Protein AF-0000000082275519 (afdb_homodimer)

Nearest PDB structures (foldseek):
  7qnl-assembly1_AAA  TM=6.127E-01  e=1.548E-10  synthetic construct
  5y4f-assembly2_B  TM=6.556E-01  e=1.224E-08  Homo sapiens
  4rlv-assembly1_A  TM=7.123E-01  e=7.760E-08  Mus musculus
  2dwz-assembly2_C  TM=6.847E-01  e=1.017E-07  Mus musculus
  7vxw-assembly1_A  TM=7.492E-01  e=7.722E-07  Homo sapiens

Organism: NCBI:txid303405

pLDDT: mean 74.49, std 29.31, range [24.83, 98.88]

Sequence (588 aa):
MPKSVYKAIVSDHMGSVQVVLQNLLAKAQKIAASQGRTTRVALSRRMEYLRAGSTFNVTGSRKDGEESEAEINDTIEGAQAEAALTNVEDLITMHIHKLKDDHTTRFLFAASREDLPTLRLMLNHGIDPDSADYDRRNALMVASMNGNTDTVALLLEHHASPNMTDVHGTTALFEAVKGNHEDCMKILLKFGGSLCLAEDAAATKLCQCVFDGDTVLLSRLCKAGINVDAGDYDRRRPLHIAASEGNMAAVRVLVEFGANLSVTDRWNKTVEDEARNAGATKILEYLQTLPQSKMPKSVYKAIVSDHMGSVQVVLQNLLAKAQKIAASQGRTTRVALSRRMEYLRAGSTFNVTGSRKDGEESEAEINDTIEGAQAEAALTNVEDLITMHIHKLKDDHTTRFLFAASREDLPTLRLMLNHGIDPDSADYDRRNALMVASMNGNTDTVALLLEHHASPNMTDVHGTTALFEAVKGNHEDCMKILLKFGGSLCLAEDAAATKLCQCVFDGDTVLLSRLCKAGINVDAGDYDRRRPLHIAASEGNMAAVRVLVEFGANLSVTDRWNKTVEDEARNAGATKILEYLQTLPQSK

InterPro domains:
  IPR002110 Ankyrin repeat [PF12796] (109-190)
  IPR002110 Ankyrin repeat [PF13857] (224-271)
  IPR002110 Ankyrin repeat [PS50088] (135-167)
  IPR002110 Ankyrin repeat [PS50088] (168-200)
  IPR002110 Ankyrin repeat [PS50088] (234-266)
  IPR002110 Ankyrin repeat [SM00248] (102-131)
  IPR002110 Ankyrin repeat [SM00248] (135-164)
  IPR002110 Ankyrin repeat [SM00248] (168-197)
  IPR002110 Ankyrin repeat [SM00248] (234-263)
  IPR045319 Potassium channel KAT/AKT [PTHR45743] (2-284)

Structure (mmCIF, N/CA/C/O backbone):
data_AF-0000000082275519-model_v1
#
loop_
_entity.id
_entity.type
_entity.pdbx_description
1 polymer 'Ankyrin repeat-containing domain protein'
#
loop_
_atom_site.group_PDB
_atom_site.id
_atom_site.type_symbol
_atom_site.label_atom_id
_atom_site.label_alt_id
_atom_site.label_comp_id
_atom_site.label_asym_id
_atom_site.label_entity_id
_atom_site.label_seq_id
_atom_site.pdbx_PDB_ins_code
_atom_site.Cartn_x
_atom_site.Cartn_y
_atom_site.Cartn_z
_atom_site.occupancy
_atom_site.B_iso_or_equiv
_atom_site.auth_seq_id
_atom_site.auth_comp_id
_atom_site.auth_asym_id
_atom_site.auth_atom_id
_atom_site.pdbx_PDB_model_num
ATOM 1 N N . MET A 1 1 ? 5.125 40.594 30.641 1 26.52 1 MET A N 1
ATOM 2 C CA . MET A 1 1 ? 5.621 40.375 29.281 1 26.52 1 MET A CA 1
ATOM 3 C C . MET A 1 1 ? 4.73 41.062 28.266 1 26.52 1 MET A C 1
ATOM 5 O O . MET A 1 1 ? 3.51 40.875 28.281 1 26.52 1 MET A O 1
ATOM 9 N N . PRO A 1 2 ? 5.223 42.062 27.594 1 30.2 2 PRO A N 1
ATOM 10 C CA . PRO A 1 2 ? 4.375 42.812 26.672 1 30.2 2 PRO A CA 1
ATOM 11 C C . PRO A 1 2 ? 3.727 41.938 25.609 1 30.2 2 PRO A C 1
ATOM 13 O O . PRO A 1 2 ? 4.281 40.906 25.25 1 30.2 2 PRO A O 1
ATOM 16 N N . LYS A 1 3 ? 2.516 42.281 25.328 1 33.31 3 LYS A N 1
ATOM 17 C CA . LYS A 1 3 ? 1.68 41.594 24.359 1 33.31 3 LYS A CA 1
ATOM 18 C C . LYS A 1 3 ? 2.42 41.375 23.047 1 33.31 3 LYS A C 1
ATOM 20 O O . LYS A 1 3 ? 2.25 40.344 22.391 1 33.31 3 LYS A O 1
ATOM 25 N N . SER A 1 4 ? 3.25 42.25 22.672 1 32.5 4 SER A N 1
ATOM 26 C CA . SER A 1 4 ? 4.027 42.156 21.453 1 32.5 4 SER A CA 1
ATOM 27 C C . SER A 1 4 ? 5.062 41.031 21.547 1 32.5 4 SER A C 1
ATOM 29 O O . SER A 1 4 ? 5.309 40.312 20.562 1 32.5 4 SER A O 1
ATOM 31 N N . VAL A 1 5 ? 5.758 40.875 22.703 1 30.38 5 VAL A N 1
ATOM 32 C CA . VAL A 1 5 ? 6.742 39.812 22.922 1 30.38 5 VAL A CA 1
ATOM 33 C C . VAL A 1 5 ? 6.035 38.469 23.047 1 30.38 5 VAL A C 1
ATOM 35 O O . VAL A 1 5 ? 6.496 37.469 22.5 1 30.38 5 VAL A O 1
ATOM 38 N N . TYR A 1 6 ? 4.781 38.406 23.625 1 29.22 6 TYR A N 1
ATOM 39 C CA . TYR A 1 6 ? 4.02 37.156 23.766 1 29.22 6 TYR A CA 1
ATOM 40 C C . TYR A 1 6 ? 3.564 36.656 22.406 1 29.22 6 TYR A C 1
ATOM 42 O O . TYR A 1 6 ? 3.711 35.469 22.094 1 29.22 6 TYR A O 1
ATOM 50 N N . LYS A 1 7 ? 3.041 37.469 21.516 1 31.78 7 LYS A N 1
ATOM 51 C CA . LYS A 1 7 ? 2.629 37.125 20.156 1 31.78 7 LYS A CA 1
ATOM 52 C C . LYS A 1 7 ? 3.816 36.656 19.328 1 31.78 7 LYS A C 1
ATOM 54 O O . LYS A 1 7 ? 3.689 35.719 18.531 1 31.78 7 LYS A O 1
ATOM 59 N N . ALA A 1 8 ? 4.906 37.219 19.484 1 30.8 8 ALA A N 1
ATOM 60 C CA . ALA A 1 8 ? 6.16 36.812 18.844 1 30.8 8 ALA A CA 1
ATOM 61 C C . ALA A 1 8 ? 6.637 35.469 19.328 1 30.8 8 ALA A C 1
ATOM 63 O O . ALA A 1 8 ? 7.133 34.656 18.547 1 30.8 8 ALA A O 1
ATOM 64 N N . ILE A 1 9 ? 6.477 35.125 20.641 1 30.59 9 ILE A N 1
ATOM 65 C CA . ILE A 1 9 ? 6.898 33.875 21.25 1 30.59 9 ILE A CA 1
ATOM 66 C C . ILE A 1 9 ? 5.957 32.75 20.828 1 30.59 9 ILE A C 1
ATOM 68 O O . ILE A 1 9 ? 6.402 31.641 20.531 1 30.59 9 ILE A O 1
ATOM 72 N N . VAL A 1 10 ? 4.629 32.875 20.844 1 33.03 10 VAL A N 1
ATOM 73 C CA . VAL A 1 10 ? 3.641 31.875 20.484 1 33.03 10 VAL A CA 1
ATOM 74 C C . VAL A 1 10 ? 3.816 31.484 19.016 1 33.03 10 VAL A C 1
ATOM 76 O O . VAL A 1 10 ? 3.709 30.297 18.656 1 33.03 10 VAL A O 1
ATOM 79 N N . SER A 1 11 ? 3.934 32.344 18.125 1 31.91 11 SER A N 1
ATOM 80 C CA . SER A 1 11 ? 4.141 32.125 16.688 1 31.91 11 SER A CA 1
ATOM 81 C C . SER A 1 11 ? 5.477 31.438 16.438 1 31.91 11 SER A C 1
ATOM 83 O O . SER A 1 11 ? 5.582 30.594 15.531 1 31.91 11 SER A O 1
ATOM 85 N N . ASP A 1 12 ? 6.602 31.906 16.938 1 32.12 12 ASP A N 1
ATOM 86 C CA . ASP A 1 12 ? 7.969 31.453 16.688 1 32.12 12 ASP A CA 1
ATOM 87 C C . ASP A 1 12 ? 8.219 30.094 17.328 1 32.12 12 ASP A C 1
ATOM 89 O O . ASP A 1 12 ? 9.055 29.312 16.844 1 32.12 12 ASP A O 1
ATOM 93 N N . HIS A 1 13 ? 7.926 29.812 18.812 1 33.25 13 HIS A N 1
ATOM 94 C CA . HIS A 1 13 ? 8.367 28.656 19.578 1 33.25 13 HIS A CA 1
ATOM 95 C C . HIS A 1 13 ? 7.234 27.656 19.75 1 33.25 13 HIS A C 1
ATOM 97 O O . HIS A 1 13 ? 6.508 27.688 20.75 1 33.25 13 HIS A O 1
ATOM 103 N N . MET A 1 14 ? 6.73 27.219 18.812 1 34.38 14 MET A N 1
ATOM 104 C CA . MET A 1 14 ? 5.715 26.172 18.859 1 34.38 14 MET A CA 1
ATOM 105 C C . MET A 1 14 ? 6.062 25.109 19.906 1 34.38 14 MET A C 1
ATOM 107 O O . MET A 1 14 ? 5.172 24.594 20.578 1 34.38 14 MET A O 1
ATOM 111 N N . GLY A 1 15 ? 7.363 24.781 19.969 1 35 15 GLY A N 1
ATOM 112 C CA . GLY A 1 15 ? 7.75 23.891 21.047 1 35 15 GLY A CA 1
ATOM 113 C C . GLY A 1 15 ? 7.559 24.484 22.422 1 35 15 GLY A C 1
ATOM 114 O O . GLY A 1 15 ? 7.164 23.797 23.359 1 35 15 GLY A O 1
ATOM 115 N N . SER A 1 16 ? 7.926 25.719 22.562 1 37.47 16 SER A N 1
ATOM 116 C CA . SER A 1 16 ? 7.844 26.422 23.844 1 37.47 16 SER A CA 1
ATOM 117 C C . SER A 1 16 ? 6.395 26.641 24.266 1 37.47 16 SER A C 1
ATOM 119 O O . SER A 1 16 ? 6.082 26.625 25.453 1 37.47 16 SER A O 1
ATOM 121 N N . VAL A 1 17 ? 5.602 26.781 23.297 1 34.5 17 VAL A N 1
ATOM 122 C CA . VAL A 1 17 ? 4.195 26.953 23.641 1 34.5 17 VAL A CA 1
ATOM 123 C C . VAL A 1 17 ? 3.67 25.703 24.328 1 34.5 17 VAL A C 1
ATOM 125 O O . VAL A 1 17 ? 2.912 25.781 25.297 1 34.5 17 VAL A O 1
ATOM 128 N N . GLN A 1 18 ? 4.207 24.641 23.859 1 35.84 18 GLN A N 1
ATOM 129 C CA . GLN A 1 18 ? 3.811 23.406 24.516 1 35.84 18 GLN A CA 1
ATOM 130 C C . GLN A 1 18 ? 4.227 23.391 25.984 1 35.84 18 GLN A C 1
ATOM 132 O O . GLN A 1 18 ? 3.434 23.031 26.859 1 35.84 18 GLN A O 1
ATOM 137 N N . VAL A 1 19 ? 5.477 23.781 26.078 1 37.28 19 VAL A N 1
ATOM 138 C CA . VAL A 1 19 ? 5.984 23.797 27.438 1 37.28 19 VAL A CA 1
ATOM 139 C C . VAL A 1 19 ? 5.227 24.844 28.266 1 37.28 19 VAL A C 1
ATOM 141 O O . VAL A 1 19 ? 4.844 24.594 29.406 1 37.28 19 VAL A O 1
ATOM 144 N N . VAL A 1 20 ? 5.004 25.922 27.641 1 36.72 20 VAL A N 1
ATOM 145 C CA . VAL A 1 20 ? 4.273 26.969 28.328 1 36.72 20 VAL A CA 1
ATOM 146 C C . VAL A 1 20 ? 2.854 26.5 28.641 1 36.72 20 VAL A C 1
ATOM 148 O O . VAL A 1 20 ? 2.363 26.672 29.75 1 36.72 20 VAL A O 1
ATOM 151 N N . LEU A 1 21 ? 2.344 25.922 27.641 1 40.84 21 LEU A N 1
ATOM 152 C CA . LEU A 1 21 ? 0.976 25.453 27.844 1 40.84 21 LEU A CA 1
ATOM 153 C C . LEU A 1 21 ? 0.934 24.297 28.844 1 40.84 21 LEU A C 1
ATOM 155 O O . LEU A 1 21 ? 0.039 24.25 29.688 1 40.84 21 LEU A O 1
ATOM 159 N N . GLN A 1 22 ? 1.925 23.516 28.719 1 42.41 22 GLN A N 1
ATOM 160 C CA . GLN A 1 22 ? 2.037 22.453 29.703 1 42.41 22 GLN A CA 1
ATOM 161 C C . GLN A 1 22 ? 2.256 23.031 31.109 1 42.41 22 GLN A C 1
ATOM 163 O O . GLN A 1 22 ? 1.675 22.547 32.062 1 42.41 22 GLN A O 1
ATOM 168 N N . ASN A 1 23 ? 3.143 24 31.125 1 40.47 23 ASN A N 1
ATOM 169 C CA . ASN A 1 23 ? 3.381 24.656 32.406 1 40.47 23 ASN A CA 1
ATOM 170 C C . ASN A 1 23 ? 2.131 25.375 32.906 1 40.47 23 ASN A C 1
ATOM 172 O O . ASN A 1 23 ? 1.825 25.344 34.094 1 40.47 23 ASN A O 1
ATOM 176 N N . LEU A 1 24 ? 1.505 25.953 32 1 39.78 24 LEU A N 1
ATOM 177 C CA . LEU A 1 24 ? 0.26 26.609 32.406 1 39.78 24 LEU A CA 1
ATOM 178 C C . LEU A 1 24 ? -0.774 25.578 32.844 1 39.78 24 LEU A C 1
ATOM 180 O O . LEU A 1 24 ? -1.488 25.812 33.844 1 39.78 24 LEU A O 1
ATOM 184 N N . LEU A 1 25 ? -0.712 24.531 32.125 1 43.78 25 LEU A N 1
ATOM 185 C CA . LEU A 1 25 ? -1.57 23.422 32.531 1 43.78 25 LEU A CA 1
ATOM 186 C C . LEU A 1 25 ? -1.18 22.906 33.906 1 43.78 25 LEU A C 1
ATOM 188 O O . LEU A 1 25 ? -2.045 22.672 34.75 1 43.78 25 LEU A O 1
ATOM 192 N N . ALA A 1 26 ? 0.093 22.719 33.969 1 44.16 26 ALA A N 1
ATOM 193 C CA . ALA A 1 26 ? 0.584 22.266 35.25 1 44.16 26 ALA A CA 1
ATOM 194 C C . ALA A 1 26 ? 0.254 23.266 36.344 1 44.16 26 ALA A C 1
ATOM 196 O O . ALA A 1 26 ? -0.156 22.875 37.469 1 44.16 26 ALA A O 1
ATOM 197 N N . LYS A 1 27 ? 0.441 24.5 36.062 1 39.84 27 LYS A N 1
ATOM 198 C CA . LYS A 1 27 ? 0.132 25.547 37.031 1 39.84 27 LYS A CA 1
ATOM 199 C C . LYS A 1 27 ? -1.369 25.625 37.281 1 39.84 27 LYS A C 1
ATOM 201 O O . LYS A 1 27 ? -1.797 25.797 38.438 1 39.84 27 LYS A O 1
ATOM 206 N N . ALA A 1 28 ? -2.006 25.562 36.188 1 40.34 28 ALA A N 1
ATOM 207 C CA . ALA A 1 28 ? -3.457 25.562 36.344 1 40.34 28 ALA A CA 1
ATOM 208 C C . ALA A 1 28 ? -3.908 24.359 37.188 1 40.34 28 ALA A C 1
ATOM 210 O O . ALA A 1 28 ? -4.785 24.5 38.031 1 40.34 28 ALA A O 1
ATOM 211 N N . GLN A 1 29 ? -3.256 23.328 36.844 1 45.75 29 GLN A N 1
ATOM 212 C CA . GLN A 1 29 ? -3.553 22.141 37.625 1 45.75 29 GLN A CA 1
ATOM 213 C C . GLN A 1 29 ? -3.143 22.328 39.094 1 45.75 29 GLN A C 1
ATOM 215 O O . GLN A 1 29 ? -3.859 21.922 40 1 45.75 29 GLN A O 1
ATOM 220 N N . LYS A 1 30 ? -1.998 22.891 39.219 1 44.62 30 LYS A N 1
ATOM 221 C CA . LYS A 1 30 ? -1.529 23.172 40.594 1 44.62 30 LYS A CA 1
ATOM 222 C C . LYS A 1 30 ? -2.424 24.188 41.281 1 44.62 30 LYS A C 1
ATOM 224 O O . LYS A 1 30 ? -2.744 24.047 42.469 1 44.62 30 LYS A O 1
ATOM 229 N N . ILE A 1 31 ? -2.619 25.234 40.625 1 36.56 31 ILE A N 1
ATOM 230 C CA . ILE A 1 31 ? -3.504 26.25 41.188 1 36.56 31 ILE A CA 1
ATOM 231 C C . ILE A 1 31 ? -4.863 25.641 41.5 1 36.56 31 ILE A C 1
ATOM 233 O O . ILE A 1 31 ? -5.441 25.891 42.531 1 36.56 31 ILE A O 1
ATOM 237 N N . ALA A 1 32 ? -5.277 24.859 40.5 1 37.94 32 ALA A N 1
ATOM 238 C CA . ALA A 1 32 ? -6.512 24.141 40.781 1 37.94 32 ALA A CA 1
ATOM 239 C C . ALA A 1 32 ? -6.363 23.266 42 1 37.94 32 ALA A C 1
ATOM 241 O O . ALA A 1 32 ? -7.273 23.188 42.844 1 37.94 32 ALA A O 1
ATOM 242 N N . ALA A 1 33 ? -5.242 22.719 42.062 1 44.03 33 ALA A N 1
ATOM 243 C CA . ALA A 1 33 ? -4.977 21.891 43.219 1 44.03 33 ALA A CA 1
ATOM 244 C C . ALA A 1 33 ? -4.855 22.75 44.469 1 44.03 33 ALA A C 1
ATOM 246 O O . ALA A 1 33 ? -5.348 22.375 45.562 1 44.03 33 ALA A O 1
ATOM 247 N N . SER A 1 34 ? -4.023 23.75 44.406 1 39 34 SER A N 1
ATOM 248 C CA . SER A 1 34 ? -3.768 24.547 45.594 1 39 34 SER A CA 1
ATOM 249 C C . SER A 1 34 ? -4.988 25.375 45.969 1 39 34 SER A C 1
ATOM 251 O O . SER A 1 34 ? -5.199 25.688 47.156 1 39 34 SER A O 1
ATOM 253 N N . GLN A 1 35 ? -5.477 26.203 45 1 35.44 35 GLN A N 1
ATOM 254 C CA . GLN A 1 35 ? -6.566 27.109 45.375 1 35.44 35 GLN A CA 1
ATOM 255 C C . GLN A 1 35 ? -7.867 26.344 45.594 1 35.44 35 GLN A C 1
ATOM 257 O O . GLN A 1 35 ? -8.914 26.938 45.844 1 35.44 35 GLN A O 1
ATOM 262 N N . GLY A 1 36 ? -7.875 25.25 45.906 1 38.09 36 GLY A N 1
ATOM 263 C CA . GLY A 1 36 ? -9.125 24.531 46.094 1 38.09 36 GLY A CA 1
ATOM 264 C C . GLY A 1 36 ? -10.211 24.953 45.125 1 38.09 36 GLY A C 1
ATOM 265 O O . GLY A 1 36 ? -11.352 24.484 45.219 1 38.09 36 GLY A O 1
ATOM 266 N N . ARG A 1 37 ? -10.312 26.391 44.719 1 31.64 37 ARG A N 1
ATOM 267 C CA . ARG A 1 37 ? -11.328 27.078 43.938 1 31.64 37 ARG A CA 1
ATOM 268 C C . ARG A 1 37 ? -10.992 27.031 42.469 1 31.64 37 ARG A C 1
ATOM 270 O O . ARG A 1 37 ? -9.828 27.141 42.062 1 31.64 37 ARG A O 1
ATOM 277 N N . THR A 1 38 ? -11.828 26.406 41.625 1 33.88 38 THR A N 1
ATOM 278 C CA . THR A 1 38 ? -11.828 26.172 40.188 1 33.88 38 THR A CA 1
ATOM 279 C C . THR A 1 38 ? -11.836 27.5 39.406 1 33.88 38 THR A C 1
ATOM 281 O O . THR A 1 38 ? -12.805 28.266 39.5 1 33.88 38 THR A O 1
ATOM 284 N N . THR A 1 39 ? -10.961 28.469 39.438 1 28.78 39 THR A N 1
ATOM 285 C CA . THR A 1 39 ? -10.961 29.703 38.688 1 28.78 39 THR A CA 1
ATOM 286 C C . THR A 1 39 ? -11.344 29.453 37.219 1 28.78 39 THR A C 1
ATOM 288 O O . THR A 1 39 ? -10.766 28.594 36.562 1 28.78 39 THR A O 1
ATOM 291 N N . ARG A 1 40 ? -12.711 29.672 36.781 1 29.67 40 ARG A N 1
ATOM 292 C CA . ARG A 1 40 ? -13.383 29.578 35.5 1 29.67 40 ARG A CA 1
ATOM 293 C C . ARG A 1 40 ? -12.797 30.562 34.5 1 29.67 40 ARG A C 1
ATOM 295 O O . ARG A 1 40 ? -12.836 31.781 34.719 1 29.67 40 ARG A O 1
ATOM 302 N N . VAL A 1 41 ? -11.711 30.484 33.969 1 28.89 41 VAL A N 1
ATOM 303 C CA . VAL A 1 41 ? -11.281 31.359 32.875 1 28.89 41 VAL A CA 1
ATOM 304 C C . VAL A 1 41 ? -12.172 31.141 31.656 1 28.89 41 VAL A C 1
ATOM 306 O O . VAL A 1 41 ? -12.344 30 31.188 1 28.89 41 VAL A O 1
ATOM 309 N N . ALA A 1 42 ? -13.32 31.891 31.406 1 29.05 42 ALA A N 1
ATOM 310 C CA . ALA A 1 42 ? -14.156 31.938 30.203 1 29.05 42 ALA A CA 1
ATOM 311 C C . ALA A 1 42 ? -13.297 32.062 28.953 1 29.05 42 ALA A C 1
ATOM 313 O O . ALA A 1 42 ? -12.414 32.906 28.859 1 29.05 42 ALA A O 1
ATOM 314 N N . LEU A 1 43 ? -13.211 30.984 28.25 1 32.03 43 LEU A N 1
ATOM 315 C CA . LEU A 1 43 ? -12.5 31.047 26.984 1 32.03 43 LEU A CA 1
ATOM 316 C C . LEU A 1 43 ? -13.164 32.031 26.031 1 32.03 43 LEU A C 1
ATOM 318 O O . LEU A 1 43 ? -14.391 32.125 25.969 1 32.03 43 LEU A O 1
ATOM 322 N N . SER A 1 44 ? -12.602 33.062 25.609 1 28.95 44 SER A N 1
ATOM 323 C CA . SER A 1 44 ? -13.094 33.969 24.594 1 28.95 44 SER A CA 1
ATOM 324 C C . SER A 1 44 ? -13.531 33.219 23.328 1 28.95 44 SER A C 1
ATOM 326 O O . SER A 1 44 ? -13.109 32.094 23.109 1 28.95 44 SER A O 1
ATOM 328 N N . ARG A 1 45 ? -14.539 33.656 22.641 1 30.47 45 ARG A N 1
ATOM 329 C CA . ARG A 1 45 ? -15.078 33.188 21.359 1 30.47 45 ARG A CA 1
ATOM 330 C C . ARG A 1 45 ? -13.977 32.625 20.469 1 30.47 45 ARG A C 1
ATOM 332 O O . ARG A 1 45 ? -14.219 31.703 19.688 1 30.47 45 ARG A O 1
ATOM 339 N N . ARG A 1 46 ? -12.898 33.219 20.609 1 29.73 46 ARG A N 1
ATOM 340 C CA . ARG A 1 46 ? -11.703 32.875 19.844 1 29.73 46 ARG A CA 1
ATOM 341 C C . ARG A 1 46 ? -11.203 31.469 20.234 1 29.73 46 ARG A C 1
ATOM 343 O O . ARG A 1 46 ? -10.703 30.734 19.391 1 29.73 46 ARG A O 1
ATOM 350 N N . MET A 1 47 ? -11.547 31.141 21.422 1 31.98 47 MET A N 1
ATOM 351 C CA . MET A 1 47 ? -11.172 29.812 21.859 1 31.98 47 MET A CA 1
ATOM 352 C C . MET A 1 47 ? -12.156 28.766 21.344 1 31.98 47 MET A C 1
ATOM 354 O O . MET A 1 47 ? -11.82 27.578 21.266 1 31.98 47 MET A O 1
ATOM 358 N N . GLU A 1 48 ? -13.359 29.203 21.016 1 33.19 48 GLU A N 1
ATOM 359 C CA . GLU A 1 48 ? -14.305 28.297 20.375 1 33.19 48 GLU A CA 1
ATOM 360 C C . GLU A 1 48 ? -13.766 27.781 19.031 1 33.19 48 GLU A C 1
ATOM 362 O O . GLU A 1 48 ? -13.953 26.625 18.688 1 33.19 48 GLU A O 1
ATOM 367 N N . TYR A 1 49 ? -13.25 28.656 18.297 1 32.31 49 TYR A N 1
ATOM 368 C CA . TYR A 1 49 ? -12.648 28.266 17.031 1 32.31 49 TYR A CA 1
ATOM 369 C C . TYR A 1 49 ? -11.523 27.25 17.25 1 32.31 49 TYR A C 1
ATOM 371 O O . TYR A 1 49 ? -11.344 26.328 16.453 1 32.31 49 TYR A O 1
ATOM 379 N N . LEU A 1 50 ? -10.875 27.5 18.391 1 33.75 50 LEU A N 1
ATOM 380 C CA . LEU A 1 50 ? -9.898 26.484 18.766 1 33.75 50 LEU A CA 1
ATOM 381 C C . LEU A 1 50 ? -10.578 25.141 19.016 1 33.75 50 LEU A C 1
ATOM 383 O O . LEU A 1 50 ? -10.008 24.094 18.719 1 33.75 50 LEU A O 1
ATOM 387 N N . ARG A 1 51 ? -11.867 25.266 19.531 1 33.03 51 ARG A N 1
ATOM 388 C CA . ARG A 1 51 ? -12.672 24.078 19.734 1 33.03 51 ARG A CA 1
ATOM 389 C C . ARG A 1 51 ? -13.008 23.391 18.422 1 33.03 51 ARG A C 1
ATOM 391 O O . ARG A 1 51 ? -13.039 22.156 18.328 1 33.03 51 ARG A O 1
ATOM 398 N N . ALA A 1 52 ? -13.445 24.203 17.5 1 32.62 52 ALA A N 1
ATOM 399 C CA . ALA A 1 52 ? -13.883 23.578 16.25 1 32.62 52 ALA A CA 1
ATOM 400 C C . ALA A 1 52 ? -12.82 22.625 15.719 1 32.62 52 ALA A C 1
ATOM 402 O O . ALA A 1 52 ? -13.156 21.578 15.156 1 32.62 52 ALA A O 1
ATOM 403 N N . GLY A 1 53 ? -11.711 23.062 15.695 1 31.39 53 GLY A N 1
ATOM 404 C CA . GLY A 1 53 ? -10.75 22.094 15.172 1 31.39 53 GLY A CA 1
ATOM 405 C C . GLY A 1 53 ? -10.453 20.969 16.125 1 31.39 53 GLY A C 1
ATOM 406 O O . GLY A 1 53 ? -9.617 20.109 15.844 1 31.39 53 GLY A O 1
ATOM 407 N N . SER A 1 54 ? -10.977 21.172 17.484 1 29.81 54 SER A N 1
ATOM 408 C CA . SER A 1 54 ? -10.664 20.156 18.484 1 29.81 54 SER A CA 1
ATOM 409 C C . SER A 1 54 ? -11.719 19.047 18.5 1 29.81 54 SER A C 1
ATOM 411 O O . SER A 1 54 ? -12.875 19.281 18.156 1 29.81 54 SER A O 1
ATOM 413 N N . THR A 1 55 ? -11.516 17.812 18.422 1 29.17 55 THR A N 1
ATOM 414 C CA . THR A 1 55 ? -12.328 16.609 18.375 1 29.17 55 THR A CA 1
ATOM 415 C C . THR A 1 55 ? -13.305 16.562 19.547 1 29.17 55 THR A C 1
ATOM 417 O O . THR A 1 55 ? -14.039 15.594 19.719 1 29.17 55 THR A O 1
ATOM 420 N N . PHE A 1 56 ? -13.289 17.375 20.641 1 27.73 56 PHE A N 1
ATOM 421 C CA . PHE A 1 56 ? -14.055 16.922 21.781 1 27.73 56 PHE A CA 1
ATOM 422 C C . PHE A 1 56 ? -15.523 17.312 21.641 1 27.73 56 PHE A C 1
ATOM 424 O O . PHE A 1 56 ? -15.836 18.359 21.078 1 27.73 56 PHE A O 1
ATOM 431 N N . ASN A 1 57 ? -16.547 16.406 21.844 1 27.23 57 ASN A N 1
ATOM 432 C CA . ASN A 1 57 ? -18 16.375 21.891 1 27.23 57 ASN A CA 1
ATOM 433 C C . ASN A 1 57 ? -18.547 17.453 22.812 1 27.23 57 ASN A C 1
ATOM 435 O O . ASN A 1 57 ? -18.312 17.422 24.031 1 27.23 57 ASN A O 1
ATOM 439 N N . VAL A 1 58 ? -18.75 18.672 22.391 1 26.41 58 VAL A N 1
ATOM 440 C CA . VAL A 1 58 ? -19.547 19.609 23.203 1 26.41 58 VAL A CA 1
ATOM 441 C C . VAL A 1 58 ? -20.969 19.094 23.328 1 26.41 58 VAL A C 1
ATOM 443 O O . VAL A 1 58 ? -21.688 18.969 22.328 1 26.41 58 VAL A O 1
ATOM 446 N N . THR A 1 59 ? -21.422 18.281 24.328 1 26.34 59 THR A N 1
ATOM 447 C CA . THR A 1 59 ? -22.781 17.906 24.703 1 26.34 59 THR A CA 1
ATOM 448 C C . THR A 1 59 ? -23.625 19.141 24.969 1 26.34 59 THR A C 1
ATOM 450 O O . THR A 1 59 ? -23.359 19.906 25.891 1 26.34 59 THR A O 1
ATOM 453 N N . GLY A 1 60 ? -24.172 19.797 23.953 1 26.34 60 GLY A N 1
ATOM 454 C CA . GLY A 1 60 ? -25.203 20.828 24.062 1 26.34 60 GLY A CA 1
ATOM 455 C C . GLY A 1 60 ? -26.422 20.359 24.828 1 26.34 60 GLY A C 1
ATOM 456 O O . GLY A 1 60 ? -27.125 19.453 24.406 1 26.34 60 GLY A O 1
ATOM 457 N N . SER A 1 61 ? -26.547 20.484 26.203 1 25.42 61 SER A N 1
ATOM 458 C CA . SER A 1 61 ? -27.766 20.281 26.984 1 25.42 61 SER A CA 1
ATOM 459 C C . SER A 1 61 ? -28.844 21.281 26.594 1 25.42 61 SER A C 1
ATOM 461 O O . S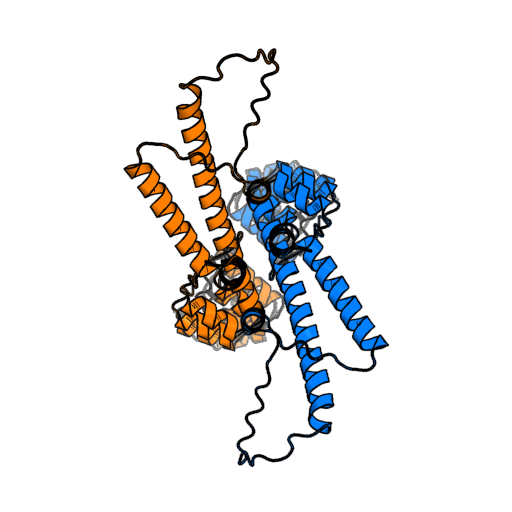ER A 1 61 ? -28.672 22.5 26.781 1 25.42 61 SER A O 1
ATOM 463 N N . ARG A 1 62 ? -29.688 21.062 25.672 1 27.67 62 ARG A N 1
ATOM 464 C CA . ARG A 1 62 ? -30.891 21.781 25.266 1 27.67 62 ARG A CA 1
ATOM 465 C C . ARG A 1 62 ? -31.969 21.719 26.344 1 27.67 62 ARG A C 1
ATOM 467 O O . ARG A 1 62 ? -32.844 20.859 26.312 1 27.67 62 ARG A O 1
ATOM 474 N N . LYS A 1 63 ? -31.828 22.031 27.625 1 29.67 63 LYS A N 1
ATOM 475 C CA . LYS A 1 63 ? -33.062 22 28.422 1 29.67 63 LYS A CA 1
ATOM 476 C C . LYS A 1 63 ? -33.969 23.172 28.047 1 29.67 63 LYS A C 1
ATOM 478 O O . LYS A 1 63 ? -33.5 24.312 27.969 1 29.67 63 LYS A O 1
ATOM 483 N N . ASP A 1 64 ? -35.188 23 27.609 1 27.59 64 ASP A N 1
ATOM 484 C CA . ASP A 1 64 ? -36.375 23.734 27.203 1 27.59 64 ASP A CA 1
ATOM 485 C C . ASP A 1 64 ? -36.875 24.656 28.328 1 27.59 64 ASP A C 1
ATOM 487 O O . ASP A 1 64 ? -37.906 25.297 28.188 1 27.59 64 ASP A O 1
ATOM 491 N N . GLY A 1 65 ? -36.719 24.312 29.641 1 26.98 65 GLY A N 1
ATOM 492 C CA . GLY A 1 65 ? -37.688 24.922 30.516 1 26.98 65 GLY A CA 1
ATOM 493 C C . GLY A 1 65 ? -37.656 26.438 30.531 1 26.98 65 GLY A C 1
ATOM 494 O O . GLY A 1 65 ? -36.688 27.031 30.047 1 26.98 65 GLY A O 1
ATOM 495 N N . GLU A 1 66 ? -38.812 27.109 31.094 1 27.58 66 GLU A N 1
ATOM 496 C CA . GLU A 1 66 ? -39.281 28.453 31.406 1 27.58 66 GLU A CA 1
ATOM 497 C C . GLU A 1 66 ? -38.25 29.188 32.25 1 27.58 66 GLU A C 1
ATOM 499 O O . GLU A 1 66 ? -37.812 28.688 33.312 1 27.58 66 GLU A O 1
ATOM 504 N N . GLU A 1 67 ? -37.562 30.125 31.734 1 27.3 67 GLU A N 1
ATOM 505 C CA . GLU A 1 67 ? -36.406 30.844 32.219 1 27.3 67 GLU A CA 1
ATOM 506 C C . GLU A 1 67 ? -36.781 31.781 33.375 1 27.3 67 GLU A C 1
ATOM 508 O O . GLU A 1 67 ? -37.156 32.938 33.125 1 27.3 67 GLU A O 1
ATOM 513 N N . SER A 1 68 ? -37.625 31.25 34.344 1 26.14 68 SER A N 1
ATOM 514 C CA . SER A 1 68 ? -37.812 32.25 35.406 1 26.14 68 SER A CA 1
ATOM 515 C C . SER A 1 68 ? -36.469 32.812 35.875 1 26.14 68 SER A C 1
ATOM 517 O O . SER A 1 68 ? -35.438 32.125 35.781 1 26.14 68 SER A O 1
ATOM 519 N N . GLU A 1 69 ? -36.375 34.156 36.219 1 27.78 69 GLU A N 1
ATOM 520 C CA . GLU A 1 69 ? -35.312 35.062 36.656 1 27.78 69 GLU A CA 1
ATOM 521 C C . GLU A 1 69 ? -34.5 34.438 37.781 1 27.78 69 GLU A C 1
ATOM 523 O O . GLU A 1 69 ? -33.719 35.156 38.438 1 27.78 69 GLU A O 1
ATOM 528 N N . ALA A 1 70 ? -35.031 33.25 38.312 1 26.73 70 ALA A N 1
ATOM 529 C CA . ALA A 1 70 ? -34.594 32.938 39.656 1 26.73 70 ALA A CA 1
ATOM 530 C C . ALA A 1 70 ? -33.062 32.906 39.781 1 26.73 70 ALA A C 1
ATOM 532 O O . ALA A 1 70 ? -32.375 32.75 38.781 1 26.73 70 ALA A O 1
ATOM 533 N N . GLU A 1 71 ? -32.625 32.906 41.188 1 26.8 71 GLU A N 1
ATOM 534 C CA . GLU A 1 71 ? -31.359 32.938 41.875 1 26.8 71 GLU A CA 1
ATOM 535 C C . GLU A 1 71 ? -30.391 31.891 41.344 1 26.8 71 GLU A C 1
ATOM 537 O O . GLU A 1 71 ? -30.594 30.703 41.531 1 26.8 71 GLU A O 1
ATOM 542 N N . ILE A 1 72 ? -30.062 31.906 40.156 1 27.66 72 ILE A N 1
ATOM 543 C CA . ILE A 1 72 ? -29.125 31 39.5 1 27.66 72 ILE A CA 1
ATOM 544 C C . ILE A 1 72 ? -27.891 30.812 40.375 1 27.66 72 ILE A C 1
ATOM 546 O O . ILE A 1 72 ? -26.984 31.656 40.375 1 27.66 72 ILE A O 1
ATOM 550 N N . ASN A 1 73 ? -28.094 30.453 41.781 1 24.83 73 ASN A N 1
ATOM 551 C CA . ASN A 1 73 ? -27.188 30.344 42.938 1 24.83 73 ASN A CA 1
ATOM 552 C C . ASN A 1 73 ? -25.984 29.469 42.594 1 24.83 73 ASN A C 1
ATOM 554 O O . ASN A 1 73 ? -25.984 28.75 41.625 1 24.83 73 ASN A O 1
ATOM 558 N N . ASP A 1 74 ? -25.234 29.047 43.906 1 27.88 74 ASP A N 1
ATOM 559 C CA . ASP A 1 74 ? -23.953 28.516 44.344 1 27.88 74 ASP A CA 1
ATOM 560 C C . ASP A 1 74 ? -23.688 27.156 43.719 1 27.88 74 ASP A C 1
ATOM 562 O O . ASP A 1 74 ? -22.531 26.719 43.625 1 27.88 74 ASP A O 1
ATOM 566 N N . THR A 1 75 ? -24.703 26.281 43.688 1 28.38 75 THR A N 1
ATOM 567 C CA . THR A 1 75 ? -24.578 24.859 43.344 1 28.38 75 THR A CA 1
ATOM 568 C C . THR A 1 75 ? -24.203 24.672 41.875 1 28.38 75 THR A C 1
ATOM 570 O O . THR A 1 75 ? -23.688 23.625 41.5 1 28.38 75 THR A O 1
ATOM 573 N N . ILE A 1 76 ? -24.734 25.5 41.062 1 30.14 76 ILE A N 1
ATOM 574 C CA . ILE A 1 76 ? -24.5 25.375 39.625 1 30.14 76 ILE A CA 1
ATOM 575 C C . ILE A 1 76 ? -23.031 25.656 39.312 1 30.14 76 ILE A C 1
ATOM 577 O O . ILE A 1 76 ? -22.562 25.344 38.219 1 30.14 76 ILE A O 1
ATOM 581 N N . GLU A 1 77 ? -22.281 26.328 40.281 1 30.44 77 GLU A N 1
ATOM 582 C CA . GLU A 1 77 ? -20.891 26.719 40.062 1 30.44 77 GLU A CA 1
ATOM 583 C C . GLU A 1 77 ? -19.969 25.5 40.062 1 30.44 77 GLU A C 1
ATOM 585 O O . GLU A 1 77 ? -19.016 25.453 39.281 1 30.44 77 GLU A O 1
ATOM 590 N N . GLY A 1 78 ? -20.109 24.562 40.969 1 30.16 78 GLY A N 1
ATOM 591 C CA . GLY A 1 78 ? -19.25 23.391 41.031 1 30.16 78 GLY A CA 1
ATOM 592 C C . GLY A 1 78 ? -19.375 22.5 39.812 1 30.16 78 GLY A C 1
ATOM 593 O O . GLY A 1 78 ? -18.375 22 39.281 1 30.16 78 GLY A O 1
ATOM 594 N N . ALA A 1 79 ? -20.578 22.016 39.469 1 31.97 79 ALA A N 1
ATOM 595 C CA . ALA A 1 79 ? -20.766 21.125 38.312 1 31.97 79 ALA A CA 1
ATOM 596 C C . ALA A 1 79 ? -20.359 21.797 37.031 1 31.97 79 ALA A C 1
ATOM 598 O O . ALA A 1 79 ? -19.797 21.156 36.125 1 31.97 79 ALA A O 1
ATOM 599 N N . GLN A 1 80 ? -20.547 23.094 36.969 1 32.59 80 GLN A N 1
ATOM 600 C CA . GLN A 1 80 ? -20.203 23.828 35.75 1 32.59 80 GLN A CA 1
ATOM 601 C C . GLN A 1 80 ? -18.703 24.062 35.656 1 32.59 80 GLN A C 1
ATOM 603 O O . GLN A 1 80 ? -18.141 24.062 34.562 1 32.59 80 GLN A O 1
ATOM 608 N N . ALA A 1 81 ? -18 24.281 36.844 1 32.28 81 ALA A N 1
ATOM 609 C CA . ALA A 1 81 ? -16.547 24.422 36.875 1 32.28 81 ALA A CA 1
ATOM 610 C C . ALA A 1 81 ? -15.867 23.125 36.406 1 32.28 81 ALA A C 1
ATOM 612 O O . ALA A 1 81 ? -14.914 23.172 35.625 1 32.28 81 ALA A O 1
ATOM 613 N N . GLU A 1 82 ? -16.219 22.016 37.031 1 35.62 82 GLU A N 1
ATOM 614 C CA . GLU A 1 82 ? -15.672 20.75 36.562 1 35.62 82 GLU A CA 1
ATOM 615 C C . GLU A 1 82 ? -15.961 20.531 35.062 1 35.62 82 GLU A C 1
ATOM 617 O O . GLU A 1 82 ? -15.102 20.062 34.312 1 35.62 82 GLU A O 1
ATOM 622 N N . ALA A 1 83 ? -17.141 20.875 34.719 1 35.38 83 ALA A N 1
ATOM 623 C CA . ALA A 1 83 ? -17.453 20.781 33.281 1 35.38 83 ALA A CA 1
ATOM 624 C C . ALA A 1 83 ? -16.625 21.781 32.469 1 35.38 83 ALA A C 1
ATOM 626 O O . ALA A 1 83 ? -16.125 21.453 31.391 1 35.38 83 ALA A O 1
ATOM 627 N N . ALA A 1 84 ? -16.312 22.984 33.156 1 34.25 84 ALA A N 1
ATOM 628 C CA . ALA A 1 84 ? -15.523 24 32.5 1 34.25 84 ALA A CA 1
ATOM 629 C C . ALA A 1 84 ? -14.047 23.625 32.438 1 34.25 84 ALA A C 1
ATOM 631 O O . ALA A 1 84 ? -13.375 23.797 31.438 1 34.25 84 ALA A O 1
ATOM 632 N N . LEU A 1 85 ? -13.5 23.141 33.594 1 37.06 85 LEU A N 1
ATOM 633 C CA . LEU A 1 85 ? -12.133 22.641 33.625 1 37.06 85 LEU A CA 1
ATOM 634 C C . LEU A 1 85 ? -11.945 21.531 32.594 1 37.06 85 LEU A C 1
ATOM 636 O O . LEU A 1 85 ? -10.945 21.5 31.875 1 37.06 85 LEU A O 1
ATOM 640 N N . THR A 1 86 ? -12.922 20.688 32.781 1 39.34 86 THR A N 1
ATOM 641 C CA . THR A 1 86 ? -12.867 19.641 31.75 1 39.34 86 THR A CA 1
ATOM 642 C C . THR A 1 86 ? -12.836 20.25 30.359 1 39.34 86 THR A C 1
ATOM 644 O O . THR A 1 86 ? -12.094 19.781 29.484 1 39.34 86 THR A O 1
ATOM 647 N N . ASN A 1 87 ? -13.5 21.547 30.391 1 40.91 87 ASN A N 1
ATOM 648 C CA . ASN A 1 87 ? -13.516 22.234 29.094 1 40.91 87 ASN A CA 1
ATOM 649 C C . ASN A 1 87 ? -12.18 22.906 28.797 1 40.91 87 ASN A C 1
ATOM 651 O O . ASN A 1 87 ? -11.688 22.828 27.672 1 40.91 87 ASN A O 1
ATOM 655 N N . VAL A 1 88 ? -11.562 23.547 29.938 1 38.47 88 VAL A N 1
ATOM 656 C CA . VAL A 1 88 ? -10.281 24.203 29.688 1 38.47 88 VAL A CA 1
ATOM 657 C C . VAL A 1 88 ? -9.195 23.141 29.484 1 38.47 88 VAL A C 1
ATOM 659 O O . VAL A 1 88 ? -8.359 23.266 28.578 1 38.47 88 VAL A O 1
ATOM 662 N N . GLU A 1 89 ? -9.156 22.188 30.438 1 41.31 89 GLU A N 1
ATOM 663 C CA . GLU A 1 89 ? -8.211 21.109 30.25 1 41.31 89 GLU A CA 1
ATOM 664 C C . GLU A 1 89 ? -8.375 20.453 28.875 1 41.31 89 GLU A C 1
ATOM 666 O O . GLU A 1 89 ? -7.395 20.109 28.219 1 41.31 89 GLU A O 1
ATOM 671 N N . ASP A 1 90 ? -9.625 20.312 28.578 1 43.84 90 ASP A N 1
ATOM 672 C CA . ASP A 1 90 ? -9.898 19.734 27.266 1 43.84 90 ASP A CA 1
ATOM 673 C C . ASP A 1 90 ? -9.438 20.672 26.156 1 43.84 90 ASP A C 1
ATOM 675 O O . ASP A 1 90 ? -8.883 20.219 25.141 1 43.84 90 ASP A O 1
ATOM 679 N N . LEU A 1 91 ? -9.57 21.922 26.516 1 42.59 91 LEU A N 1
ATOM 680 C CA . LEU A 1 91 ? -9.141 22.906 25.531 1 42.59 91 LEU A CA 1
ATOM 681 C C . LEU A 1 91 ? -7.621 22.938 25.406 1 42.59 91 LEU A C 1
ATOM 683 O O . LEU A 1 91 ? -7.078 23.016 24.297 1 42.59 91 LEU A O 1
ATOM 687 N N . ILE A 1 92 ? -6.996 22.906 26.547 1 43.94 92 ILE A N 1
ATOM 688 C CA . ILE A 1 92 ? -5.535 22.891 26.562 1 43.94 92 ILE A CA 1
ATOM 689 C C . ILE A 1 92 ? -5.027 21.609 25.891 1 43.94 92 ILE A C 1
ATOM 691 O O . ILE A 1 92 ? -4.102 21.656 25.078 1 43.94 92 ILE A O 1
ATOM 695 N N . THR A 1 93 ? -5.586 20.578 26.312 1 46.38 93 THR A N 1
ATOM 696 C CA . THR A 1 93 ? -5.191 19.312 25.719 1 46.38 93 THR A CA 1
ATOM 697 C C . THR A 1 93 ? -5.41 19.328 24.203 1 46.38 93 THR A C 1
ATOM 699 O O . THR A 1 93 ? -4.559 18.859 23.438 1 46.38 93 THR A O 1
ATOM 702 N N . MET A 1 94 ? -6.441 19.922 23.844 1 51.06 94 MET A N 1
ATOM 703 C CA . MET A 1 94 ? -6.746 20.047 22.422 1 51.06 94 MET A CA 1
ATOM 704 C C . MET A 1 94 ? -5.699 20.906 21.719 1 51.06 94 MET A C 1
ATOM 706 O O . MET A 1 94 ? -5.262 20.594 20.609 1 51.06 94 MET A O 1
ATOM 710 N N . HIS A 1 95 ? -5.352 21.938 22.406 1 49.25 95 HIS A N 1
ATOM 711 C CA . HIS A 1 95 ? -4.359 22.844 21.828 1 49.25 95 HIS A CA 1
ATOM 712 C C . HIS A 1 95 ? -2.998 22.156 21.719 1 49.25 95 HIS A C 1
ATOM 714 O O . HIS A 1 95 ? -2.307 22.297 20.703 1 49.25 95 HIS A O 1
ATOM 720 N N . ILE A 1 96 ? -2.709 21.422 22.719 1 51.12 96 ILE A N 1
ATOM 721 C CA . ILE A 1 96 ? -1.437 20.703 22.719 1 51.12 96 ILE A CA 1
ATOM 722 C C . ILE A 1 96 ? -1.418 19.688 21.578 1 51.12 96 ILE A C 1
ATOM 724 O O . ILE A 1 96 ? -0.42 19.562 20.859 1 51.12 96 ILE A O 1
ATOM 728 N N . HIS A 1 97 ? -2.537 19.031 21.438 1 58.06 97 HIS A N 1
ATOM 729 C CA . HIS A 1 97 ? -2.604 18.031 20.375 1 58.06 97 HIS A CA 1
ATOM 730 C C . HIS A 1 97 ? -2.541 18.688 19 1 58.06 97 HIS A C 1
ATOM 732 O O . HIS A 1 97 ? -1.868 18.188 18.094 1 58.06 97 HIS A O 1
ATOM 738 N N . LYS A 1 98 ? -3.211 19.688 18.969 1 62.44 98 LYS A N 1
ATOM 739 C CA . LYS A 1 98 ? -3.189 20.422 17.703 1 62.44 98 LYS A CA 1
ATOM 740 C C . LYS A 1 98 ? -1.78 20.891 17.359 1 62.44 98 LYS A C 1
ATOM 742 O O . LYS A 1 98 ? -1.352 20.812 16.219 1 62.44 98 LYS A O 1
ATOM 747 N N . LEU A 1 99 ? -1.182 21.328 18.422 1 61.97 99 LEU A N 1
ATOM 748 C CA . LEU A 1 99 ? 0.185 21.797 18.219 1 61.97 99 LEU A CA 1
ATOM 749 C C . LEU A 1 99 ? 1.104 20.641 17.828 1 61.97 99 LEU A C 1
ATOM 751 O O . LEU A 1 99 ? 1.961 20.781 16.953 1 61.97 99 LEU A O 1
ATOM 755 N N . LYS A 1 100 ? 0.874 19.547 18.5 1 72.5 100 LYS A N 1
ATOM 756 C CA . LYS A 1 100 ? 1.671 18.359 18.172 1 72.5 100 LYS A CA 1
ATOM 757 C C . LYS A 1 100 ? 1.43 17.922 16.734 1 72.5 100 LYS A C 1
ATOM 759 O O . LYS A 1 100 ? 2.373 17.578 16.016 1 72.5 100 LYS A O 1
ATOM 764 N N . ASP A 1 101 ? 0.169 17.969 16.344 1 81.88 101 ASP A N 1
ATOM 765 C CA . ASP A 1 101 ? -0.181 17.594 14.977 1 81.88 101 ASP A CA 1
ATOM 766 C C . ASP A 1 101 ? 0.476 18.531 13.969 1 81.88 101 ASP A C 1
ATOM 768 O O . ASP A 1 101 ? 1.038 18.078 12.969 1 81.88 101 ASP A O 1
ATOM 772 N N . ASP A 1 102 ? 0.422 19.75 14.32 1 76.69 102 ASP A N 1
ATOM 773 C CA . ASP A 1 102 ? 1.005 20.766 13.438 1 76.69 102 ASP A CA 1
ATOM 774 C C . ASP A 1 102 ? 2.518 20.594 13.32 1 76.69 102 ASP A C 1
ATOM 776 O O . ASP A 1 102 ? 3.076 20.672 12.227 1 76.69 102 ASP A O 1
ATOM 780 N N . HIS A 1 103 ? 3.131 20.344 14.438 1 80.62 103 HIS A N 1
ATOM 781 C CA . HIS A 1 103 ? 4.574 20.141 14.438 1 80.62 103 HIS A CA 1
ATOM 782 C C . HIS A 1 103 ? 4.957 18.906 13.625 1 80.62 103 HIS A C 1
ATOM 784 O O . HIS A 1 103 ? 5.914 18.938 12.852 1 80.62 103 HIS A O 1
ATOM 790 N N . THR A 1 104 ? 4.176 17.969 13.828 1 90.69 104 THR A N 1
ATOM 791 C CA . THR A 1 104 ? 4.449 16.719 13.133 1 90.69 104 THR A CA 1
ATOM 792 C C . THR A 1 104 ? 4.34 16.906 11.617 1 90.69 104 THR A C 1
ATOM 794 O O . THR A 1 104 ? 5.23 16.5 10.875 1 90.69 104 THR A O 1
ATOM 797 N N . THR A 1 105 ? 3.287 17.547 11.219 1 91.62 105 THR A N 1
ATOM 798 C CA . THR A 1 105 ? 3.078 17.672 9.781 1 91.62 105 THR A CA 1
ATOM 799 C C . THR A 1 105 ? 4.082 18.656 9.172 1 91.62 105 THR A C 1
ATOM 801 O O . THR A 1 105 ? 4.516 18.469 8.031 1 91.62 105 THR A O 1
ATOM 804 N N . ARG A 1 106 ? 4.465 19.641 9.914 1 83.94 106 ARG A N 1
ATOM 805 C CA . ARG A 1 106 ? 5.527 20.531 9.445 1 83.94 106 ARG A CA 1
ATOM 806 C C . ARG A 1 106 ? 6.848 19.781 9.305 1 83.94 106 ARG A C 1
ATOM 808 O O . ARG A 1 106 ? 7.586 20 8.344 1 83.94 106 ARG A O 1
ATOM 815 N N . PHE A 1 107 ? 7.113 18.969 10.32 1 92.31 107 PHE A N 1
ATOM 816 C CA . PHE A 1 107 ? 8.305 18.125 10.305 1 92.31 107 PHE A CA 1
ATOM 817 C C . PHE A 1 107 ? 8.305 17.219 9.086 1 92.31 107 PHE A C 1
ATOM 819 O O . PHE A 1 107 ? 9.32 17.078 8.406 1 92.31 107 PHE A O 1
ATOM 826 N N . LEU A 1 108 ? 7.148 16.656 8.711 1 96.69 108 LEU A N 1
ATOM 827 C CA . LEU A 1 108 ? 7.023 15.75 7.574 1 96.69 108 LEU A CA 1
ATOM 828 C C . LEU A 1 108 ? 7.121 16.516 6.254 1 96.69 108 LEU A C 1
ATOM 830 O O . LEU A 1 108 ? 7.762 16.047 5.309 1 96.69 108 LEU A O 1
ATOM 834 N N . PHE A 1 109 ? 6.555 17.688 6.199 1 91.88 109 PHE A N 1
ATOM 835 C CA . PHE A 1 109 ? 6.688 18.484 4.988 1 91.88 109 PHE A CA 1
ATOM 836 C C . PHE A 1 109 ? 8.133 18.906 4.777 1 91.88 109 PHE A C 1
ATOM 838 O O . PHE A 1 109 ? 8.625 18.922 3.645 1 91.88 109 PHE A O 1
ATOM 845 N N . ALA A 1 110 ? 8.766 19.297 5.82 1 89.25 110 ALA A N 1
ATOM 846 C CA . ALA A 1 110 ? 10.172 19.656 5.719 1 89.25 110 ALA A CA 1
ATOM 847 C C . ALA A 1 110 ? 11 18.5 5.188 1 89.25 110 ALA A C 1
ATOM 849 O O . ALA A 1 110 ? 11.898 18.688 4.359 1 89.25 110 ALA A O 1
ATOM 850 N N . ALA A 1 111 ? 10.734 17.312 5.664 1 96.69 111 ALA A N 1
ATOM 851 C CA . ALA A 1 111 ? 11.422 16.109 5.195 1 96.69 111 ALA A CA 1
ATOM 852 C C . ALA A 1 111 ? 11.141 15.859 3.715 1 96.69 111 ALA A C 1
ATOM 854 O O . ALA A 1 111 ? 12.039 15.477 2.961 1 96.69 111 ALA A O 1
ATOM 855 N N . SER A 1 112 ? 9.898 16.078 3.34 1 96 112 SER A N 1
ATOM 856 C CA . SER A 1 112 ? 9.492 15.867 1.953 1 96 112 SER A CA 1
ATOM 857 C C . SER A 1 112 ? 10.242 16.812 1.012 1 96 112 SER A C 1
ATOM 859 O O . SER A 1 112 ? 10.602 16.422 -0.101 1 96 112 SER A O 1
ATOM 861 N N . ARG A 1 113 ? 10.547 17.969 1.533 1 91.81 113 ARG A N 1
ATOM 862 C CA . ARG A 1 113 ? 11.133 19 0.682 1 91.81 113 ARG A CA 1
ATOM 863 C C . ARG A 1 113 ? 12.633 19.109 0.907 1 91.81 113 ARG A C 1
ATOM 865 O O . ARG A 1 113 ? 13.273 20.047 0.419 1 91.81 113 ARG A O 1
ATOM 872 N N . GLU A 1 114 ? 13.164 18.203 1.629 1 95.06 114 GLU A N 1
ATOM 873 C CA . GLU A 1 114 ? 14.586 18.203 1.957 1 95.06 114 GLU A CA 1
ATOM 874 C C . GLU A 1 114 ? 15.023 19.531 2.545 1 95.06 114 GLU A C 1
ATOM 876 O O . GLU A 1 114 ? 16.078 20.078 2.172 1 95.06 114 GLU A O 1
ATOM 881 N N . ASP A 1 115 ? 14.18 20.109 3.34 1 88.12 115 ASP A N 1
ATOM 882 C CA . ASP A 1 115 ? 14.484 21.344 4.07 1 88.12 115 ASP A CA 1
ATOM 883 C C . ASP A 1 115 ? 15.32 21.047 5.312 1 88.12 115 ASP A C 1
ATOM 885 O O . ASP A 1 115 ? 14.805 21.078 6.434 1 88.12 115 ASP A O 1
ATOM 889 N N . LEU A 1 116 ? 16.625 20.938 5.156 1 91.44 116 LEU A N 1
ATOM 890 C CA . LEU A 1 116 ? 17.531 20.469 6.199 1 91.44 116 LEU A CA 1
ATOM 891 C C . LEU A 1 116 ? 17.641 21.484 7.328 1 91.44 116 LEU A C 1
ATOM 893 O O . LEU A 1 116 ? 17.594 21.125 8.508 1 91.44 116 LEU A O 1
ATOM 897 N N . PRO A 1 117 ? 17.703 22.766 7.039 1 80.94 117 PRO A N 1
ATOM 898 C CA . PRO A 1 117 ? 17.766 23.734 8.133 1 80.94 117 PRO A CA 1
ATOM 899 C C . PRO A 1 117 ? 16.562 23.656 9.07 1 80.94 117 PRO A C 1
ATOM 901 O O . PRO A 1 117 ? 16.734 23.656 10.289 1 80.94 117 PRO A O 1
ATOM 904 N N . THR A 1 118 ? 15.375 23.531 8.484 1 81.75 118 THR A N 1
ATOM 905 C CA . THR A 1 118 ? 14.164 23.422 9.289 1 81.75 118 THR A CA 1
ATOM 906 C C . THR A 1 118 ? 14.172 22.141 10.117 1 81.75 118 THR A C 1
ATOM 908 O O . THR A 1 118 ? 13.836 22.156 11.305 1 81.75 118 THR A O 1
ATOM 911 N N . LEU A 1 119 ? 14.586 21.078 9.531 1 91.88 119 LEU A N 1
ATOM 912 C CA . LEU A 1 119 ? 14.641 19.797 10.219 1 91.88 119 LEU A CA 1
ATOM 913 C C . LEU A 1 119 ? 15.609 19.844 11.398 1 91.88 119 LEU A C 1
ATOM 915 O O . LEU A 1 119 ? 15.266 19.422 12.5 1 91.88 119 LEU A O 1
ATOM 919 N N . ARG A 1 120 ? 16.766 20.453 11.156 1 88.56 120 ARG A N 1
ATOM 920 C CA . ARG A 1 120 ? 17.766 20.547 12.219 1 88.56 120 ARG A CA 1
ATOM 921 C C . ARG A 1 120 ? 17.266 21.391 13.375 1 88.56 120 ARG A C 1
ATOM 923 O O . ARG A 1 120 ? 17.453 21.047 14.547 1 88.56 120 ARG A O 1
ATOM 930 N N . LEU A 1 121 ? 16.641 22.406 12.977 1 80.12 121 LEU A N 1
ATOM 931 C CA . LEU A 1 121 ? 16.078 23.281 14 1 80.12 121 LEU A CA 1
ATOM 932 C C . LEU A 1 121 ? 15.055 22.547 14.852 1 80.12 121 LEU A C 1
ATOM 934 O O . LEU A 1 121 ? 15.102 22.609 16.078 1 80.12 121 LEU A O 1
ATOM 938 N N . MET A 1 122 ? 14.156 21.828 14.25 1 84.88 122 MET A N 1
ATOM 939 C CA . MET A 1 122 ? 13.086 21.125 14.961 1 84.88 122 MET A CA 1
ATOM 940 C C . MET A 1 122 ? 13.656 20 15.812 1 84.88 122 MET A C 1
ATOM 942 O O . MET A 1 122 ? 13.227 19.797 16.953 1 84.88 122 MET A O 1
ATOM 946 N N . LEU A 1 123 ? 14.656 19.375 15.297 1 87.38 123 LEU A N 1
ATOM 947 C CA . LEU A 1 123 ? 15.305 18.297 16.031 1 87.38 123 LEU A CA 1
ATOM 948 C C . LEU A 1 123 ? 16.047 18.844 17.25 1 87.38 123 LEU A C 1
ATOM 950 O O . LEU A 1 123 ? 15.953 18.281 18.344 1 87.38 123 LEU A O 1
ATOM 954 N N . ASN A 1 124 ? 16.688 19.938 17.031 1 78.88 124 ASN A N 1
ATOM 955 C CA . ASN A 1 124 ? 17.422 20.547 18.125 1 78.88 124 ASN A CA 1
ATOM 956 C C . ASN A 1 124 ? 16.484 21.062 19.219 1 78.88 124 ASN A C 1
ATOM 958 O O . ASN A 1 124 ? 16.859 21.141 20.391 1 78.88 124 ASN A O 1
ATOM 962 N N . HIS A 1 125 ? 15.305 21.312 18.812 1 76.06 125 HIS A N 1
ATOM 963 C CA . HIS A 1 125 ? 14.312 21.781 19.766 1 76.06 125 HIS A CA 1
ATOM 964 C C . HIS A 1 125 ? 13.531 20.625 20.375 1 76.06 125 HIS A C 1
ATOM 966 O O . HIS A 1 125 ? 12.555 20.844 21.094 1 76.06 125 HIS A O 1
ATOM 972 N N . GLY A 1 126 ? 13.852 19.453 20 1 81.44 126 GLY A N 1
ATOM 973 C CA . GLY A 1 126 ? 13.398 18.312 20.766 1 81.44 126 GLY A CA 1
ATOM 974 C C . GLY A 1 126 ? 12.242 17.562 20.109 1 81.44 126 GLY A C 1
ATOM 975 O O . GLY A 1 126 ? 11.586 16.75 20.75 1 81.44 126 GLY A O 1
ATOM 976 N N . ILE A 1 127 ? 11.906 17.844 18.875 1 85.38 127 ILE A N 1
ATOM 977 C CA . ILE A 1 127 ? 10.859 17.047 18.234 1 85.38 127 ILE A CA 1
ATOM 978 C C . ILE A 1 127 ? 11.266 15.578 18.203 1 85.38 127 ILE A C 1
ATOM 980 O O . ILE A 1 127 ? 12.438 15.25 18 1 85.38 127 ILE A O 1
ATOM 984 N N . ASP A 1 128 ? 10.336 14.719 18.5 1 91.56 128 ASP A N 1
ATOM 985 C CA . ASP A 1 128 ? 10.547 13.281 18.328 1 91.56 128 ASP A CA 1
ATOM 986 C C . ASP A 1 128 ? 10.711 12.914 16.859 1 91.56 128 ASP A C 1
ATOM 988 O O . ASP A 1 128 ? 9.797 13.117 16.062 1 91.56 128 ASP A O 1
ATOM 992 N N . PRO A 1 129 ? 11.883 12.445 16.484 1 96.31 129 PRO A N 1
ATOM 993 C CA . PRO A 1 129 ? 12.086 12.109 15.078 1 96.31 129 PRO A CA 1
ATOM 994 C C . PRO A 1 129 ? 11.094 11.062 14.57 1 96.31 129 PRO A C 1
ATOM 996 O O . PRO A 1 129 ? 10.898 10.93 13.359 1 96.31 129 PRO A O 1
ATOM 999 N N . ASP A 1 130 ? 10.453 10.359 15.492 1 97.56 130 ASP A N 1
ATOM 1000 C CA . ASP A 1 130 ? 9.531 9.297 15.117 1 97.56 130 ASP A CA 1
ATOM 1001 C C . ASP A 1 130 ? 8.078 9.773 15.172 1 97.56 130 ASP A C 1
ATOM 1003 O O . ASP A 1 130 ? 7.152 8.977 15.047 1 97.56 130 ASP A O 1
ATOM 1007 N N . SER A 1 131 ? 7.887 11.078 15.391 1 94.56 131 SER A N 1
ATOM 1008 C CA . SER A 1 131 ? 6.527 11.609 15.344 1 94.56 131 SER A CA 1
ATOM 1009 C C . SER A 1 131 ? 5.832 11.219 14.039 1 94.56 131 SER A C 1
ATOM 1011 O O . SER A 1 131 ? 6.445 11.234 12.977 1 94.56 131 SER A O 1
ATOM 1013 N N . ALA A 1 132 ? 4.523 10.797 14.148 1 96.19 132 ALA A N 1
ATOM 1014 C CA . ALA A 1 132 ? 3.812 10.266 12.984 1 96.19 132 ALA A CA 1
ATOM 1015 C C . ALA A 1 132 ? 2.463 10.953 12.812 1 96.19 132 ALA A C 1
ATOM 1017 O O . ALA A 1 132 ? 1.868 11.43 13.781 1 96.19 132 ALA A O 1
ATOM 1018 N N . ASP A 1 133 ? 2.059 11.023 11.594 1 94.75 133 ASP A N 1
ATOM 1019 C CA . ASP A 1 133 ? 0.78 11.648 11.273 1 94.75 133 ASP A CA 1
ATOM 1020 C C . ASP A 1 133 ? -0.37 10.656 11.414 1 94.75 133 ASP A C 1
ATOM 1022 O O . ASP A 1 133 ? -0.244 9.648 12.117 1 94.75 133 ASP A O 1
ATOM 1026 N N . TYR A 1 134 ? -1.537 10.984 10.844 1 92.62 134 TYR A N 1
ATOM 1027 C CA . TYR A 1 134 ? -2.777 10.234 10.969 1 92.62 134 TYR A CA 1
ATOM 1028 C C . TYR A 1 134 ? -2.67 8.883 10.266 1 92.62 134 TYR A C 1
ATOM 1030 O O . TYR A 1 134 ? -3.502 8 10.477 1 92.62 134 TYR A O 1
ATOM 1038 N N . ASP A 1 135 ? -1.613 8.641 9.438 1 96.25 135 ASP A N 1
ATOM 1039 C CA . ASP A 1 135 ? -1.356 7.371 8.766 1 96.25 135 ASP A CA 1
ATOM 1040 C C . ASP A 1 135 ? -0.17 6.645 9.398 1 96.25 135 ASP A C 1
ATOM 1042 O O . ASP A 1 135 ? 0.346 5.68 8.836 1 96.25 135 ASP A O 1
ATOM 1046 N N . ARG A 1 136 ? 0.277 7.203 10.516 1 96.31 136 ARG A N 1
ATOM 1047 C CA . ARG A 1 136 ? 1.492 6.703 11.156 1 96.31 136 ARG A CA 1
ATOM 1048 C C . ARG A 1 136 ? 2.697 6.863 10.234 1 96.31 136 ARG A C 1
ATOM 1050 O O . ARG A 1 136 ? 3.643 6.078 10.297 1 96.31 136 ARG A O 1
ATOM 1057 N N . ARG A 1 137 ? 2.596 7.805 9.422 1 97.44 137 ARG A N 1
ATOM 1058 C CA . ARG A 1 137 ? 3.703 8.188 8.555 1 97.44 137 ARG A CA 1
ATOM 1059 C C . ARG A 1 137 ? 4.703 9.07 9.305 1 97.44 137 ARG A C 1
ATOM 1061 O O . ARG A 1 137 ? 4.312 9.961 10.062 1 97.44 137 ARG A O 1
ATOM 1068 N N . ASN A 1 138 ? 5.961 8.766 9.125 1 97.56 138 ASN A N 1
ATOM 1069 C CA . ASN A 1 138 ? 6.957 9.617 9.766 1 97.56 138 ASN A CA 1
ATOM 1070 C C . ASN A 1 138 ? 7.918 10.219 8.742 1 97.56 138 ASN A C 1
ATOM 1072 O O . ASN A 1 138 ? 7.812 9.938 7.543 1 97.56 138 ASN A O 1
ATOM 1076 N N . ALA A 1 139 ? 8.758 11.094 9.242 1 98.31 139 ALA A N 1
ATOM 1077 C CA . ALA A 1 139 ? 9.633 11.883 8.375 1 98.31 139 ALA A CA 1
ATOM 1078 C C . ALA A 1 139 ? 10.609 10.984 7.621 1 98.31 139 ALA A C 1
ATOM 1080 O O . ALA A 1 139 ? 10.945 11.25 6.465 1 98.31 139 ALA A O 1
ATOM 1081 N N . LEU A 1 140 ? 11.07 9.945 8.242 1 98.81 140 LEU A N 1
ATOM 1082 C CA . LEU A 1 140 ? 12.031 9.039 7.609 1 98.81 140 LEU A CA 1
ATOM 1083 C C . LEU A 1 140 ? 11.422 8.375 6.379 1 98.81 140 LEU A C 1
ATOM 1085 O O . LEU A 1 140 ? 12.07 8.289 5.332 1 98.81 140 LEU A O 1
ATOM 1089 N N . MET A 1 141 ? 10.203 7.926 6.504 1 98.62 141 MET A N 1
ATOM 1090 C CA . MET A 1 141 ? 9.5 7.305 5.383 1 98.62 141 MET A CA 1
ATOM 1091 C C . MET A 1 141 ? 9.328 8.297 4.234 1 98.62 141 MET A C 1
ATOM 1093 O O . MET A 1 141 ? 9.594 7.965 3.0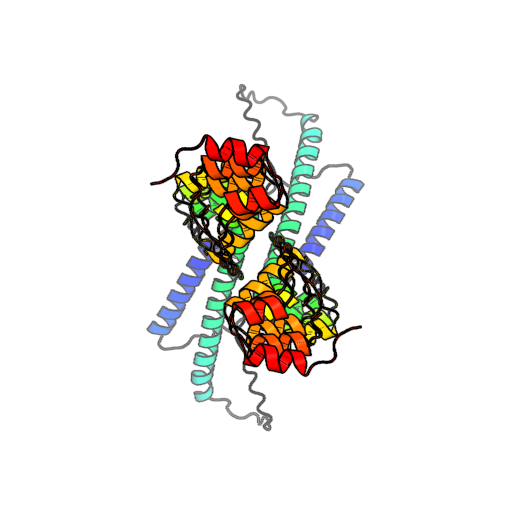78 1 98.62 141 MET A O 1
ATOM 1097 N N . VAL A 1 142 ? 8.898 9.461 4.594 1 98.44 142 VAL A N 1
ATOM 1098 C CA . VAL A 1 142 ? 8.633 10.477 3.582 1 98.44 142 VAL A CA 1
ATOM 1099 C C . VAL A 1 142 ? 9.93 10.844 2.865 1 98.44 142 VAL A C 1
ATOM 1101 O O . VAL A 1 142 ? 9.961 10.945 1.637 1 98.44 142 VAL A O 1
ATOM 1104 N N . ALA A 1 143 ? 10.977 11.086 3.576 1 98.62 143 ALA A N 1
ATOM 1105 C CA . ALA A 1 143 ? 12.273 11.414 2.988 1 98.62 143 ALA A CA 1
ATOM 1106 C C . ALA A 1 143 ? 12.766 10.289 2.074 1 98.62 143 ALA A C 1
ATOM 1108 O O . ALA A 1 143 ? 13.305 10.547 0.997 1 98.62 143 ALA A O 1
ATOM 1109 N N . SER A 1 144 ? 12.578 9.062 2.496 1 98.69 144 SER A N 1
ATOM 1110 C CA . SER A 1 144 ? 13 7.902 1.721 1 98.69 144 SER A CA 1
ATOM 1111 C C . SER A 1 144 ? 12.211 7.785 0.422 1 98.69 144 SER A C 1
ATOM 1113 O O . SER A 1 144 ? 12.766 7.457 -0.625 1 98.69 144 SER A O 1
ATOM 1115 N N . MET A 1 145 ? 10.961 8 0.528 1 97.88 145 MET A N 1
ATOM 1116 C CA . MET A 1 145 ? 10.094 7.965 -0.645 1 97.88 145 MET A CA 1
ATOM 1117 C C . MET A 1 145 ? 10.562 8.945 -1.707 1 97.88 145 MET A C 1
ATOM 1119 O O . MET A 1 145 ? 10.5 8.656 -2.902 1 97.88 145 MET A O 1
ATOM 1123 N N . ASN A 1 146 ? 11.07 10.078 -1.246 1 97.62 146 ASN A N 1
ATOM 1124 C CA . ASN A 1 146 ? 11.469 11.141 -2.162 1 97.62 146 ASN A CA 1
ATOM 1125 C C . ASN A 1 146 ? 12.953 11.055 -2.518 1 97.62 146 ASN A C 1
ATOM 1127 O O . ASN A 1 146 ? 13.453 11.844 -3.318 1 97.62 146 ASN A O 1
ATOM 1131 N N . GLY A 1 147 ? 13.617 10.164 -1.954 1 98.12 147 GLY A N 1
ATOM 1132 C CA . GLY A 1 147 ? 15.031 10 -2.238 1 98.12 147 GLY A CA 1
ATOM 1133 C C . GLY A 1 147 ? 15.898 11.094 -1.637 1 98.12 147 GLY A C 1
ATOM 1134 O O . GLY A 1 147 ? 16.938 11.445 -2.195 1 98.12 147 GLY A O 1
ATOM 1135 N N . ASN A 1 148 ? 15.438 11.703 -0.58 1 98.19 148 ASN A N 1
ATOM 1136 C CA . ASN A 1 148 ? 16.188 12.758 0.1 1 98.19 148 ASN A CA 1
ATOM 1137 C C . ASN A 1 148 ? 17.25 12.172 1.02 1 98.19 148 ASN A C 1
ATOM 1139 O O . ASN A 1 148 ? 17.062 12.094 2.234 1 98.19 148 ASN A O 1
ATOM 1143 N N . THR A 1 149 ? 18.359 11.898 0.452 1 98.44 149 THR A N 1
ATOM 1144 C CA . THR A 1 149 ? 19.422 11.117 1.088 1 98.44 149 THR A CA 1
ATOM 1145 C C . THR A 1 149 ? 19.984 11.852 2.305 1 98.44 149 THR A C 1
ATOM 1147 O O . THR A 1 149 ? 20.188 11.25 3.359 1 98.44 149 THR A O 1
ATOM 1150 N N . ASP A 1 150 ? 20.188 13.141 2.193 1 98.38 150 ASP A N 1
ATOM 1151 C CA . ASP A 1 150 ? 20.719 13.906 3.311 1 98.38 150 ASP A CA 1
ATOM 1152 C C . ASP A 1 150 ? 19.734 13.961 4.473 1 98.38 150 ASP A C 1
ATOM 1154 O O . ASP A 1 150 ? 20.125 13.898 5.637 1 98.38 150 ASP A O 1
ATOM 1158 N N . THR A 1 151 ? 18.516 14.07 4.16 1 98.62 151 THR A N 1
ATOM 1159 C CA . THR A 1 151 ? 17.484 14.07 5.188 1 98.62 151 THR A CA 1
ATOM 1160 C C . THR A 1 151 ? 17.422 12.719 5.898 1 98.62 151 THR A C 1
ATOM 1162 O O . THR A 1 151 ? 17.328 12.656 7.125 1 98.62 151 THR A O 1
ATOM 1165 N N . VAL A 1 152 ? 17.5 11.641 5.152 1 98.88 152 VAL A N 1
ATOM 1166 C CA . VAL A 1 152 ? 17.484 10.297 5.715 1 98.88 152 VAL A CA 1
ATOM 1167 C C . VAL A 1 152 ? 18.656 10.133 6.688 1 98.88 152 VAL A C 1
ATOM 1169 O O . VAL A 1 152 ? 18.469 9.68 7.816 1 98.88 152 VAL A O 1
ATOM 1172 N N . ALA A 1 153 ? 19.766 10.578 6.262 1 98.62 153 ALA A N 1
ATOM 1173 C CA . ALA A 1 153 ? 20.953 10.492 7.113 1 98.62 153 ALA A CA 1
ATOM 1174 C C . ALA A 1 153 ? 20.781 11.312 8.391 1 98.62 153 ALA A C 1
ATOM 1176 O O . ALA A 1 153 ? 21.078 10.836 9.484 1 98.62 153 ALA A O 1
ATOM 1177 N N . LEU A 1 154 ? 20.312 12.492 8.242 1 98.31 154 LEU A N 1
ATOM 1178 C CA . LEU A 1 154 ? 20.109 13.391 9.375 1 98.31 154 LEU A CA 1
ATOM 1179 C C . LEU A 1 154 ? 19.172 12.766 10.406 1 98.31 154 LEU A C 1
ATOM 1181 O O . LEU A 1 154 ? 19.453 12.781 11.602 1 98.31 154 LEU A O 1
ATOM 1185 N N . LEU A 1 155 ? 18.062 12.211 9.953 1 98.75 155 LEU A N 1
ATOM 1186 C CA . LEU A 1 155 ? 17.062 11.648 10.844 1 98.75 155 LEU A CA 1
ATOM 1187 C C . LEU A 1 155 ? 17.609 10.445 11.594 1 98.75 155 LEU A C 1
ATOM 1189 O O . LEU A 1 155 ? 17.391 10.305 12.797 1 98.75 155 LEU A O 1
ATOM 1193 N N . LEU A 1 156 ? 18.328 9.641 10.898 1 98.69 156 LEU A N 1
ATOM 1194 C CA . LEU A 1 156 ? 18.891 8.453 11.531 1 98.69 156 LEU A CA 1
ATOM 1195 C C . LEU A 1 156 ? 19.984 8.828 12.523 1 98.69 156 LEU A C 1
ATOM 1197 O O . LEU A 1 156 ? 20.141 8.172 13.562 1 98.69 156 LEU A O 1
ATOM 1201 N N . GLU A 1 157 ? 20.719 9.844 12.234 1 97.19 157 GLU A N 1
ATOM 1202 C CA . GLU A 1 157 ? 21.734 10.336 13.164 1 97.19 157 GLU A CA 1
ATOM 1203 C C . GLU A 1 157 ? 21.078 10.859 14.445 1 97.19 157 GLU A C 1
ATOM 1205 O O . GLU A 1 157 ? 21.703 10.844 15.508 1 97.19 157 GLU A O 1
ATOM 1210 N N . HIS A 1 158 ? 19.922 11.312 14.312 1 96.88 158 HIS A N 1
ATOM 1211 C CA . HIS A 1 158 ? 19.188 11.789 15.477 1 96.88 158 HIS A CA 1
ATOM 1212 C C . HIS A 1 158 ? 18.297 10.695 16.047 1 96.88 158 HIS A C 1
ATOM 1214 O O . HIS A 1 158 ? 17.25 10.977 16.641 1 96.88 158 HIS A O 1
ATOM 1220 N N . HIS A 1 159 ? 18.516 9.445 15.719 1 96.69 159 HIS A N 1
ATOM 1221 C CA . HIS A 1 159 ? 18.016 8.242 16.375 1 96.69 159 HIS A CA 1
ATOM 1222 C C . HIS A 1 159 ? 16.578 7.949 15.945 1 96.69 159 HIS A C 1
ATOM 1224 O O . HIS A 1 159 ? 15.797 7.402 16.734 1 96.69 159 HIS A O 1
ATOM 1230 N N . ALA A 1 160 ? 16.188 8.422 14.773 1 98.38 160 ALA A N 1
ATOM 1231 C CA . ALA A 1 160 ? 14.945 7.906 14.227 1 98.38 160 ALA A CA 1
ATOM 1232 C C . ALA A 1 160 ? 14.977 6.387 14.109 1 98.38 160 ALA A C 1
ATOM 1234 O O . ALA A 1 160 ? 16 5.809 13.734 1 98.38 160 ALA A O 1
ATOM 1235 N N . SER A 1 161 ? 13.883 5.695 14.438 1 98.19 161 SER A N 1
ATOM 1236 C CA . SER A 1 161 ? 13.797 4.246 14.297 1 98.19 161 SER A CA 1
ATOM 1237 C C . SER A 1 161 ? 13.703 3.832 12.836 1 98.19 161 SER A C 1
ATOM 1239 O O . SER A 1 161 ? 12.789 4.258 12.125 1 98.19 161 SER A O 1
ATOM 1241 N N . PRO A 1 162 ? 14.562 3.006 12.391 1 98.38 162 PRO A N 1
ATOM 1242 C CA . PRO A 1 162 ? 14.594 2.684 10.961 1 98.38 162 PRO A CA 1
ATOM 1243 C C . PRO A 1 162 ? 13.453 1.762 10.539 1 98.38 162 PRO A C 1
ATOM 1245 O O . PRO A 1 162 ? 13.172 1.622 9.344 1 98.38 162 PRO A O 1
ATOM 1248 N N . ASN A 1 163 ? 12.742 1.103 11.5 1 98.44 163 ASN A N 1
ATOM 1249 C CA . ASN A 1 163 ? 11.836 0.024 11.125 1 98.44 163 ASN A CA 1
ATOM 1250 C C . ASN A 1 163 ? 10.422 0.286 11.625 1 98.44 163 ASN A C 1
ATOM 1252 O O . ASN A 1 163 ? 9.695 -0.648 11.984 1 98.44 163 ASN A O 1
ATOM 1256 N N . MET A 1 164 ? 10.016 1.503 11.703 1 97.88 164 MET A N 1
ATOM 1257 C CA . MET A 1 164 ? 8.609 1.812 11.938 1 97.88 164 MET A CA 1
ATOM 1258 C C . MET A 1 164 ? 7.773 1.514 10.695 1 97.88 164 MET A C 1
ATOM 1260 O O . MET A 1 164 ? 8.289 1.546 9.57 1 97.88 164 MET A O 1
ATOM 1264 N N . THR A 1 165 ? 6.52 1.157 10.852 1 97.06 165 THR A N 1
ATOM 1265 C CA . THR A 1 165 ? 5.613 0.917 9.742 1 97.06 165 THR A CA 1
ATOM 1266 C C . THR A 1 165 ? 4.418 1.866 9.797 1 97.06 165 THR A C 1
ATOM 1268 O O . THR A 1 165 ? 3.975 2.246 10.883 1 97.06 165 THR A O 1
ATOM 1271 N N . ASP A 1 166 ? 3.982 2.311 8.672 1 95.94 166 ASP A N 1
ATOM 1272 C CA . ASP A 1 166 ? 2.748 3.088 8.617 1 95.94 166 ASP A CA 1
ATOM 1273 C C . ASP A 1 166 ? 1.524 2.174 8.633 1 95.94 166 ASP A C 1
ATOM 1275 O O . ASP A 1 166 ? 1.641 0.975 8.891 1 95.94 166 ASP A O 1
ATOM 1279 N N . VAL A 1 167 ? 0.337 2.742 8.414 1 93.06 167 VAL A N 1
ATOM 1280 C CA . VAL A 1 167 ? -0.913 1.997 8.531 1 93.06 167 VAL A CA 1
ATOM 1281 C C . VAL A 1 167 ? -1.014 0.98 7.395 1 93.06 167 VAL A C 1
ATOM 1283 O O . VAL A 1 167 ? -1.83 0.058 7.449 1 93.06 167 VAL A O 1
ATOM 1286 N N . HIS A 1 168 ? -0.2 1.123 6.355 1 90.75 168 HIS A N 1
ATOM 1287 C CA . HIS A 1 168 ? -0.222 0.205 5.223 1 90.75 168 HIS A CA 1
ATOM 1288 C C . HIS A 1 168 ? 0.891 -0.832 5.332 1 90.75 168 HIS A C 1
ATOM 1290 O O . HIS A 1 168 ? 1.067 -1.656 4.43 1 90.75 168 HIS A O 1
ATOM 1296 N N . GLY A 1 169 ? 1.68 -0.741 6.387 1 93 169 GLY A N 1
ATOM 1297 C CA . GLY A 1 169 ? 2.771 -1.678 6.598 1 93 169 GLY A CA 1
ATOM 1298 C C . GLY A 1 169 ? 4.039 -1.297 5.855 1 93 169 GLY A C 1
ATOM 1299 O O . GLY A 1 169 ? 4.957 -2.107 5.727 1 93 169 GLY A O 1
ATOM 1300 N N . THR A 1 170 ? 4.105 -0.14 5.445 1 95.56 170 THR A N 1
ATOM 1301 C CA . THR A 1 170 ? 5.234 0.321 4.645 1 95.56 170 THR A CA 1
ATOM 1302 C C . THR A 1 170 ? 6.363 0.827 5.543 1 95.56 170 THR A C 1
ATOM 1304 O O . THR A 1 170 ? 6.109 1.495 6.547 1 95.56 170 THR A O 1
ATOM 1307 N N . THR A 1 171 ? 7.57 0.5 5.172 1 98 171 THR A N 1
ATOM 1308 C CA . THR A 1 171 ? 8.758 0.963 5.883 1 98 171 THR A CA 1
ATOM 1309 C C . THR A 1 171 ? 9.523 1.979 5.043 1 98 171 THR A C 1
ATOM 1311 O O . THR A 1 171 ? 9.25 2.143 3.854 1 98 171 THR A O 1
ATOM 1314 N N . ALA A 1 172 ? 10.477 2.639 5.707 1 98.69 172 ALA A N 1
ATOM 1315 C CA . ALA A 1 172 ? 11.344 3.574 4.992 1 98.69 172 ALA A CA 1
ATOM 1316 C C . ALA A 1 172 ? 12.141 2.859 3.906 1 98.69 172 ALA A C 1
ATOM 1318 O O . ALA A 1 172 ? 12.273 3.365 2.789 1 98.69 172 ALA A O 1
ATOM 1319 N N . LEU A 1 173 ? 12.617 1.705 4.227 1 98.75 173 LEU A N 1
ATOM 1320 C CA . LEU A 1 173 ? 13.406 0.965 3.25 1 98.75 173 LEU A CA 1
ATOM 1321 C C . LEU A 1 173 ? 12.555 0.58 2.043 1 98.75 173 LEU A C 1
ATOM 1323 O O . LEU A 1 173 ? 13.008 0.676 0.902 1 98.75 173 LEU A O 1
ATOM 1327 N N . PHE A 1 174 ? 11.344 0.137 2.324 1 98.12 174 PHE A N 1
ATOM 1328 C CA . PHE A 1 174 ? 10.469 -0.225 1.216 1 98.12 174 PHE A CA 1
ATOM 1329 C C . PHE A 1 174 ? 10.219 0.976 0.311 1 98.12 174 PHE A C 1
ATOM 1331 O O . PHE A 1 174 ? 10.195 0.842 -0.914 1 98.12 174 PHE A O 1
ATOM 1338 N N . GLU A 1 175 ? 10.039 2.141 0.894 1 97.88 175 GLU A N 1
ATOM 1339 C CA . GLU A 1 175 ? 9.867 3.357 0.107 1 97.88 175 GLU A CA 1
ATOM 1340 C C . GLU A 1 175 ? 11.078 3.615 -0.788 1 97.88 175 GLU A C 1
ATOM 1342 O O . GLU A 1 175 ? 10.922 3.943 -1.966 1 97.88 175 GLU A O 1
ATOM 1347 N N . ALA A 1 176 ? 12.203 3.504 -0.266 1 98.44 176 ALA A N 1
ATOM 1348 C CA . ALA A 1 176 ? 13.43 3.74 -1.021 1 98.44 176 ALA A CA 1
ATOM 1349 C C . ALA A 1 176 ? 13.562 2.76 -2.184 1 98.44 176 ALA A C 1
ATOM 1351 O O . ALA A 1 176 ? 13.977 3.137 -3.281 1 98.44 176 ALA A O 1
ATOM 1352 N N . VAL A 1 177 ? 13.156 1.512 -1.912 1 97.62 177 VAL A N 1
ATOM 1353 C CA . VAL A 1 177 ? 13.227 0.47 -2.932 1 97.62 177 VAL A CA 1
ATOM 1354 C C . VAL A 1 177 ? 12.258 0.792 -4.066 1 97.62 177 VAL A C 1
ATOM 1356 O O . VAL A 1 177 ? 12.625 0.749 -5.242 1 97.62 177 VAL A O 1
ATOM 1359 N N . LYS A 1 178 ? 11.102 1.095 -3.691 1 94.44 178 LYS A N 1
ATOM 1360 C CA . LYS A 1 178 ? 10.062 1.396 -4.668 1 94.44 178 LYS A CA 1
ATOM 1361 C C . LYS A 1 178 ? 10.453 2.58 -5.547 1 94.44 178 LYS A C 1
ATOM 1363 O O . LYS A 1 178 ? 10.188 2.584 -6.75 1 94.44 178 LYS A O 1
ATOM 1368 N N . GLY A 1 179 ? 11.094 3.564 -4.949 1 94.75 179 GLY A N 1
ATOM 1369 C CA . GLY A 1 179 ? 11.43 4.797 -5.641 1 94.75 179 GLY A CA 1
ATOM 1370 C C . GLY A 1 179 ? 12.773 4.742 -6.352 1 94.75 179 GLY A C 1
ATOM 1371 O O . GLY A 1 179 ? 13.195 5.723 -6.969 1 94.75 179 GLY A O 1
ATOM 1372 N N . ASN A 1 180 ? 13.438 3.617 -6.254 1 95.12 180 ASN A N 1
ATOM 1373 C CA . ASN A 1 180 ? 14.758 3.445 -6.855 1 95.12 180 ASN A CA 1
ATOM 1374 C C . ASN A 1 180 ? 15.781 4.398 -6.246 1 95.12 180 ASN A C 1
ATOM 1376 O O . ASN A 1 180 ? 16.578 5.004 -6.965 1 95.12 180 ASN A O 1
ATOM 1380 N N . HIS A 1 181 ? 15.742 4.609 -5.027 1 97.56 181 HIS A N 1
ATOM 1381 C CA . HIS A 1 181 ? 16.672 5.473 -4.312 1 97.56 181 HIS A CA 1
ATOM 1382 C C . HIS A 1 181 ? 17.781 4.656 -3.645 1 97.56 181 HIS A C 1
ATOM 1384 O O . HIS A 1 181 ? 17.75 4.449 -2.43 1 97.56 181 HIS A O 1
ATOM 1390 N N . GLU A 1 182 ? 18.719 4.352 -4.387 1 96.94 182 GLU A N 1
ATOM 1391 C CA . GLU A 1 182 ? 19.766 3.42 -3.975 1 96.94 182 GLU A CA 1
ATOM 1392 C C . GLU A 1 182 ? 20.609 4 -2.838 1 96.94 182 GLU A C 1
ATOM 1394 O O . GLU A 1 182 ? 21.016 3.273 -1.932 1 96.94 182 GLU A O 1
ATOM 1399 N N . ASP A 1 183 ? 20.875 5.301 -2.895 1 98.19 183 ASP A N 1
ATOM 1400 C CA . ASP A 1 183 ? 21.656 5.918 -1.829 1 98.19 183 ASP A CA 1
ATOM 1401 C C . ASP A 1 183 ? 20.906 5.871 -0.5 1 98.19 183 ASP A C 1
ATOM 1403 O O . ASP A 1 183 ? 21.5 5.594 0.545 1 98.19 183 ASP A O 1
ATOM 1407 N N . CYS A 1 184 ? 19.641 6.133 -0.525 1 98.62 184 CYS A N 1
ATOM 1408 C CA . CYS A 1 184 ? 18.812 6.004 0.676 1 98.62 184 CYS A CA 1
ATOM 1409 C C . CYS A 1 184 ? 18.828 4.57 1.197 1 98.62 184 CYS A C 1
ATOM 1411 O O . CYS A 1 184 ? 18.953 4.348 2.402 1 98.62 184 CYS A O 1
ATOM 1413 N N . MET A 1 185 ? 18.781 3.621 0.311 1 98.56 185 MET A N 1
ATOM 1414 C CA . MET A 1 185 ? 18.797 2.211 0.687 1 98.56 185 MET A CA 1
ATOM 1415 C C . MET A 1 185 ? 20.062 1.857 1.444 1 98.56 185 MET A C 1
ATOM 1417 O O . MET A 1 185 ? 20.016 1.208 2.49 1 98.56 185 MET A O 1
ATOM 1421 N N . LYS A 1 186 ? 21.141 2.309 0.941 1 98.19 186 LYS A N 1
ATOM 1422 C CA . LYS A 1 186 ? 22.422 2.006 1.553 1 98.19 186 LYS A CA 1
ATOM 1423 C C . LYS A 1 186 ? 22.484 2.512 2.992 1 98.19 186 LYS A C 1
ATOM 1425 O O . LYS A 1 186 ? 22.906 1.784 3.893 1 98.19 186 LYS A O 1
ATOM 1430 N N . ILE A 1 187 ? 22.062 3.721 3.17 1 98.75 187 ILE A N 1
ATOM 1431 C CA . ILE A 1 187 ? 22.094 4.32 4.5 1 98.75 187 ILE A CA 1
ATOM 1432 C C . ILE A 1 187 ? 21.141 3.574 5.43 1 98.75 187 ILE A C 1
ATOM 1434 O O . ILE A 1 187 ? 21.5 3.24 6.559 1 98.75 187 ILE A O 1
ATOM 1438 N N . LEU A 1 188 ? 19.922 3.326 4.969 1 98.88 188 LEU A N 1
ATOM 1439 C CA . LEU A 1 188 ? 18.922 2.643 5.789 1 98.88 188 LEU A CA 1
ATOM 1440 C C . LEU A 1 188 ? 19.422 1.26 6.203 1 98.88 188 LEU A C 1
ATOM 1442 O O . LEU A 1 188 ? 19.266 0.863 7.359 1 98.88 188 LEU A O 1
ATOM 1446 N N . LEU A 1 189 ? 20 0.536 5.312 1 98.56 189 LEU A N 1
ATOM 1447 C CA . LEU A 1 189 ? 20.516 -0.798 5.602 1 98.56 189 LEU A CA 1
ATOM 1448 C C . LEU A 1 189 ? 21.641 -0.736 6.629 1 98.56 189 LEU A C 1
ATOM 1450 O O . LEU A 1 189 ? 21.734 -1.587 7.52 1 98.56 189 LEU A O 1
ATOM 1454 N N . LYS A 1 190 ? 22.484 0.256 6.465 1 98.12 190 LYS A N 1
ATOM 1455 C CA . LYS A 1 190 ? 23.578 0.448 7.418 1 98.12 190 LYS A CA 1
ATOM 1456 C C . LYS A 1 190 ? 23.031 0.639 8.836 1 98.12 190 LYS A C 1
ATOM 1458 O O . LYS A 1 190 ? 23.656 0.191 9.805 1 98.12 190 LYS A O 1
ATOM 1463 N N . PHE A 1 191 ? 21.922 1.255 8.953 1 98.31 191 PHE A N 1
ATOM 1464 C CA . PHE A 1 191 ? 21.344 1.545 10.266 1 98.31 191 PHE A CA 1
ATOM 1465 C C . PHE A 1 191 ? 20.359 0.46 10.672 1 98.31 191 PHE A C 1
ATOM 1467 O O . PHE A 1 191 ? 19.578 0.645 11.609 1 98.31 191 PHE A O 1
ATOM 1474 N N . GLY A 1 192 ? 20.297 -0.653 9.906 1 98 192 GLY A N 1
ATOM 1475 C CA . GLY A 1 192 ? 19.5 -1.799 10.305 1 98 192 GLY A CA 1
ATOM 1476 C C . GLY A 1 192 ? 18.094 -1.776 9.742 1 98 192 GLY A C 1
ATOM 1477 O O . GLY A 1 192 ? 17.203 -2.469 10.242 1 98 192 GLY A O 1
ATOM 1478 N N . GLY A 1 193 ? 17.875 -0.971 8.742 1 98.5 193 GLY A N 1
ATOM 1479 C CA . GLY A 1 193 ? 16.578 -0.962 8.078 1 98.5 193 GLY A CA 1
ATOM 1480 C C . GLY A 1 193 ? 16.219 -2.303 7.469 1 98.5 193 GLY A C 1
ATOM 1481 O O . GLY A 1 193 ? 17.094 -3.029 6.984 1 98.5 193 GLY A O 1
ATOM 1482 N N . SER A 1 194 ? 14.859 -2.594 7.484 1 98.25 194 SER A N 1
ATOM 1483 C CA . SER A 1 194 ? 14.32 -3.828 6.926 1 98.25 194 SER A CA 1
ATOM 1484 C C . SER A 1 194 ? 13.016 -3.576 6.18 1 98.25 194 SER A C 1
ATOM 1486 O O . SER A 1 194 ? 12.336 -2.578 6.434 1 98.25 194 SER A O 1
ATOM 1488 N N . LEU A 1 195 ? 12.742 -4.473 5.289 1 97.44 195 LEU A N 1
ATOM 1489 C CA . LEU A 1 195 ? 11.516 -4.328 4.516 1 97.44 195 LEU A CA 1
ATOM 1490 C C . LEU A 1 195 ? 10.297 -4.68 5.359 1 97.44 195 LEU A C 1
ATOM 1492 O O . LEU A 1 195 ? 9.203 -4.145 5.141 1 97.44 195 LEU A O 1
ATOM 1496 N N . CYS A 1 196 ? 10.406 -5.598 6.242 1 94.75 196 CYS A N 1
ATOM 1497 C CA . CYS A 1 196 ? 9.352 -6.078 7.133 1 94.75 196 CYS A CA 1
ATOM 1498 C C . CYS A 1 196 ? 8.148 -6.57 6.34 1 94.75 196 CYS A C 1
ATOM 1500 O O . CYS A 1 196 ? 7.004 -6.328 6.727 1 94.75 196 CYS A O 1
ATOM 1502 N N . LEU A 1 197 ? 8.352 -7.164 5.203 1 94.62 197 LEU A N 1
ATOM 1503 C CA . LEU A 1 197 ? 7.273 -7.711 4.383 1 94.62 197 LEU A CA 1
ATOM 1504 C C . LEU A 1 197 ? 6.93 -9.133 4.812 1 94.62 197 LEU A C 1
ATOM 1506 O O . LEU A 1 197 ? 7.824 -9.93 5.113 1 94.62 197 LEU A O 1
ATOM 1510 N N . ALA A 1 198 ? 5.652 -9.367 4.875 1 93.69 198 ALA A N 1
ATOM 1511 C CA . ALA A 1 198 ? 5.219 -10.742 5.102 1 93.69 198 ALA A CA 1
ATOM 1512 C C . ALA A 1 198 ? 5.621 -11.648 3.936 1 93.69 198 ALA A C 1
ATOM 1514 O O . ALA A 1 198 ? 5.848 -11.164 2.822 1 93.69 198 ALA A O 1
ATOM 1515 N N . GLU A 1 199 ? 5.703 -12.891 4.195 1 94.81 199 GLU A N 1
ATOM 1516 C CA . GLU A 1 199 ? 6.168 -13.852 3.199 1 94.81 199 GLU A CA 1
ATOM 1517 C C . GLU A 1 199 ? 5.27 -13.852 1.967 1 94.81 199 GLU A C 1
ATOM 1519 O O . GLU A 1 199 ? 5.758 -13.883 0.835 1 94.81 199 GLU A O 1
ATOM 1524 N N . ASP A 1 200 ? 4.016 -13.812 2.16 1 94.75 200 ASP A N 1
ATOM 1525 C CA . ASP A 1 200 ? 3.082 -13.844 1.04 1 94.75 200 ASP A CA 1
ATOM 1526 C C . ASP A 1 200 ? 3.209 -12.586 0.186 1 94.75 200 ASP A C 1
ATOM 1528 O O . ASP A 1 200 ? 3.162 -12.656 -1.044 1 94.75 200 ASP A O 1
ATOM 1532 N N . ALA A 1 201 ? 3.371 -11.477 0.878 1 94.94 201 ALA A N 1
ATOM 1533 C CA . ALA A 1 201 ? 3.562 -10.219 0.156 1 94.94 201 ALA A CA 1
ATOM 1534 C C . ALA A 1 201 ? 4.883 -10.227 -0.607 1 94.94 201 ALA A C 1
ATOM 1536 O O . ALA A 1 201 ? 4.957 -9.734 -1.739 1 94.94 201 ALA A O 1
ATOM 1537 N N . ALA A 1 202 ? 5.902 -10.734 -0.005 1 97.38 202 ALA A N 1
ATOM 1538 C CA . ALA A 1 202 ? 7.203 -10.844 -0.658 1 97.38 202 ALA A CA 1
ATOM 1539 C C . ALA A 1 202 ? 7.121 -11.719 -1.906 1 97.38 202 ALA A C 1
ATOM 1541 O O . ALA A 1 202 ? 7.645 -11.359 -2.961 1 97.38 202 ALA A O 1
ATOM 1542 N N . ALA A 1 203 ? 6.395 -12.781 -1.788 1 97.94 203 ALA A N 1
ATOM 1543 C CA . ALA A 1 203 ? 6.281 -13.742 -2.885 1 97.94 203 ALA A CA 1
ATOM 1544 C C . ALA A 1 203 ? 5.582 -13.117 -4.09 1 97.94 203 ALA A C 1
ATOM 1546 O O . ALA A 1 203 ? 6.082 -13.195 -5.215 1 97.94 203 ALA A O 1
ATOM 1547 N N . THR A 1 204 ? 4.477 -12.523 -3.828 1 97.25 204 THR A N 1
ATOM 1548 C CA . THR A 1 204 ? 3.709 -11.961 -4.93 1 97.25 204 THR A CA 1
ATOM 1549 C C . THR A 1 204 ? 4.457 -10.797 -5.57 1 97.25 204 THR A C 1
ATOM 1551 O O . THR A 1 204 ? 4.402 -10.609 -6.789 1 97.25 204 THR A O 1
ATOM 1554 N N . LYS A 1 205 ? 5.113 -10.016 -4.75 1 96.88 205 LYS A N 1
ATOM 1555 C CA . LYS A 1 205 ? 5.898 -8.906 -5.277 1 96.88 205 LYS A CA 1
ATOM 1556 C C . LYS A 1 205 ? 7.031 -9.406 -6.172 1 96.88 205 LYS A C 1
ATOM 1558 O O . LYS A 1 205 ? 7.215 -8.906 -7.281 1 96.88 205 LYS A O 1
ATOM 1563 N N . LEU A 1 206 ? 7.754 -10.344 -5.727 1 98.44 206 LEU A N 1
ATOM 1564 C CA . LEU A 1 206 ? 8.883 -10.875 -6.484 1 98.44 206 LEU A CA 1
ATOM 1565 C C . LEU A 1 206 ? 8.398 -11.578 -7.75 1 98.44 206 LEU A C 1
ATOM 1567 O O . LEU A 1 206 ? 8.969 -11.375 -8.828 1 98.44 206 LEU A O 1
ATOM 1571 N N . CYS A 1 207 ? 7.367 -12.383 -7.605 1 98.62 207 CYS A N 1
ATOM 1572 C CA . CYS A 1 207 ? 6.848 -13.109 -8.758 1 98.62 207 CYS A CA 1
ATOM 1573 C C . CYS A 1 207 ? 6.348 -12.141 -9.828 1 98.62 207 CYS A C 1
ATOM 1575 O O . CYS A 1 207 ? 6.637 -12.312 -11.016 1 98.62 207 CYS A O 1
ATOM 1577 N N . GLN A 1 208 ? 5.641 -11.141 -9.367 1 97.88 208 GLN A N 1
ATOM 1578 C CA . GLN A 1 208 ? 5.148 -10.148 -10.32 1 97.88 208 GLN A CA 1
ATOM 1579 C C . GLN A 1 208 ? 6.301 -9.391 -10.977 1 97.88 208 GLN A C 1
ATOM 1581 O O . GLN A 1 208 ? 6.27 -9.125 -12.18 1 97.88 208 GLN A O 1
ATOM 1586 N N . CYS A 1 209 ? 7.227 -9.047 -10.195 1 97.5 209 CYS A N 1
ATOM 1587 C CA . CYS A 1 209 ? 8.406 -8.352 -10.703 1 97.5 209 CYS A CA 1
ATOM 1588 C C . CYS A 1 209 ? 9.086 -9.164 -11.797 1 97.5 209 CYS A C 1
ATOM 1590 O O . CYS A 1 209 ? 9.445 -8.625 -12.844 1 97.5 209 CYS A O 1
ATOM 1592 N N . VAL A 1 210 ? 9.273 -10.391 -11.578 1 98.44 210 VAL A N 1
ATOM 1593 C CA . VAL A 1 210 ? 9.906 -11.297 -12.539 1 98.44 210 VAL A CA 1
ATOM 1594 C C . VAL A 1 210 ? 9.039 -11.398 -13.797 1 98.44 210 VAL A C 1
ATOM 1596 O O . VAL A 1 210 ? 9.555 -11.305 -14.914 1 98.44 210 VAL A O 1
ATOM 1599 N N . PHE A 1 211 ? 7.789 -11.531 -13.578 1 98.25 211 PHE A N 1
ATOM 1600 C CA . PHE A 1 211 ? 6.848 -11.656 -14.688 1 98.25 211 PHE A CA 1
ATOM 1601 C C . PHE A 1 211 ? 6.887 -10.406 -15.57 1 98.25 211 PHE A C 1
ATOM 1603 O O . PHE A 1 211 ? 6.836 -10.508 -16.797 1 98.25 211 PHE A O 1
ATOM 1610 N N . ASP A 1 212 ? 7.02 -9.312 -14.906 1 97.25 212 ASP A N 1
ATOM 1611 C CA . ASP A 1 212 ? 7.039 -8.039 -15.625 1 97.25 212 ASP A CA 1
ATOM 1612 C C . ASP A 1 212 ? 8.383 -7.824 -16.328 1 97.25 212 ASP A C 1
ATOM 1614 O O . ASP A 1 212 ? 8.516 -6.922 -17.156 1 97.25 212 ASP A O 1
ATOM 1618 N N . GLY A 1 213 ? 9.336 -8.586 -15.945 1 97.31 213 GLY A N 1
ATOM 1619 C CA . GLY A 1 213 ? 10.648 -8.469 -16.547 1 97.31 213 GLY A CA 1
ATOM 1620 C C . GLY A 1 213 ? 11.469 -7.328 -15.977 1 97.31 213 GLY A C 1
ATOM 1621 O O . GLY A 1 213 ? 12.43 -6.875 -16.594 1 97.31 213 GLY A O 1
ATOM 1622 N N . ASP A 1 214 ? 11.094 -6.859 -14.852 1 96.75 214 ASP A N 1
ATOM 1623 C CA . ASP A 1 214 ? 11.797 -5.754 -14.203 1 96.75 214 ASP A CA 1
ATOM 1624 C C . ASP A 1 214 ? 12.961 -6.258 -13.359 1 96.75 214 ASP A C 1
ATOM 1626 O O . ASP A 1 214 ? 12.891 -6.25 -12.125 1 96.75 214 ASP A O 1
ATOM 1630 N N . THR A 1 215 ? 14.039 -6.508 -13.984 1 96.25 215 THR A N 1
ATOM 1631 C CA . THR A 1 215 ? 15.203 -7.102 -13.328 1 96.25 215 THR A CA 1
ATOM 1632 C C . THR A 1 215 ? 15.883 -6.082 -12.414 1 96.25 215 THR A C 1
ATOM 1634 O O . THR A 1 215 ? 16.547 -6.453 -11.445 1 96.25 215 THR A O 1
ATOM 1637 N N . VAL A 1 216 ? 15.734 -4.816 -12.719 1 96 216 VAL A N 1
ATOM 1638 C CA . VAL A 1 216 ? 16.328 -3.764 -11.898 1 96 216 VAL A CA 1
ATOM 1639 C C . VAL A 1 216 ? 15.641 -3.738 -10.531 1 96 216 VAL A C 1
ATOM 1641 O O . VAL A 1 216 ? 16.312 -3.762 -9.5 1 96 216 VAL A O 1
ATOM 1644 N N . LEU A 1 217 ? 14.344 -3.725 -10.594 1 96.94 217 LEU A N 1
ATOM 1645 C CA . LEU A 1 217 ? 13.602 -3.785 -9.336 1 96.94 217 LEU A CA 1
ATOM 1646 C C . LEU A 1 217 ? 13.883 -5.09 -8.602 1 96.94 217 LEU A C 1
ATOM 1648 O O . LEU A 1 217 ? 14.023 -5.094 -7.375 1 96.94 217 LEU A O 1
ATOM 1652 N N . LEU A 1 218 ? 13.938 -6.172 -9.312 1 98.06 218 LEU A N 1
ATOM 1653 C CA . LEU A 1 218 ? 14.242 -7.465 -8.711 1 98.06 218 LEU A CA 1
ATOM 1654 C C . LEU A 1 218 ? 15.555 -7.406 -7.934 1 98.06 218 LEU A C 1
ATOM 1656 O O . LEU A 1 218 ? 15.617 -7.836 -6.781 1 98.06 218 LEU A O 1
ATOM 1660 N N . SER A 1 219 ? 16.531 -6.852 -8.523 1 97.5 219 SER A N 1
ATOM 1661 C CA . SER A 1 219 ? 17.844 -6.738 -7.898 1 97.5 219 SER A CA 1
ATOM 1662 C C . SER A 1 219 ? 17.781 -5.863 -6.652 1 97.5 219 SER A C 1
ATOM 1664 O O . SER A 1 219 ? 18.375 -6.191 -5.629 1 97.5 219 SER A O 1
ATOM 1666 N N . ARG A 1 220 ? 17.062 -4.777 -6.723 1 97.12 220 ARG A N 1
ATOM 1667 C CA . ARG A 1 220 ? 16.938 -3.867 -5.59 1 97.12 220 ARG A CA 1
ATOM 1668 C C . ARG A 1 220 ? 16.25 -4.547 -4.414 1 97.12 220 ARG A C 1
ATOM 1670 O O . ARG A 1 220 ? 16.656 -4.371 -3.264 1 97.12 220 ARG A O 1
ATOM 1677 N N . LEU A 1 221 ? 15.211 -5.262 -4.715 1 98.19 221 LEU A N 1
ATOM 1678 C CA . LEU A 1 221 ? 14.492 -5.988 -3.674 1 98.19 221 LEU A CA 1
ATOM 1679 C C . LEU A 1 221 ? 15.398 -7.016 -3.002 1 98.19 221 LEU A C 1
ATOM 1681 O O . LEU A 1 221 ? 15.414 -7.125 -1.773 1 98.19 221 LEU A O 1
ATOM 1685 N N . CYS A 1 222 ? 16.156 -7.68 -3.77 1 98.06 222 CYS A N 1
ATOM 1686 C CA . CYS A 1 222 ? 17.078 -8.68 -3.236 1 98.06 222 CYS A CA 1
ATOM 1687 C C . CYS A 1 222 ? 18.156 -8.023 -2.385 1 98.06 222 CYS A C 1
ATOM 1689 O O . CYS A 1 222 ? 18.469 -8.5 -1.294 1 98.06 222 CYS A O 1
ATOM 1691 N N . LYS A 1 223 ? 18.688 -6.922 -2.857 1 97.44 223 LYS A N 1
ATOM 1692 C CA . LYS A 1 223 ? 19.703 -6.18 -2.109 1 97.44 223 LYS A CA 1
ATOM 1693 C C . LYS A 1 223 ? 19.141 -5.676 -0.782 1 97.44 223 LYS A C 1
ATOM 1695 O O . LYS A 1 223 ? 19.875 -5.559 0.203 1 97.44 223 LYS A O 1
ATOM 1700 N N . ALA A 1 224 ? 17.844 -5.434 -0.805 1 97.94 224 ALA A N 1
ATOM 1701 C CA . ALA A 1 224 ? 17.188 -4.922 0.393 1 97.94 224 ALA A CA 1
ATOM 1702 C C . ALA A 1 224 ? 16.891 -6.047 1.383 1 97.94 224 ALA A C 1
ATOM 1704 O O . ALA A 1 224 ? 16.406 -5.801 2.486 1 97.94 224 ALA A O 1
ATOM 1705 N N . GLY A 1 225 ? 17.109 -7.25 0.984 1 97.38 225 GLY A N 1
ATOM 1706 C CA . GLY A 1 225 ? 17.016 -8.359 1.917 1 97.38 225 GLY A CA 1
ATOM 1707 C C . GLY A 1 225 ? 15.695 -9.102 1.848 1 97.38 225 GLY A C 1
ATOM 1708 O O . GLY A 1 225 ? 15.32 -9.805 2.789 1 97.38 225 GLY A O 1
ATOM 1709 N N . ILE A 1 226 ? 14.992 -8.945 0.799 1 98 226 ILE A N 1
ATOM 1710 C CA . ILE A 1 226 ? 13.734 -9.664 0.648 1 98 226 ILE A CA 1
ATOM 1711 C C . ILE A 1 226 ? 14.008 -11.172 0.59 1 98 226 ILE A C 1
ATOM 1713 O O . ILE A 1 226 ? 15.055 -11.594 0.1 1 98 226 ILE A O 1
ATOM 1717 N N . ASN A 1 227 ? 13.156 -12.016 1.122 1 97.69 227 ASN A N 1
ATOM 1718 C CA . ASN A 1 227 ? 13.297 -13.461 1.027 1 97.69 227 ASN A CA 1
ATOM 1719 C C . ASN A 1 227 ? 13.07 -13.961 -0.398 1 97.69 227 ASN A C 1
ATOM 1721 O O . ASN A 1 227 ? 11.922 -14.102 -0.833 1 97.69 227 ASN A O 1
ATOM 1725 N N . VAL A 1 228 ? 14.094 -14.297 -1.093 1 97.69 228 VAL A N 1
ATOM 1726 C CA . VAL A 1 228 ? 14.055 -14.633 -2.512 1 97.69 228 VAL A CA 1
ATOM 1727 C C . VAL A 1 228 ? 13.32 -15.961 -2.707 1 97.69 228 VAL A C 1
ATOM 1729 O O . VAL A 1 228 ? 12.898 -16.281 -3.818 1 97.69 228 VAL A O 1
ATOM 1732 N N . ASP A 1 229 ? 13.164 -16.734 -1.624 1 97.75 229 ASP A N 1
ATOM 1733 C CA . ASP A 1 229 ? 12.539 -18.047 -1.713 1 97.75 229 ASP A CA 1
ATOM 1734 C C . ASP A 1 229 ? 11.086 -18 -1.24 1 97.75 229 ASP A C 1
ATOM 1736 O O . ASP A 1 229 ? 10.469 -19.047 -1.01 1 97.75 229 ASP A O 1
ATOM 1740 N N . ALA A 1 230 ? 10.57 -16.797 -1.033 1 97.81 230 ALA A N 1
ATOM 1741 C CA . ALA A 1 230 ? 9.18 -16.688 -0.619 1 97.81 230 ALA A CA 1
ATOM 1742 C C . ALA A 1 230 ? 8.242 -17.312 -1.646 1 97.81 230 ALA A C 1
ATOM 1744 O O . ALA A 1 230 ? 8.438 -17.156 -2.854 1 97.81 230 ALA A O 1
ATOM 1745 N N . GLY A 1 231 ? 7.227 -18.031 -1.131 1 98 231 GLY A N 1
ATOM 1746 C CA . GLY A 1 231 ? 6.254 -18.688 -1.995 1 98 231 GLY A CA 1
ATOM 1747 C C . GLY A 1 231 ? 4.855 -18.109 -1.854 1 98 231 GLY A C 1
ATOM 1748 O O . GLY A 1 231 ? 4.438 -17.75 -0.753 1 98 231 GLY A O 1
ATOM 1749 N N . ASP A 1 232 ? 4.203 -18.078 -2.977 1 98 232 ASP A N 1
ATOM 1750 C CA . ASP A 1 232 ? 2.84 -17.547 -2.963 1 98 232 ASP A CA 1
ATOM 1751 C C . ASP A 1 232 ? 1.836 -18.641 -2.582 1 98 232 ASP A C 1
ATOM 1753 O O . ASP A 1 232 ? 2.209 -19.656 -2.004 1 98 232 ASP A O 1
ATOM 1757 N N . TYR A 1 233 ? 0.568 -18.422 -2.775 1 97.69 233 TYR A N 1
ATOM 1758 C CA . TYR A 1 233 ? -0.537 -19.281 -2.373 1 97.69 233 TYR A CA 1
ATOM 1759 C C . TYR A 1 233 ? -0.497 -20.609 -3.123 1 97.69 233 TYR A C 1
ATOM 1761 O O . TYR A 1 233 ? -1.193 -21.562 -2.758 1 97.69 233 TYR A O 1
ATOM 1769 N N . ASP A 1 234 ? 0.332 -20.75 -4.105 1 97.88 234 ASP A N 1
ATOM 1770 C CA . ASP A 1 234 ? 0.551 -22.016 -4.812 1 97.88 234 ASP A CA 1
ATOM 1771 C C . ASP A 1 234 ? 1.98 -22.516 -4.609 1 97.88 234 ASP A C 1
ATOM 1773 O O . ASP A 1 234 ? 2.447 -23.391 -5.348 1 97.88 234 ASP A O 1
ATOM 1777 N N . ARG A 1 235 ? 2.697 -21.844 -3.717 1 97.5 235 ARG A N 1
ATOM 1778 C CA . ARG A 1 235 ? 4.094 -22.141 -3.426 1 97.5 235 ARG A CA 1
ATOM 1779 C C . ARG A 1 235 ? 4.98 -21.859 -4.633 1 97.5 235 ARG A C 1
ATOM 1781 O O . ARG A 1 235 ? 6 -22.531 -4.836 1 97.5 235 ARG A O 1
ATOM 1788 N N . ARG A 1 236 ? 4.457 -21 -5.445 1 97.94 236 ARG A N 1
ATOM 1789 C CA . ARG A 1 236 ? 5.281 -20.5 -6.539 1 97.94 236 ARG A CA 1
ATOM 1790 C C . ARG A 1 236 ? 6.332 -19.516 -6.031 1 97.94 236 ARG A C 1
ATOM 1792 O O . ARG A 1 236 ? 6.02 -18.609 -5.273 1 97.94 236 ARG A O 1
ATOM 1799 N N . ARG A 1 237 ? 7.516 -19.812 -6.441 1 98.25 237 ARG A N 1
ATOM 1800 C CA . ARG A 1 237 ? 8.609 -18.906 -6.121 1 98.25 237 ARG A CA 1
ATOM 1801 C C . ARG A 1 237 ? 9.055 -18.125 -7.355 1 98.25 237 ARG A C 1
ATOM 1803 O O . ARG A 1 237 ? 8.75 -18.516 -8.484 1 98.25 237 ARG A O 1
ATOM 1810 N N . PRO A 1 238 ? 9.719 -16.953 -7.121 1 98.56 238 PRO A N 1
ATOM 1811 C CA . PRO A 1 238 ? 10.148 -16.141 -8.266 1 98.56 238 PRO A CA 1
ATOM 1812 C C . PRO A 1 238 ? 10.961 -16.938 -9.281 1 98.56 238 PRO A C 1
ATOM 1814 O O . PRO A 1 238 ? 10.859 -16.703 -10.484 1 98.56 238 PRO A O 1
ATOM 1817 N N . LEU A 1 239 ? 11.68 -17.875 -8.797 1 98.19 239 LEU A N 1
ATOM 1818 C CA . LEU A 1 239 ? 12.5 -18.672 -9.695 1 98.19 239 LEU A CA 1
ATOM 1819 C C . LEU A 1 239 ? 11.633 -19.547 -10.602 1 98.19 239 LEU A C 1
ATOM 1821 O O . LEU A 1 239 ? 11.977 -19.781 -11.766 1 98.19 239 LEU A O 1
ATOM 1825 N N . HIS A 1 240 ? 10.562 -20.141 -10.07 1 98.25 240 HIS A N 1
ATOM 1826 C CA . HIS A 1 240 ? 9.609 -20.859 -10.906 1 98.25 240 HIS A CA 1
ATOM 1827 C C . HIS A 1 240 ? 9.094 -19.984 -12.047 1 98.25 240 HIS A C 1
ATOM 1829 O O . HIS A 1 240 ? 9.039 -20.438 -13.195 1 98.25 240 HIS A O 1
ATOM 1835 N N . ILE A 1 241 ? 8.711 -18.766 -11.648 1 98.5 241 ILE A N 1
ATOM 1836 C CA . ILE A 1 241 ? 8.156 -17.828 -12.633 1 98.5 241 ILE A CA 1
ATOM 1837 C C . ILE A 1 241 ? 9.219 -17.484 -13.672 1 98.5 241 ILE A C 1
ATOM 1839 O O . ILE A 1 241 ? 8.938 -17.453 -14.867 1 98.5 241 ILE A O 1
ATOM 1843 N N . ALA A 1 242 ? 10.414 -17.203 -13.25 1 98.44 242 ALA A N 1
ATOM 1844 C CA . ALA A 1 242 ? 11.508 -16.859 -14.156 1 98.44 242 ALA A CA 1
ATOM 1845 C C . ALA A 1 242 ? 11.742 -17.969 -15.18 1 98.44 242 ALA A C 1
ATOM 1847 O O . ALA A 1 242 ? 11.906 -17.703 -16.375 1 98.44 242 ALA A O 1
ATOM 1848 N N . ALA A 1 243 ? 11.742 -19.172 -14.734 1 97.62 243 ALA A N 1
ATOM 1849 C CA . ALA A 1 243 ? 11.938 -20.328 -15.609 1 97.62 243 ALA A CA 1
ATOM 1850 C C . ALA A 1 243 ? 10.781 -20.453 -16.594 1 97.62 243 ALA A C 1
ATOM 1852 O O . ALA A 1 243 ? 11 -20.688 -17.781 1 97.62 243 ALA A O 1
ATOM 1853 N N . SER A 1 244 ? 9.57 -20.312 -16.078 1 97.25 244 SER A N 1
ATOM 1854 C CA . SER A 1 244 ? 8.383 -20.438 -16.906 1 97.25 244 SER A CA 1
ATOM 1855 C C . SER A 1 244 ? 8.367 -19.375 -18.016 1 97.25 244 SER A C 1
ATOM 1857 O O . SER A 1 244 ? 7.867 -19.625 -19.109 1 97.25 244 SER A O 1
ATOM 1859 N N . GLU A 1 245 ? 8.93 -18.188 -17.688 1 97.31 245 GLU A N 1
ATOM 1860 C CA . GLU A 1 245 ? 8.922 -17.078 -18.641 1 97.31 245 GLU A CA 1
ATOM 1861 C C . GLU A 1 245 ? 10.164 -17.094 -19.516 1 97.31 245 GLU A C 1
ATOM 1863 O O . GLU A 1 245 ? 10.289 -16.281 -20.438 1 97.31 245 GLU A O 1
ATOM 1868 N N . GLY A 1 246 ? 11.039 -17.984 -19.234 1 97.31 246 GLY A N 1
ATOM 1869 C CA . GLY A 1 246 ? 12.305 -18 -19.953 1 97.31 246 GLY A CA 1
ATOM 1870 C C . GLY A 1 246 ? 13.141 -16.766 -19.703 1 97.31 246 GLY A C 1
ATOM 1871 O O . GLY A 1 246 ? 13.852 -16.297 -20.609 1 97.31 246 GLY A O 1
ATOM 1872 N N . ASN A 1 247 ? 12.992 -16.125 -18.641 1 97.69 247 ASN A N 1
ATOM 1873 C CA . ASN A 1 247 ? 13.703 -14.906 -18.297 1 97.69 247 ASN A CA 1
ATOM 1874 C C . ASN A 1 247 ? 15.07 -15.203 -17.672 1 97.69 247 ASN A C 1
ATOM 1876 O O . ASN A 1 247 ? 15.211 -15.195 -16.453 1 97.69 247 ASN A O 1
ATOM 1880 N N . MET A 1 248 ? 16 -15.289 -18.547 1 97.69 248 MET A N 1
ATOM 1881 C CA . MET A 1 248 ? 17.344 -15.688 -18.125 1 97.69 248 MET A CA 1
ATOM 1882 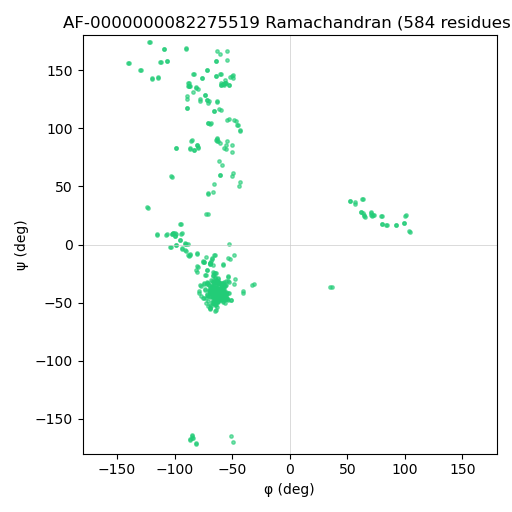C C . MET A 1 248 ? 17.953 -14.664 -17.172 1 97.69 248 MET A C 1
ATOM 1884 O O . MET A 1 248 ? 18.609 -15.023 -16.203 1 97.69 248 MET A O 1
ATOM 1888 N N . ALA A 1 249 ? 17.75 -13.406 -17.422 1 98.19 249 ALA A N 1
ATOM 1889 C CA . ALA A 1 249 ? 18.297 -12.344 -16.562 1 98.19 249 ALA A CA 1
ATOM 1890 C C . ALA A 1 249 ? 17.781 -12.477 -15.141 1 98.19 249 ALA A C 1
ATOM 1892 O O . ALA A 1 249 ? 18.547 -12.359 -14.18 1 98.19 249 ALA A O 1
ATOM 1893 N N . ALA A 1 250 ? 16.516 -12.75 -15.023 1 98.5 250 ALA A N 1
ATOM 1894 C CA . ALA A 1 250 ? 15.914 -12.914 -13.703 1 98.5 250 ALA A CA 1
ATOM 1895 C C . ALA A 1 250 ? 16.469 -14.148 -13 1 98.5 250 ALA A C 1
ATOM 1897 O O . ALA A 1 250 ? 16.734 -14.109 -11.797 1 98.5 250 ALA A O 1
ATOM 1898 N N . VAL A 1 251 ? 16.625 -15.234 -13.711 1 98.12 251 VAL A N 1
ATOM 1899 C CA . VAL A 1 251 ? 17.188 -16.453 -13.148 1 98.12 251 VAL A CA 1
ATOM 1900 C C . VAL A 1 251 ? 18.562 -16.172 -12.57 1 98.12 251 VAL A C 1
ATOM 1902 O O . VAL A 1 251 ? 18.859 -16.562 -11.438 1 98.12 251 VAL A O 1
ATOM 1905 N N . ARG A 1 252 ? 19.328 -15.461 -13.273 1 97.81 252 ARG A N 1
ATOM 1906 C CA . ARG A 1 252 ? 20.688 -15.172 -12.844 1 97.81 252 ARG A CA 1
ATOM 1907 C C . ARG A 1 252 ? 20.688 -14.336 -11.57 1 97.81 252 ARG A C 1
ATOM 1909 O O . ARG A 1 252 ? 21.469 -14.609 -10.648 1 97.81 252 ARG A O 1
ATOM 1916 N N . VAL A 1 253 ? 19.891 -13.32 -11.508 1 98.12 253 VAL A N 1
ATOM 1917 C CA . VAL A 1 253 ? 19.797 -12.469 -10.328 1 98.12 253 VAL A CA 1
ATOM 1918 C C . VAL A 1 253 ? 19.406 -13.305 -9.117 1 98.12 253 VAL A C 1
ATOM 1920 O O . VAL A 1 253 ? 20.031 -13.219 -8.055 1 98.12 253 VAL A O 1
ATOM 1923 N N . LEU A 1 254 ? 18.375 -14.133 -9.281 1 98.38 254 LEU A N 1
ATOM 1924 C CA . LEU A 1 254 ? 17.844 -14.922 -8.18 1 98.38 254 LEU A CA 1
ATOM 1925 C C . LEU A 1 254 ? 18.875 -15.938 -7.695 1 98.38 254 LEU A C 1
ATOM 1927 O O . LEU A 1 254 ? 19.062 -16.125 -6.488 1 98.38 254 LEU A O 1
ATOM 1931 N N . VAL A 1 255 ? 19.562 -16.531 -8.609 1 97.25 255 VAL A N 1
ATOM 1932 C CA . VAL A 1 255 ? 20.609 -17.484 -8.258 1 97.25 255 VAL A CA 1
ATOM 1933 C C . VAL A 1 255 ? 21.734 -16.766 -7.523 1 97.25 255 VAL A C 1
ATOM 1935 O O . VAL A 1 255 ? 22.266 -17.281 -6.531 1 97.25 255 VAL A O 1
ATOM 1938 N N . GLU A 1 256 ? 22.109 -15.633 -8.016 1 96.88 256 GLU A N 1
ATOM 1939 C CA . GLU A 1 256 ? 23.156 -14.828 -7.387 1 96.88 256 GLU A CA 1
ATOM 1940 C C . GLU A 1 256 ? 22.828 -14.523 -5.934 1 96.88 256 GLU A C 1
ATOM 1942 O O . GLU A 1 256 ? 23.719 -14.461 -5.082 1 96.88 256 GLU A O 1
ATOM 1947 N N . PHE A 1 257 ? 21.578 -14.344 -5.645 1 97.69 257 PHE A N 1
ATOM 1948 C CA . PHE A 1 257 ? 21.172 -13.961 -4.293 1 97.69 257 PHE A CA 1
ATOM 1949 C C . PHE A 1 257 ? 20.781 -15.195 -3.482 1 97.69 257 PHE A C 1
ATOM 1951 O O . PHE A 1 257 ? 20.203 -15.07 -2.398 1 97.69 257 PHE A O 1
ATOM 1958 N N . GLY A 1 258 ? 20.938 -16.406 -4.066 1 96.38 258 GLY A N 1
ATOM 1959 C CA . GLY A 1 258 ? 20.891 -17.625 -3.268 1 96.38 258 GLY A CA 1
ATOM 1960 C C . GLY A 1 258 ? 19.562 -18.344 -3.344 1 96.38 258 GLY A C 1
ATOM 1961 O O . GLY A 1 258 ? 19.203 -19.078 -2.432 1 96.38 258 GLY A O 1
ATOM 1962 N N . ALA A 1 259 ? 18.844 -18.156 -4.344 1 97.06 259 ALA A N 1
ATOM 1963 C CA . ALA A 1 259 ? 17.578 -18.875 -4.5 1 97.06 259 ALA A CA 1
ATOM 1964 C C . ALA A 1 259 ? 17.797 -20.391 -4.461 1 97.06 259 ALA A C 1
ATOM 1966 O O . ALA A 1 259 ? 18.75 -20.906 -5.035 1 97.06 259 ALA A O 1
ATOM 1967 N N . ASN A 1 260 ? 16.891 -21.062 -3.746 1 95.19 260 ASN A N 1
ATOM 1968 C CA . ASN A 1 260 ? 16.938 -22.516 -3.656 1 95.19 260 ASN A CA 1
ATOM 1969 C C . ASN A 1 260 ? 16.375 -23.172 -4.918 1 95.19 260 ASN A C 1
ATOM 1971 O O . ASN A 1 260 ? 15.195 -23 -5.238 1 95.19 260 ASN A O 1
ATOM 1975 N N . LEU A 1 261 ? 17.109 -24 -5.535 1 93 261 LEU A N 1
ATOM 1976 C CA . LEU A 1 261 ? 16.781 -24.578 -6.836 1 93 261 LEU A CA 1
ATOM 1977 C C . LEU A 1 261 ? 15.953 -25.844 -6.672 1 93 261 LEU A C 1
ATOM 1979 O O . LEU A 1 261 ? 15.359 -26.328 -7.637 1 93 261 LEU A O 1
ATOM 1983 N N . SER A 1 262 ? 15.797 -26.344 -5.516 1 91.06 262 SER A N 1
ATOM 1984 C CA . SER A 1 262 ? 15.211 -27.672 -5.301 1 91.06 262 SER A CA 1
ATOM 1985 C C . SER A 1 262 ? 13.773 -27.562 -4.812 1 91.06 262 SER A C 1
ATOM 1987 O O . SER A 1 262 ? 13.094 -28.578 -4.637 1 91.06 262 SER A O 1
ATOM 1989 N N . VAL A 1 263 ? 13.297 -26.453 -4.621 1 92 263 VAL A N 1
ATOM 1990 C CA . VAL A 1 263 ? 11.969 -26.266 -4.059 1 92 263 VAL A CA 1
ATOM 1991 C C . VAL A 1 263 ? 10.914 -26.547 -5.129 1 92 263 VAL A C 1
ATOM 1993 O O . VAL A 1 263 ? 11.125 -26.25 -6.305 1 92 263 VAL A O 1
ATOM 1996 N N . THR A 1 264 ? 9.82 -27.141 -4.703 1 96.38 264 THR A N 1
ATOM 1997 C CA . THR A 1 264 ? 8.727 -27.453 -5.613 1 96.38 264 THR A CA 1
ATOM 1998 C C . THR A 1 264 ? 7.496 -26.609 -5.297 1 96.38 264 THR A C 1
ATOM 2000 O O . THR A 1 264 ? 7.387 -26.047 -4.203 1 96.38 264 THR A O 1
ATOM 2003 N N . ASP A 1 265 ? 6.695 -26.484 -6.309 1 96.44 265 ASP A N 1
ATOM 2004 C CA . ASP A 1 265 ? 5.43 -25.781 -6.109 1 96.44 265 ASP A CA 1
ATOM 2005 C C . ASP A 1 265 ? 4.348 -26.734 -5.602 1 96.44 265 ASP A C 1
ATOM 2007 O O . ASP A 1 265 ? 4.652 -27.828 -5.113 1 96.44 265 ASP A O 1
ATOM 2011 N N . ARG A 1 266 ? 3.1 -26.281 -5.609 1 95.19 266 ARG A N 1
ATOM 2012 C CA . ARG A 1 266 ? 2.004 -27.047 -5.023 1 95.19 266 ARG A CA 1
ATOM 2013 C C . ARG A 1 266 ? 1.783 -28.359 -5.777 1 95.19 266 ARG A C 1
ATOM 2015 O O . ARG A 1 266 ? 1.218 -29.312 -5.23 1 95.19 266 ARG A O 1
ATOM 2022 N N . TRP A 1 267 ? 2.172 -28.406 -7.023 1 94.38 267 TRP A N 1
ATOM 2023 C CA . TRP A 1 267 ? 1.974 -29.578 -7.859 1 94.38 267 TRP A CA 1
ATOM 2024 C C . TRP A 1 267 ? 3.248 -30.422 -7.926 1 94.38 267 TRP A C 1
ATOM 2026 O O . TRP A 1 267 ? 3.395 -31.266 -8.812 1 94.38 267 TRP A O 1
ATOM 2036 N N . ASN A 1 268 ? 4.234 -30.078 -7.098 1 95.88 268 ASN A N 1
ATOM 2037 C CA . ASN A 1 268 ? 5.508 -30.781 -6.996 1 95.88 268 ASN A CA 1
ATOM 2038 C C . ASN A 1 268 ? 6.371 -30.562 -8.234 1 95.88 268 ASN A C 1
ATOM 2040 O O . ASN A 1 268 ? 7.094 -31.453 -8.664 1 95.88 268 ASN A O 1
ATOM 2044 N N . LYS A 1 269 ? 6.203 -29.5 -8.867 1 95.88 269 LYS A N 1
ATOM 2045 C CA . LYS A 1 269 ? 7.027 -29.141 -10.016 1 95.88 269 LYS A CA 1
ATOM 2046 C C . LYS A 1 269 ? 8.281 -28.391 -9.586 1 95.88 269 LYS A C 1
ATOM 2048 O O . LYS A 1 269 ? 8.211 -27.484 -8.75 1 95.88 269 LYS A O 1
ATOM 2053 N N . THR A 1 270 ? 9.383 -28.812 -10.227 1 96 270 THR A N 1
ATOM 2054 C CA . THR A 1 270 ? 10.648 -28.141 -9.977 1 96 270 THR A CA 1
ATOM 2055 C C . THR A 1 270 ? 10.852 -26.984 -10.961 1 96 270 THR A C 1
ATOM 2057 O O . THR A 1 270 ? 10.086 -26.844 -11.914 1 96 270 THR A O 1
ATOM 2060 N N . VAL A 1 271 ? 11.867 -26.172 -10.68 1 96.56 271 VAL A N 1
ATOM 2061 C CA . VAL A 1 271 ? 12.25 -25.094 -11.578 1 96.56 271 VAL A CA 1
ATOM 2062 C C . VAL A 1 271 ? 12.641 -25.672 -12.938 1 96.56 271 VAL A C 1
ATOM 2064 O O . VAL A 1 271 ? 12.32 -25.109 -13.984 1 96.56 271 VAL A O 1
ATOM 2067 N N . GLU A 1 272 ? 13.289 -26.828 -12.938 1 95.62 272 GLU A N 1
ATOM 2068 C CA . GLU A 1 272 ? 13.688 -27.5 -14.172 1 95.62 272 GLU A CA 1
ATOM 2069 C C . GLU A 1 272 ? 12.469 -27.953 -14.969 1 95.62 272 GLU A C 1
ATOM 2071 O O . GLU A 1 272 ? 12.453 -27.844 -16.203 1 95.62 272 GLU A O 1
ATOM 2076 N N . ASP A 1 273 ? 11.516 -28.516 -14.219 1 96.06 273 ASP A N 1
ATOM 2077 C CA . ASP A 1 273 ? 10.273 -28.906 -14.875 1 96.06 273 ASP A CA 1
ATOM 2078 C C . ASP A 1 273 ? 9.641 -27.719 -15.602 1 96.06 273 ASP A C 1
ATOM 2080 O O . ASP A 1 273 ? 9.188 -27.859 -16.75 1 96.06 273 ASP A O 1
ATOM 2084 N N . GLU A 1 274 ? 9.648 -26.562 -14.961 1 96.12 274 GLU A N 1
ATOM 2085 C CA . GLU A 1 274 ? 9.07 -25.359 -15.539 1 96.12 274 GLU A CA 1
ATOM 2086 C C . GLU A 1 274 ? 9.836 -24.906 -16.781 1 96.12 274 GLU A C 1
ATOM 2088 O O . GLU A 1 274 ? 9.234 -24.531 -17.781 1 96.12 274 GLU A O 1
ATOM 2093 N N . ALA A 1 275 ? 11.102 -24.906 -16.688 1 96.69 275 ALA A N 1
ATOM 2094 C CA . ALA A 1 275 ? 11.945 -24.516 -17.812 1 96.69 275 ALA A CA 1
ATOM 2095 C C . ALA A 1 275 ? 11.719 -25.453 -19 1 96.69 275 ALA A C 1
ATOM 2097 O O . ALA A 1 275 ? 11.648 -25 -20.156 1 96.69 275 ALA A O 1
ATOM 2098 N N . ARG A 1 276 ? 11.586 -26.719 -18.734 1 96.62 276 ARG A N 1
ATOM 2099 C CA . ARG A 1 276 ? 11.336 -27.703 -19.781 1 96.62 276 ARG A CA 1
ATOM 2100 C C . ARG A 1 276 ? 9.984 -27.453 -20.453 1 96.62 276 ARG A C 1
ATOM 2102 O O . ARG A 1 276 ? 9.891 -27.453 -21.688 1 96.62 276 ARG A O 1
ATOM 2109 N N . ASN A 1 277 ? 9 -27.297 -19.609 1 95.19 277 ASN A N 1
ATOM 2110 C CA . ASN A 1 277 ? 7.66 -27.047 -20.125 1 95.19 277 ASN A CA 1
ATOM 2111 C C . ASN A 1 277 ? 7.609 -25.797 -21 1 95.19 277 ASN A C 1
ATOM 2113 O O . ASN A 1 277 ? 6.844 -25.734 -21.953 1 95.19 277 ASN A O 1
ATOM 2117 N N . ALA A 1 278 ? 8.438 -24.812 -20.641 1 95.44 278 ALA A N 1
ATOM 2118 C CA . ALA A 1 278 ? 8.445 -23.547 -21.359 1 95.44 278 ALA A CA 1
ATOM 2119 C C . ALA A 1 278 ? 9.375 -23.609 -22.562 1 95.44 278 ALA A C 1
ATOM 2121 O O . ALA A 1 278 ? 9.422 -22.672 -23.375 1 95.44 278 ALA A O 1
ATOM 2122 N N . GLY A 1 279 ? 10.117 -24.609 -22.703 1 96.44 279 GLY A N 1
ATOM 2123 C CA . GLY A 1 279 ? 11.102 -24.719 -23.766 1 96.44 279 GLY A CA 1
ATOM 2124 C C . GLY A 1 279 ? 12.289 -23.797 -23.594 1 96.44 279 GLY A C 1
ATOM 2125 O O . GLY A 1 279 ? 12.898 -23.359 -24.562 1 96.44 279 GLY A O 1
ATOM 2126 N N . ALA A 1 280 ? 12.5 -23.484 -22.406 1 96.94 280 ALA A N 1
ATOM 2127 C CA . ALA A 1 280 ? 13.602 -22.562 -22.109 1 96.94 280 ALA A CA 1
ATOM 2128 C C . ALA A 1 280 ? 14.93 -23.312 -22.031 1 96.94 280 ALA A C 1
ATOM 2130 O O . ALA A 1 280 ? 15.5 -23.453 -20.938 1 96.94 280 ALA A O 1
ATOM 2131 N N . THR A 1 281 ? 15.5 -23.578 -23.094 1 96.75 281 THR A N 1
ATOM 2132 C CA . THR A 1 281 ? 16.672 -24.438 -23.203 1 96.75 281 THR A CA 1
ATOM 2133 C C . THR A 1 281 ? 17.891 -23.781 -22.562 1 96.75 281 THR A C 1
ATOM 2135 O O . THR A 1 281 ? 18.688 -24.438 -21.891 1 96.75 281 THR A O 1
ATOM 2138 N N . LYS A 1 282 ? 18 -22.516 -22.75 1 97.19 282 LYS A N 1
ATOM 2139 C CA . LYS A 1 282 ? 19.141 -21.797 -22.188 1 97.19 282 LYS A CA 1
ATOM 2140 C C . LYS A 1 282 ? 19.125 -21.859 -20.656 1 97.19 282 LYS A C 1
ATOM 2142 O O . LYS A 1 282 ? 20.172 -21.953 -20.031 1 97.19 282 LYS A O 1
ATOM 2147 N N . ILE A 1 283 ? 17.953 -21.781 -20.141 1 97.5 283 ILE A N 1
ATOM 2148 C CA . ILE A 1 283 ? 17.812 -21.844 -18.688 1 97.5 283 ILE A CA 1
ATOM 2149 C C . ILE A 1 283 ? 18.141 -23.25 -18.188 1 97.5 283 ILE A C 1
ATOM 2151 O O . ILE A 1 283 ? 18.844 -23.406 -17.188 1 97.5 283 ILE A O 1
ATOM 2155 N N . LEU A 1 284 ? 17.734 -24.234 -18.906 1 96.44 284 LEU A N 1
ATOM 2156 C CA . LEU A 1 284 ? 18.016 -25.625 -18.547 1 96.44 284 LEU A CA 1
ATOM 2157 C C . LEU A 1 284 ? 19.531 -25.875 -18.547 1 96.44 284 LEU A C 1
ATOM 2159 O O . LEU A 1 284 ? 20.047 -26.484 -17.609 1 96.44 284 LEU A O 1
ATOM 2163 N N . GLU A 1 285 ? 20.109 -25.375 -19.516 1 96.62 285 GLU A N 1
ATOM 2164 C CA . GLU A 1 285 ? 21.562 -25.531 -19.609 1 96.62 285 GLU A CA 1
ATOM 2165 C C . GLU A 1 285 ? 22.266 -24.828 -18.453 1 96.62 285 GLU A C 1
ATOM 2167 O O . GLU A 1 285 ? 23.203 -25.375 -17.859 1 96.62 285 GLU A O 1
ATOM 2172 N N . TYR A 1 286 ? 21.844 -23.656 -18.188 1 96.62 286 TYR A N 1
ATOM 2173 C CA . TYR A 1 286 ? 22.438 -22.875 -17.109 1 96.62 286 TYR A CA 1
ATOM 2174 C C . TYR A 1 286 ? 22.234 -23.578 -15.766 1 96.62 286 TYR A C 1
ATOM 2176 O O . TYR A 1 286 ? 23.172 -23.672 -14.969 1 96.62 286 TYR A O 1
ATOM 2184 N N . LEU A 1 287 ? 21.016 -24.125 -15.508 1 94.31 287 LEU A N 1
ATOM 2185 C CA . LEU A 1 287 ? 20.703 -24.781 -14.242 1 94.31 287 LEU A CA 1
ATOM 2186 C C . LEU A 1 287 ? 21.578 -26.016 -14.055 1 94.31 287 LEU A C 1
ATOM 2188 O O . LEU A 1 287 ? 21.938 -26.375 -12.93 1 94.31 287 LEU A O 1
ATOM 2192 N N . GLN A 1 288 ? 21.922 -26.641 -15.117 1 92.31 288 GLN A N 1
ATOM 2193 C CA . GLN A 1 288 ? 22.734 -27.844 -15.07 1 92.31 288 GLN A CA 1
ATOM 2194 C C . GLN A 1 288 ? 24.172 -27.531 -14.695 1 92.31 288 GLN A C 1
ATOM 2196 O O . GLN A 1 288 ? 24.906 -28.406 -14.242 1 92.31 288 GLN A O 1
ATOM 2201 N N . THR A 1 289 ? 24.562 -26.297 -14.914 1 93.25 289 THR A N 1
ATOM 2202 C CA . THR A 1 289 ? 25.922 -25.891 -14.586 1 93.25 289 THR A CA 1
ATOM 2203 C C . THR A 1 289 ? 26.047 -25.594 -13.094 1 93.25 289 THR A C 1
ATOM 2205 O O . THR A 1 289 ? 27.172 -25.5 -12.57 1 93.25 289 THR A O 1
ATOM 2208 N N . LEU A 1 290 ? 24.969 -25.391 -12.469 1 91.88 290 LEU A N 1
ATOM 2209 C CA . LEU A 1 290 ? 24.984 -25 -11.055 1 91.88 290 LEU A CA 1
ATOM 2210 C C . LEU A 1 290 ? 25.094 -26.234 -10.164 1 91.88 290 LEU A C 1
ATOM 2212 O O . LEU A 1 290 ? 24.641 -27.328 -10.531 1 91.88 290 LEU A O 1
ATOM 2216 N N . PRO A 1 291 ? 25.781 -26.094 -9.008 1 78.81 291 PRO A N 1
ATOM 2217 C CA . PRO A 1 291 ? 25.875 -27.219 -8.086 1 78.81 291 PRO A CA 1
ATOM 2218 C C . PRO A 1 291 ? 24.516 -27.641 -7.527 1 78.81 291 PRO A C 1
ATOM 2220 O O . PRO A 1 291 ? 23.656 -26.781 -7.289 1 78.81 291 PRO A O 1
ATOM 2223 N N . GLN A 1 292 ? 24.078 -28.797 -7.664 1 65.06 292 GLN A N 1
ATOM 2224 C CA . GLN A 1 292 ? 22.797 -29.312 -7.18 1 65.06 292 GLN A CA 1
ATOM 2225 C C . GLN A 1 292 ? 22.797 -29.453 -5.66 1 65.06 292 GLN A C 1
ATOM 2227 O O . GLN A 1 292 ? 23.844 -29.719 -5.059 1 65.06 292 GLN A O 1
ATOM 2232 N N . SER A 1 293 ? 22.094 -28.516 -4.887 1 52.66 293 SER A N 1
ATOM 2233 C CA . SER A 1 293 ? 22.031 -28.734 -3.445 1 52.66 293 SER A CA 1
ATOM 2234 C C . SER A 1 293 ? 21.703 -30.188 -3.119 1 52.66 293 SER A C 1
ATOM 2236 O O . SER A 1 293 ? 20.766 -30.75 -3.678 1 52.66 293 SER A O 1
ATOM 2238 N N . LYS A 1 294 ? 22.594 -31.031 -2.717 1 42.34 294 LYS A N 1
ATOM 2239 C CA . LYS A 1 294 ? 22.438 -32.312 -2.057 1 42.34 294 LYS A CA 1
ATOM 2240 C C . LYS A 1 294 ? 21.625 -32.188 -0.768 1 42.34 294 LYS A C 1
ATOM 2242 O O . LYS A 1 294 ? 21.828 -31.25 0.001 1 42.34 294 LYS A O 1
ATOM 2247 N N . MET B 1 1 ? -5.168 50.031 13.203 1 25.97 1 MET B N 1
ATOM 2248 C CA . MET B 1 1 ? -5.719 48.812 13.797 1 25.97 1 MET B CA 1
ATOM 2249 C C . MET B 1 1 ? -4.918 48.406 15.031 1 25.97 1 MET B C 1
ATOM 2251 O O . MET B 1 1 ? -3.689 48.344 14.984 1 25.97 1 MET B O 1
ATOM 2255 N N . PRO B 1 2 ? -5.512 48.469 16.234 1 29.67 2 PRO B N 1
ATOM 2256 C CA . PRO B 1 2 ? -4.758 48.125 17.438 1 29.67 2 PRO B CA 1
ATOM 2257 C C . PRO B 1 2 ? -4.129 46.75 17.391 1 29.67 2 PRO B C 1
ATOM 2259 O O . PRO B 1 2 ? -4.648 45.844 16.703 1 29.67 2 PRO B O 1
ATOM 2262 N N . LYS B 1 3 ? -2.938 46.688 17.875 1 33.03 3 LYS B N 1
ATOM 2263 C CA . LYS B 1 3 ? -2.125 45.5 17.938 1 33.03 3 LYS B CA 1
ATOM 2264 C C . LYS B 1 3 ? -2.928 44.312 18.5 1 33.03 3 LYS B C 1
ATOM 2266 O O . LYS B 1 3 ? -2.738 43.188 18.078 1 33.03 3 LYS B O 1
ATOM 2271 N N . SER B 1 4 ? -3.846 44.594 19.312 1 32.31 4 SER B N 1
ATOM 2272 C CA . SER B 1 4 ? -4.688 43.562 19.906 1 32.31 4 SER B CA 1
ATOM 2273 C C . SER B 1 4 ? -5.625 42.938 18.891 1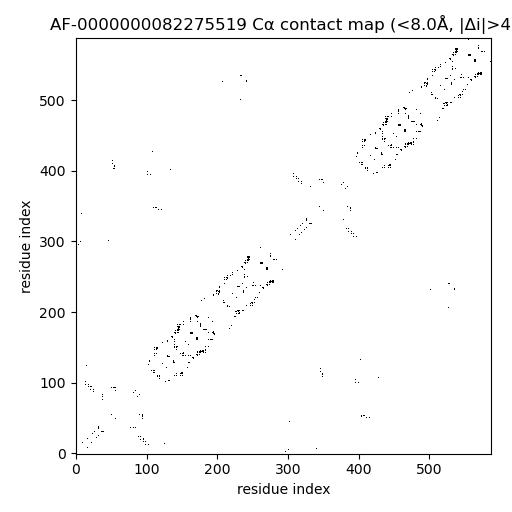 32.31 4 SER B C 1
ATOM 2275 O O . SER B 1 4 ? -5.883 41.719 18.922 1 32.31 4 SER B O 1
ATOM 2277 N N . VAL B 1 5 ? -6.227 43.75 17.969 1 29.94 5 VAL B N 1
ATOM 2278 C CA . VAL B 1 5 ? -7.137 43.281 16.938 1 29.94 5 VAL B CA 1
ATOM 2279 C C . VAL B 1 5 ? -6.355 42.5 15.867 1 29.94 5 VAL B C 1
ATOM 2281 O O . VAL B 1 5 ? -6.801 41.469 15.383 1 29.94 5 VAL B O 1
ATOM 2284 N N . TYR B 1 6 ? -5.055 42.906 15.562 1 29.27 6 TYR B N 1
ATOM 2285 C CA . TYR B 1 6 ? -4.219 42.219 14.578 1 29.27 6 TYR B CA 1
ATOM 2286 C C . TYR B 1 6 ? -3.855 40.812 15.031 1 29.27 6 TYR B C 1
ATOM 2288 O O . TYR B 1 6 ? -3.967 39.844 14.258 1 29.27 6 TYR B O 1
ATOM 2296 N N . LYS B 1 7 ? -3.48 40.562 16.266 1 31.19 7 LYS B N 1
ATOM 2297 C CA . LYS B 1 7 ? -3.143 39.25 16.844 1 31.19 7 LYS B CA 1
ATOM 2298 C C . LYS B 1 7 ? -4.352 38.344 16.844 1 31.19 7 LYS B C 1
ATOM 2300 O O . LYS B 1 7 ? -4.211 37.125 16.641 1 31.19 7 LYS B O 1
ATOM 2305 N N . ALA B 1 8 ? -5.457 38.812 17.078 1 30.59 8 ALA B N 1
ATOM 2306 C CA . ALA B 1 8 ? -6.715 38.062 17.078 1 30.59 8 ALA B CA 1
ATOM 2307 C C . ALA B 1 8 ? -7.062 37.594 15.664 1 30.59 8 ALA B C 1
ATOM 2309 O O . ALA B 1 8 ? -7.543 36.469 15.492 1 30.59 8 ALA B O 1
ATOM 2310 N N . ILE B 1 9 ? -6.816 38.406 14.594 1 30.52 9 ILE B N 1
ATOM 2311 C CA . ILE B 1 9 ? -7.145 38.094 13.203 1 30.52 9 ILE B CA 1
ATOM 2312 C C . ILE B 1 9 ? -6.188 37.031 12.664 1 30.52 9 ILE B C 1
ATOM 2314 O O . ILE B 1 9 ? -6.609 36.094 11.969 1 30.52 9 ILE B O 1
ATOM 2318 N N . VAL B 1 10 ? -4.863 37.094 12.859 1 32.62 10 VAL B N 1
ATOM 2319 C CA . VAL B 1 10 ? -3.861 36.156 12.367 1 32.62 10 VAL B CA 1
ATOM 2320 C C . VAL B 1 10 ? -4.129 34.75 12.945 1 32.62 10 VAL B C 1
ATOM 2322 O O . VAL B 1 10 ? -3.98 33.75 12.242 1 32.62 10 VAL B O 1
ATOM 2325 N N . SER B 1 11 ? -4.402 34.594 14.141 1 31.38 11 SER B N 1
ATOM 2326 C CA . SER B 1 11 ? -4.699 33.344 14.828 1 31.38 11 SER B CA 1
ATOM 2327 C C . SER B 1 11 ? -5.992 32.719 14.32 1 31.38 11 SER B C 1
ATOM 2329 O O . SER B 1 11 ? -6.098 31.5 14.203 1 31.38 11 SER B O 1
ATOM 2331 N N . ASP B 1 12 ? -7.109 33.438 14.266 1 32.09 12 ASP B N 1
ATOM 2332 C CA . ASP B 1 12 ? -8.453 32.969 13.953 1 32.09 12 ASP B CA 1
ATOM 2333 C C . ASP B 1 12 ? -8.578 32.562 12.484 1 32.09 12 ASP B C 1
ATOM 2335 O O . ASP B 1 12 ? -9.375 31.703 12.125 1 32.09 12 ASP B O 1
ATOM 2339 N N . HIS B 1 13 ? -8.203 33.531 11.32 1 33.38 13 HIS B N 1
ATOM 2340 C CA . HIS B 1 13 ? -8.578 33.406 9.914 1 33.38 13 HIS B CA 1
ATOM 2341 C C . HIS B 1 13 ? -7.414 32.906 9.078 1 33.38 13 HIS B C 1
ATOM 2343 O O . HIS B 1 13 ? -6.637 33.688 8.539 1 33.38 13 HIS B O 1
ATOM 2349 N N . MET B 1 14 ? -6.922 31.891 9.312 1 34.06 14 MET B N 1
ATOM 2350 C CA . MET B 1 14 ? -5.902 31.25 8.484 1 34.06 14 MET B CA 1
ATOM 2351 C C . MET B 1 14 ? -6.23 31.406 7 1 34.06 14 MET B C 1
ATOM 2353 O O . MET B 1 14 ? -5.332 31.609 6.18 1 34.06 14 MET B O 1
ATOM 2357 N N . GLY B 1 15 ? -7.527 31.234 6.68 1 34.34 15 GLY B N 1
ATOM 2358 C CA . GLY B 1 15 ? -7.91 31.516 5.305 1 34.34 15 GLY B CA 1
ATOM 2359 C C . GLY B 1 15 ? -7.719 32.969 4.918 1 34.34 15 GLY B C 1
ATOM 2360 O O . GLY B 1 15 ? -7.336 33.281 3.787 1 34.34 15 GLY B O 1
ATOM 2361 N N . SER B 1 16 ? -8.07 33.844 5.805 1 36.31 16 SER B N 1
ATOM 2362 C CA . SER B 1 16 ? -8 35.281 5.555 1 36.31 16 SER B CA 1
ATOM 2363 C C . SER B 1 16 ? -6.555 35.75 5.441 1 36.31 16 SER B C 1
ATOM 2365 O O . SER B 1 16 ? -6.258 36.688 4.695 1 36.31 16 SER B O 1
ATOM 2367 N N . VAL B 1 17 ? -5.746 35.094 6.129 1 33.94 17 VAL B N 1
ATOM 2368 C CA . VAL B 1 17 ? -4.344 35.5 6.031 1 33.94 17 VAL B CA 1
ATOM 2369 C C . VAL B 1 17 ? -3.838 35.25 4.609 1 33.94 17 VAL B C 1
ATOM 2371 O O . VAL B 1 17 ? -3.096 36.062 4.062 1 33.94 17 VAL B O 1
ATOM 2374 N N . GLN B 1 18 ? -4.379 34.25 4.039 1 35.03 18 GLN B N 1
ATOM 2375 C CA . GLN B 1 18 ? -4.008 34 2.65 1 35.03 18 GLN B CA 1
ATOM 2376 C C . GLN B 1 18 ? -4.445 35.156 1.751 1 35.03 18 GLN B C 1
ATOM 2378 O O . GLN B 1 18 ? -3.67 35.625 0.922 1 35.03 18 GLN B O 1
ATOM 2383 N N . VAL B 1 19 ? -5.691 35.469 2.016 1 36.44 19 VAL B N 1
ATOM 2384 C CA . VAL B 1 19 ? -6.223 36.562 1.21 1 36.44 19 VAL B CA 1
ATOM 2385 C C . VAL B 1 19 ? -5.477 37.844 1.535 1 36.44 19 VAL B C 1
ATOM 2387 O O . VAL B 1 19 ? -5.117 38.594 0.633 1 36.44 19 VAL B O 1
ATOM 2390 N N . VAL B 1 20 ? -5.223 38 2.768 1 36.16 20 VAL B N 1
ATOM 2391 C CA . VAL B 1 20 ? -4.5 39.219 3.164 1 36.16 20 VAL B CA 1
ATOM 2392 C C . VAL B 1 20 ? -3.086 39.188 2.586 1 36.16 20 VAL B C 1
ATOM 2394 O O . VAL B 1 20 ? -2.615 40.188 2.023 1 36.16 20 VAL B O 1
ATOM 2397 N N . LEU B 1 21 ? -2.564 38.031 2.725 1 39.81 21 LEU B N 1
ATOM 2398 C CA . LEU B 1 21 ? -1.203 37.938 2.209 1 39.81 21 LEU B CA 1
ATOM 2399 C C . LEU B 1 21 ? -1.188 38.031 0.687 1 39.81 21 LEU B C 1
ATOM 2401 O O . LEU B 1 21 ? -0.314 38.688 0.112 1 39.81 21 LEU B O 1
ATOM 2405 N N . GLN B 1 22 ? -2.186 37.438 0.165 1 40.97 22 GLN B N 1
ATOM 2406 C CA . GLN B 1 22 ? -2.322 37.562 -1.28 1 40.97 22 GLN B CA 1
ATOM 2407 C C . GLN B 1 22 ? -2.572 39.031 -1.669 1 40.97 22 GLN B C 1
ATOM 2409 O O . GLN B 1 22 ? -2.014 39.531 -2.652 1 40.97 22 GLN B O 1
ATOM 2414 N N . ASN B 1 23 ? -3.471 39.625 -0.896 1 39.16 23 ASN B N 1
ATOM 2415 C CA . ASN B 1 23 ? -3.734 41.031 -1.143 1 39.16 23 ASN B CA 1
ATOM 2416 C C . ASN B 1 23 ? -2.496 41.875 -0.888 1 39.16 23 ASN B C 1
ATOM 2418 O O . ASN B 1 23 ? -2.213 42.812 -1.644 1 39.16 23 ASN B O 1
ATOM 2422 N N . LEU B 1 24 ? -1.852 41.562 0.106 1 38.75 24 LEU B N 1
ATOM 2423 C CA . LEU B 1 24 ? -0.613 42.281 0.368 1 38.75 24 LEU B CA 1
ATOM 2424 C C . LEU B 1 24 ? 0.406 42.031 -0.74 1 38.75 24 LEU B C 1
ATOM 2426 O O . LEU B 1 24 ? 1.097 42.969 -1.169 1 38.75 24 LEU B O 1
ATOM 2430 N N . LEU B 1 25 ? 0.357 40.812 -1.148 1 42.62 25 LEU B N 1
ATOM 2431 C CA . LEU B 1 25 ? 1.194 40.469 -2.297 1 42.62 25 LEU B CA 1
ATOM 2432 C C . LEU B 1 25 ? 0.77 41.281 -3.525 1 42.62 25 LEU B C 1
ATOM 2434 O O . LEU B 1 25 ? 1.614 41.812 -4.238 1 42.62 25 LEU B O 1
ATOM 2438 N N . ALA B 1 26 ? -0.492 41.188 -3.65 1 42.84 26 ALA B N 1
ATOM 2439 C CA . ALA B 1 26 ? -1.015 41.938 -4.793 1 42.84 26 ALA B CA 1
ATOM 2440 C C . ALA B 1 26 ? -0.709 43.406 -4.656 1 42.84 26 ALA B C 1
ATOM 2442 O O . ALA B 1 26 ? -0.326 44.062 -5.633 1 42.84 26 ALA B O 1
ATOM 2443 N N . LYS B 1 27 ? -0.88 43.906 -3.496 1 38.91 27 LYS B N 1
ATOM 2444 C CA . LYS B 1 27 ? -0.594 45.312 -3.25 1 38.91 27 LYS B CA 1
ATOM 2445 C C . LYS B 1 27 ? 0.902 45.594 -3.354 1 38.91 27 LYS B C 1
ATOM 2447 O O . LYS B 1 27 ? 1.308 46.625 -3.914 1 38.91 27 LYS B O 1
ATOM 2452 N N . ALA B 1 28 ? 1.56 44.688 -2.73 1 39.38 28 ALA B N 1
ATOM 2453 C CA . ALA B 1 28 ? 3.008 44.844 -2.855 1 39.38 28 ALA B CA 1
ATOM 2454 C C . ALA B 1 28 ? 3.439 44.781 -4.316 1 39.38 28 ALA B C 1
ATOM 2456 O O . ALA B 1 28 ? 4.297 45.562 -4.742 1 39.38 28 ALA B O 1
ATOM 2457 N N . GLN B 1 29 ? 2.789 43.875 -4.941 1 44.34 29 GLN B N 1
ATOM 2458 C CA . GLN B 1 29 ? 3.066 43.812 -6.371 1 44.34 29 GLN B CA 1
ATOM 2459 C C . GLN B 1 29 ? 2.625 45.094 -7.082 1 44.34 29 GLN B C 1
ATOM 2461 O O . GLN B 1 29 ? 3.32 45.594 -7.973 1 44.34 29 GLN B O 1
ATOM 2466 N N . LYS B 1 30 ? 1.479 45.531 -6.715 1 43.66 30 LYS B N 1
ATOM 2467 C CA . LYS B 1 30 ? 0.979 46.75 -7.305 1 43.66 30 LYS B CA 1
ATOM 2468 C C . LYS B 1 30 ? 1.849 47.938 -6.91 1 43.66 30 LYS B C 1
ATOM 2470 O O . LYS B 1 30 ? 2.145 48.812 -7.742 1 43.66 30 LYS B O 1
ATOM 2475 N N . ILE B 1 31 ? 2.064 48.031 -5.676 1 36.09 31 ILE B N 1
ATOM 2476 C CA . ILE B 1 31 ? 2.926 49.125 -5.211 1 36.09 31 ILE B CA 1
ATOM 2477 C C . ILE B 1 31 ? 4.285 49.031 -5.895 1 36.09 31 ILE B C 1
ATOM 2479 O O . ILE B 1 31 ? 4.84 50.031 -6.328 1 36.09 31 ILE B O 1
ATOM 2483 N N . ALA B 1 32 ? 4.719 47.781 -5.895 1 37.03 32 ALA B N 1
ATOM 2484 C CA . ALA B 1 32 ? 5.953 47.594 -6.656 1 37.03 32 ALA B CA 1
ATOM 2485 C C . ALA B 1 32 ? 5.781 48.062 -8.102 1 37.03 32 ALA B C 1
ATOM 2487 O O . ALA B 1 32 ? 6.668 48.719 -8.664 1 37.03 32 ALA B O 1
ATOM 2488 N N . ALA B 1 33 ? 4.672 47.75 -8.555 1 43.28 33 ALA B N 1
ATOM 2489 C CA . ALA B 1 33 ? 4.387 48.188 -9.914 1 43.28 33 ALA B CA 1
ATOM 2490 C C . ALA B 1 33 ? 4.242 49.719 -9.977 1 43.28 33 ALA B C 1
ATOM 2492 O O . ALA B 1 33 ? 4.719 50.344 -10.914 1 43.28 33 ALA B O 1
ATOM 2493 N N . SER B 1 34 ? 3.41 50.219 -9.148 1 38.34 34 SER B N 1
ATOM 2494 C CA . SER B 1 34 ? 3.127 51.656 -9.211 1 38.34 34 SER B CA 1
ATOM 2495 C C . SER B 1 34 ? 4.336 52.5 -8.773 1 38.34 34 SER B C 1
ATOM 2497 O O . SER B 1 34 ? 4.523 53.625 -9.234 1 38.34 34 SER B O 1
ATOM 2499 N N . GLN B 1 35 ? 4.852 52.219 -7.539 1 35.41 35 GLN B N 1
ATOM 2500 C CA . GLN B 1 35 ? 5.91 53.094 -7.027 1 35.41 35 GLN B CA 1
ATOM 2501 C C . GLN B 1 35 ? 7.227 52.844 -7.762 1 35.41 35 GLN B C 1
ATOM 2503 O O . GLN B 1 35 ? 8.258 53.406 -7.422 1 35.41 35 GLN B O 1
ATOM 2508 N N . GLY B 1 36 ? 7.266 52.438 -8.805 1 38 36 GLY B N 1
ATOM 2509 C CA . GLY B 1 36 ? 8.531 52.219 -9.477 1 38 36 GLY B CA 1
ATOM 2510 C C . GLY B 1 36 ? 9.633 51.719 -8.547 1 38 36 GLY B C 1
ATOM 2511 O O . GLY B 1 36 ? 10.781 51.562 -8.953 1 38 36 GLY B O 1
ATOM 2512 N N . ARG B 1 37 ? 9.688 52.25 -7.164 1 31.59 37 ARG B N 1
ATOM 2513 C CA . ARG B 1 37 ? 10.711 52.094 -6.145 1 31.59 37 ARG B CA 1
ATOM 2514 C C . ARG B 1 37 ? 10.453 50.844 -5.305 1 31.59 37 ARG B C 1
ATOM 2516 O O . ARG B 1 37 ? 9.297 50.531 -5.012 1 31.59 37 ARG B O 1
ATOM 2523 N N . THR B 1 38 ? 11.359 49.844 -5.309 1 33.94 38 THR B N 1
ATOM 2524 C CA . THR B 1 38 ? 11.445 48.531 -4.66 1 33.94 38 THR B CA 1
ATOM 2525 C C . THR B 1 38 ? 11.43 48.688 -3.143 1 33.94 38 THR B C 1
ATOM 2527 O O . THR B 1 38 ? 12.352 49.25 -2.559 1 33.94 38 THR B O 1
ATOM 2530 N N . THR B 1 39 ? 10.516 49.219 -2.385 1 28.73 39 THR B N 1
ATOM 2531 C CA . THR B 1 39 ? 10.484 49.344 -0.932 1 28.73 39 THR B CA 1
ATOM 2532 C C . THR B 1 39 ? 10.961 48.031 -0.278 1 28.73 39 THR B C 1
ATOM 2534 O O . THR B 1 39 ? 10.469 46.969 -0.595 1 28.73 39 THR B O 1
ATOM 2537 N N . ARG B 1 40 ? 12.336 47.938 0.17 1 29.86 40 ARG B N 1
ATOM 2538 C CA . ARG B 1 40 ? 13.078 46.906 0.873 1 29.86 40 ARG B CA 1
ATOM 2539 C C . ARG B 1 40 ? 12.453 46.594 2.234 1 29.86 40 ARG B C 1
ATOM 2541 O O . ARG B 1 40 ? 12.398 47.469 3.1 1 29.86 40 ARG B O 1
ATOM 2548 N N . VAL B 1 41 ? 11.383 46.062 2.422 1 28.84 41 VAL B N 1
ATOM 2549 C CA . VAL B 1 41 ? 10.914 45.656 3.748 1 28.84 41 VAL B CA 1
ATOM 2550 C C . VAL B 1 41 ? 11.82 44.562 4.316 1 28.84 41 VAL B C 1
ATOM 2552 O O . VAL B 1 41 ? 12.031 43.531 3.678 1 28.84 41 VAL B O 1
ATOM 2555 N N . ALA B 1 42 ? 12.938 44.875 5.086 1 29 42 ALA B N 1
ATOM 2556 C CA . ALA B 1 42 ? 13.781 43.969 5.848 1 29 42 ALA B CA 1
ATOM 2557 C C . ALA B 1 42 ? 12.93 43.031 6.703 1 29 42 ALA B C 1
ATOM 2559 O O . ALA B 1 42 ? 12.016 43.469 7.402 1 29 42 ALA B O 1
ATOM 2560 N N . LEU B 1 43 ? 12.898 41.812 6.277 1 31.88 43 LEU B N 1
ATOM 2561 C CA . LEU B 1 43 ? 12.195 40.844 7.094 1 31.88 43 LEU B CA 1
ATOM 2562 C C . LEU B 1 43 ? 12.812 40.75 8.484 1 31.88 43 LEU B C 1
ATOM 2564 O O . LEU B 1 43 ? 14.039 40.781 8.625 1 31.88 43 LEU B O 1
ATOM 2568 N N . SER B 1 44 ? 12.211 41.062 9.508 1 28.86 44 SER B N 1
ATOM 2569 C CA . SER B 1 44 ? 12.672 40.844 10.875 1 28.86 44 SER B CA 1
ATOM 2570 C C . SER B 1 44 ? 13.148 39.406 11.078 1 28.86 44 SER B C 1
ATOM 2572 O O . SER B 1 44 ? 12.773 38.5 10.32 1 28.86 44 SER B O 1
ATOM 2574 N N . ARG B 1 45 ? 14.125 39.156 11.883 1 30.08 45 ARG B N 1
ATOM 2575 C CA . ARG B 1 45 ? 14.688 37.875 12.32 1 30.08 45 ARG B CA 1
ATOM 2576 C C . ARG B 1 45 ? 13.609 36.812 12.406 1 30.08 45 ARG B C 1
ATOM 2578 O O . ARG B 1 45 ? 13.883 35.625 12.172 1 30.08 45 ARG B O 1
ATOM 2585 N N . ARG B 1 46 ? 12.492 37.25 12.773 1 29.77 46 ARG B N 1
ATOM 2586 C CA . ARG B 1 46 ? 11.305 36.406 12.922 1 29.77 46 ARG B CA 1
ATOM 2587 C C . ARG B 1 46 ? 10.859 35.875 11.578 1 29.77 46 ARG B C 1
ATOM 2589 O O . ARG B 1 46 ? 10.391 34.719 11.492 1 29.77 46 ARG B O 1
ATOM 2596 N N . MET B 1 47 ? 11.172 36.594 10.602 1 32.09 47 MET B N 1
ATOM 2597 C CA . MET B 1 47 ? 10.859 36.125 9.258 1 32.09 47 MET B CA 1
ATOM 2598 C C . MET B 1 47 ? 11.891 35.125 8.781 1 32.09 47 MET B C 1
ATOM 2600 O O . MET B 1 47 ? 11.609 34.312 7.895 1 32.09 47 MET B O 1
ATOM 2604 N N . GLU B 1 48 ? 13.078 35.188 9.359 1 33.12 48 GLU B N 1
ATOM 2605 C CA . GLU B 1 48 ? 14.062 34.125 9.07 1 33.12 48 GLU B CA 1
ATOM 2606 C C . GLU B 1 48 ? 13.57 32.75 9.508 1 33.12 48 GLU B C 1
ATOM 2608 O O . GLU B 1 48 ? 13.805 31.766 8.82 1 33.12 48 GLU B O 1
ATOM 2613 N N . TYR B 1 49 ? 13.062 32.688 10.648 1 31.95 49 TYR B N 1
ATOM 2614 C CA . TYR B 1 49 ? 12.5 31.438 11.109 1 31.95 49 TYR B CA 1
ATOM 2615 C C . TYR B 1 49 ? 11.398 30.953 10.172 1 31.95 49 TYR B C 1
ATOM 2617 O O . TYR B 1 49 ? 11.266 29.75 9.938 1 31.95 49 TYR B O 1
ATOM 2625 N N . LEU B 1 50 ? 10.68 31.969 9.68 1 33.62 50 LEU B N 1
ATOM 2626 C CA . LEU B 1 50 ? 9.742 31.594 8.625 1 33.62 50 LEU B CA 1
ATOM 2627 C C . LEU B 1 50 ? 10.477 31 7.43 1 33.62 50 LEU B C 1
ATOM 2629 O O . LEU B 1 50 ? 9.961 30.078 6.777 1 33.62 50 LEU B O 1
ATOM 2633 N N . ARG B 1 51 ? 11.719 31.547 7.238 1 32.66 51 ARG B N 1
ATOM 2634 C CA . ARG B 1 51 ? 12.578 31.016 6.191 1 32.66 51 ARG B CA 1
ATOM 2635 C C . ARG B 1 51 ? 12.977 29.578 6.496 1 32.66 51 ARG B C 1
ATOM 2637 O O . ARG B 1 51 ? 13.047 28.734 5.59 1 32.66 51 ARG B O 1
ATOM 2644 N N . ALA B 1 52 ? 13.438 29.391 7.707 1 32.5 52 ALA B N 1
ATOM 2645 C CA . ALA B 1 52 ? 13.914 28.047 8.016 1 32.5 52 ALA B CA 1
ATOM 2646 C C . ALA B 1 52 ? 12.867 27 7.641 1 32.5 52 ALA B C 1
ATOM 2648 O O . ALA B 1 52 ? 13.211 25.906 7.188 1 32.5 52 ALA B O 1
ATOM 2649 N N . GLY B 1 53 ? 11.75 27.219 8.016 1 31.23 53 GLY B N 1
ATOM 2650 C CA . GLY B 1 53 ? 10.805 26.188 7.582 1 31.23 53 GLY B CA 1
ATOM 2651 C C . GLY B 1 53 ? 10.57 26.203 6.086 1 31.23 53 GLY B C 1
ATOM 2652 O O . GLY B 1 53 ? 9.789 25.391 5.57 1 31.23 53 GLY B O 1
ATOM 2653 N N . SER B 1 54 ? 11.047 27.422 5.395 1 30.09 54 SER B N 1
ATOM 2654 C CA . SER B 1 54 ? 10.844 27.531 3.953 1 30.09 54 SER B CA 1
ATOM 2655 C C . SER B 1 54 ? 12.016 26.938 3.184 1 30.09 54 SER B C 1
ATOM 2657 O O . SER B 1 54 ? 13.148 26.938 3.67 1 30.09 54 SER B O 1
ATOM 2659 N N . THR B 1 55 ? 11.992 26.062 2.301 1 28.53 55 THR B N 1
ATOM 2660 C CA . THR B 1 55 ? 12.984 25.344 1.496 1 28.53 55 THR B CA 1
ATOM 2661 C C . THR B 1 55 ? 13.93 26.328 0.807 1 28.53 55 THR B C 1
ATOM 2663 O O . THR B 1 55 ? 14.766 25.922 -0.003 1 28.53 55 THR B O 1
ATOM 2666 N N . PHE B 1 56 ? 13.797 27.656 0.682 1 27.58 56 PHE B N 1
ATOM 2667 C CA . PHE B 1 56 ? 14.578 28.297 -0.366 1 27.58 56 PHE B CA 1
ATOM 2668 C C . PHE B 1 56 ? 16.016 28.5 0.085 1 27.58 56 PHE B C 1
ATOM 2670 O O . PHE B 1 56 ? 16.281 28.688 1.273 1 27.58 56 PHE B O 1
ATOM 2677 N N . ASN B 1 57 ? 17.062 28.172 -0.742 1 26.88 57 ASN B N 1
ATOM 2678 C CA . ASN B 1 57 ? 18.516 28.25 -0.799 1 26.88 57 ASN B CA 1
ATOM 2679 C C . ASN B 1 57 ? 19.016 29.656 -0.478 1 26.88 57 ASN B C 1
ATOM 2681 O O . ASN B 1 57 ? 18.797 30.594 -1.245 1 26.88 57 ASN B O 1
ATOM 2685 N N . VAL B 1 58 ? 19.094 30.062 0.769 1 26.38 58 VAL B N 1
ATOM 2686 C CA . VAL B 1 58 ? 19.828 31.281 1.071 1 26.38 58 VAL B CA 1
ATOM 2687 C C . VAL B 1 58 ? 21.312 31.094 0.699 1 26.38 58 VAL B C 1
ATOM 2689 O O . VAL B 1 58 ? 22 30.25 1.271 1 26.38 58 VAL B O 1
ATOM 2692 N N . THR B 1 59 ? 21.812 31.375 -0.533 1 26.22 59 THR B N 1
ATOM 2693 C CA . THR B 1 59 ? 23.203 31.469 -0.962 1 26.22 59 THR B CA 1
ATOM 2694 C C . THR B 1 59 ? 23.953 32.5 -0.125 1 26.22 59 THR B C 1
ATOM 2696 O O . THR B 1 59 ? 23.641 33.688 -0.152 1 26.22 59 THR B O 1
ATOM 2699 N N . GLY B 1 60 ? 24.438 32.125 1.045 1 26.39 60 GLY B N 1
ATOM 2700 C CA . GLY B 1 60 ? 25.391 32.906 1.824 1 26.39 60 GLY B CA 1
ATOM 2701 C C . GLY B 1 60 ? 26.656 33.25 1.055 1 26.39 60 GLY B C 1
ATOM 2702 O O . GLY B 1 60 ? 27.422 32.375 0.684 1 26.39 60 GLY B O 1
ATOM 2703 N N . SER B 1 61 ? 26.734 34.344 0.254 1 25.55 61 SER B N 1
ATOM 2704 C CA . SER B 1 61 ? 27.969 34.875 -0.32 1 25.55 61 SER B CA 1
ATOM 2705 C C . SER B 1 61 ? 28.969 35.281 0.769 1 25.55 61 SER B C 1
ATOM 2707 O O . SER B 1 61 ? 28.703 36.188 1.542 1 25.55 61 SER B O 1
ATOM 2709 N N . ARG B 1 62 ? 29.797 34.438 1.263 1 27.25 62 ARG B N 1
ATOM 2710 C CA . ARG B 1 62 ? 30.922 34.656 2.174 1 27.25 62 ARG B CA 1
ATOM 2711 C C . ARG B 1 62 ? 32.031 35.469 1.512 1 27.25 62 ARG B C 1
ATOM 2713 O O . ARG B 1 62 ? 33.031 34.938 1.058 1 27.25 62 ARG B O 1
ATOM 2720 N N . LYS B 1 63 ? 31.844 36.562 0.795 1 29.2 63 LYS B N 1
ATOM 2721 C CA . LYS B 1 63 ? 33.125 37.156 0.363 1 29.2 63 LYS B CA 1
ATOM 2722 C C . LYS B 1 63 ? 33.875 37.75 1.545 1 29.2 63 LYS B C 1
ATOM 2724 O O . LYS B 1 63 ? 33.312 38.469 2.377 1 29.2 63 LYS B O 1
ATOM 2729 N N . ASP B 1 64 ? 35.094 37.375 1.846 1 27.45 64 ASP B N 1
ATOM 2730 C CA . ASP B 1 64 ? 36.219 37.625 2.76 1 27.45 64 ASP B CA 1
ATOM 2731 C C . ASP B 1 64 ? 36.625 39.062 2.725 1 27.45 64 ASP B C 1
ATOM 2733 O O . ASP B 1 64 ? 37.594 39.469 3.383 1 27.45 64 ASP B O 1
ATOM 2737 N N . GLY B 1 65 ? 36.5 39.812 1.589 1 27 65 GLY B N 1
ATOM 2738 C CA . GLY B 1 65 ? 37.438 40.906 1.512 1 27 65 GLY B CA 1
ATOM 2739 C C . GLY B 1 65 ? 37.25 41.938 2.605 1 27 65 GLY B C 1
ATOM 2740 O O . GLY B 1 65 ? 36.219 41.938 3.297 1 27 65 GLY B O 1
ATOM 2741 N N . GLU B 1 66 ? 38.312 42.906 2.795 1 28 66 GLU B N 1
ATOM 2742 C CA . GLU B 1 66 ? 38.625 44.062 3.615 1 28 66 GLU B CA 1
ATOM 2743 C C . GLU B 1 66 ? 37.531 45.125 3.541 1 28 66 GLU B C 1
ATOM 2745 O O . GLU B 1 66 ? 37.125 45.531 2.451 1 28 66 GLU B O 1
ATOM 2750 N N . GLU B 1 67 ? 36.781 45.281 4.551 1 27.55 67 GLU B N 1
ATOM 2751 C CA . GLU B 1 67 ? 35.5 46 4.703 1 27.55 67 GLU B CA 1
ATOM 2752 C C . GLU B 1 67 ? 35.75 47.5 4.625 1 27.55 67 GLU B C 1
ATOM 2754 O O . GLU B 1 67 ? 36.031 48.156 5.641 1 27.55 67 GLU B O 1
ATOM 2759 N N . SER B 1 68 ? 36.625 47.969 3.629 1 26.27 68 SER B N 1
ATOM 2760 C CA . SER B 1 68 ? 36.688 49.406 3.662 1 26.27 68 SER B CA 1
ATOM 2761 C C . SER B 1 68 ? 35.312 50.031 3.631 1 26.27 68 SER B C 1
ATOM 2763 O O . SER B 1 68 ? 34.375 49.438 3.096 1 26.27 68 SER B O 1
ATOM 2765 N N . GLU B 1 69 ? 35.062 51.219 4.363 1 27.83 69 GLU B N 1
ATOM 2766 C CA . GLU B 1 69 ? 33.906 52.031 4.629 1 27.83 69 GLU B CA 1
ATOM 2767 C C . GLU B 1 69 ? 33.188 52.438 3.332 1 27.83 69 GLU B C 1
ATOM 2769 O O . GLU B 1 69 ? 32.375 53.375 3.314 1 27.83 69 GLU B O 1
ATOM 2774 N N . ALA B 1 70 ? 33.781 51.938 2.133 1 26.97 70 ALA B N 1
ATOM 2775 C CA . ALA B 1 70 ? 33.375 52.656 0.93 1 26.97 70 ALA B CA 1
ATOM 2776 C C . ALA B 1 70 ? 31.844 52.688 0.802 1 26.97 70 ALA B C 1
ATOM 2778 O O . ALA B 1 70 ? 31.141 51.844 1.37 1 26.97 70 ALA B O 1
ATOM 2779 N N . GLU B 1 71 ? 31.391 53.781 -0.067 1 27.03 71 GLU B N 1
ATOM 2780 C CA . GLU B 1 71 ? 30.109 54.281 -0.55 1 27.03 71 GLU B CA 1
ATOM 2781 C C . GLU B 1 71 ? 29.25 53.156 -1.112 1 27.03 71 GLU B C 1
ATOM 2783 O O . GLU B 1 71 ? 29.594 52.562 -2.141 1 27.03 71 GLU B O 1
ATOM 2788 N N . ILE B 1 72 ? 28.891 52.219 -0.376 1 27.61 72 ILE B N 1
ATOM 2789 C CA . ILE B 1 72 ? 28.016 51.094 -0.745 1 27.61 72 ILE B CA 1
ATOM 2790 C C . ILE B 1 72 ? 26.844 51.625 -1.571 1 27.61 72 ILE B C 1
ATOM 2792 O O . ILE B 1 72 ? 25.875 52.156 -1.021 1 27.61 72 ILE B O 1
ATOM 2796 N N . ASN B 1 73 ? 27.125 52.438 -2.76 1 25.03 73 ASN B N 1
ATOM 2797 C CA . ASN B 1 73 ? 26.297 53.188 -3.697 1 25.03 73 ASN B CA 1
ATOM 2798 C C . ASN B 1 73 ? 25.125 52.344 -4.203 1 25.03 73 ASN B C 1
ATOM 2800 O O . ASN B 1 73 ? 25.141 51.125 -4.07 1 25.03 73 ASN B O 1
ATOM 2804 N N . ASP B 1 74 ? 24.391 53.031 -5.375 1 28.2 74 ASP B N 1
ATOM 2805 C CA . ASP B 1 74 ? 23.125 52.969 -6.102 1 28.2 74 ASP B CA 1
ATOM 2806 C C . ASP B 1 74 ? 22.938 51.625 -6.773 1 28.2 74 ASP B C 1
ATOM 2808 O O . ASP B 1 74 ? 21.812 51.25 -7.113 1 28.2 74 ASP B O 1
ATOM 2812 N N . THR B 1 75 ? 24 51.094 -7.422 1 28.62 75 THR B N 1
ATOM 2813 C CA . THR B 1 75 ? 23.938 49.938 -8.312 1 28.62 75 THR B CA 1
ATOM 2814 C C . THR B 1 75 ? 23.609 48.656 -7.539 1 28.62 75 THR B C 1
ATOM 2816 O O . THR B 1 75 ? 23.125 47.688 -8.109 1 28.62 75 THR B O 1
ATOM 2819 N N . ILE B 1 76 ? 24.109 48.562 -6.363 1 30.44 76 ILE B N 1
ATOM 2820 C CA . ILE B 1 76 ? 23.906 47.344 -5.562 1 30.44 76 ILE B CA 1
ATOM 2821 C C . ILE B 1 76 ? 22.438 47.25 -5.152 1 30.44 76 ILE B C 1
ATOM 2823 O O . ILE B 1 76 ? 22 46.188 -4.68 1 30.44 76 ILE B O 1
ATOM 2827 N N . GLU B 1 77 ? 21.656 48.406 -5.25 1 30.56 77 GLU B N 1
ATOM 2828 C CA . GLU B 1 77 ? 20.25 48.438 -4.832 1 30.56 77 GLU B CA 1
ATOM 2829 C C . GLU B 1 77 ? 19.359 47.625 -5.758 1 30.56 77 GLU B C 1
ATOM 2831 O O . GLU B 1 77 ? 18.438 46.938 -5.301 1 30.56 77 GLU B O 1
ATOM 2836 N N . GLY B 1 78 ? 19.5 47.719 -7.047 1 30.45 78 GLY B N 1
ATOM 2837 C CA . GLY B 1 78 ? 18.656 47 -7.996 1 30.45 78 GLY B CA 1
ATOM 2838 C C . GLY B 1 78 ? 18.828 45.469 -7.902 1 30.45 78 GLY B C 1
ATOM 2839 O O . GLY B 1 78 ? 17.844 44.75 -7.934 1 30.45 78 GLY B O 1
ATOM 2840 N N . ALA B 1 79 ? 20.047 44.969 -8.078 1 32.47 79 ALA B N 1
ATOM 2841 C CA . ALA B 1 79 ? 20.281 43.5 -8.031 1 32.47 79 ALA B CA 1
ATOM 2842 C C . ALA B 1 79 ? 19.906 42.938 -6.672 1 32.47 79 ALA B C 1
ATOM 2844 O O . ALA B 1 79 ? 19.375 41.812 -6.586 1 32.47 79 ALA B O 1
ATOM 2845 N N . GLN B 1 80 ? 20.094 43.719 -5.66 1 32.84 80 GLN B N 1
ATOM 2846 C CA . GLN B 1 80 ? 19.781 43.25 -4.312 1 32.84 80 GLN B CA 1
ATOM 2847 C C . GLN B 1 80 ? 18.281 43.281 -4.059 1 32.84 80 GLN B C 1
ATOM 2849 O O . GLN B 1 80 ? 17.75 42.406 -3.357 1 32.84 80 GLN B O 1
ATOM 2854 N N . ALA B 1 81 ? 17.562 44.344 -4.641 1 32.38 81 ALA B N 1
ATOM 2855 C CA . ALA B 1 81 ? 16.109 44.375 -4.512 1 32.38 81 ALA B CA 1
ATOM 2856 C C . ALA B 1 81 ? 15.453 43.219 -5.227 1 32.38 81 ALA B C 1
ATOM 2858 O O . ALA B 1 81 ? 14.531 42.594 -4.695 1 32.38 81 ALA B O 1
ATOM 2859 N N . GLU B 1 82 ? 15.812 43 -6.473 1 36.03 82 GLU B N 1
ATOM 2860 C CA . GLU B 1 82 ? 15.305 41.812 -7.16 1 36.03 82 GLU B CA 1
ATOM 2861 C C . GLU B 1 82 ? 15.633 40.531 -6.383 1 36.03 82 GLU B C 1
ATOM 2863 O O . GLU B 1 82 ? 14.797 39.625 -6.277 1 36.03 82 GLU B O 1
ATOM 2868 N N . ALA B 1 83 ? 16.797 40.531 -5.895 1 35.41 83 ALA B N 1
ATOM 2869 C CA . ALA B 1 83 ? 17.156 39.375 -5.07 1 35.41 83 ALA B CA 1
ATOM 2870 C C . ALA B 1 83 ? 16.328 39.344 -3.787 1 35.41 83 ALA B C 1
ATOM 2872 O O . ALA B 1 83 ? 15.859 38.281 -3.369 1 35.41 83 ALA B O 1
ATOM 2873 N N . ALA B 1 84 ? 15.984 40.594 -3.291 1 34.19 84 ALA B N 1
ATOM 2874 C CA . ALA B 1 84 ? 15.195 40.688 -2.068 1 34.19 84 ALA B CA 1
ATOM 2875 C C . ALA B 1 84 ? 13.727 40.375 -2.342 1 34.19 84 ALA B C 1
ATOM 2877 O O . ALA B 1 84 ? 13.078 39.688 -1.558 1 34.19 84 ALA B O 1
ATOM 2878 N N . LEU B 1 85 ? 13.164 40.938 -3.441 1 36.81 85 LEU B N 1
ATOM 2879 C CA . LEU B 1 85 ? 11.805 40.625 -3.834 1 36.81 85 LEU B CA 1
ATOM 2880 C C . LEU B 1 85 ? 11.656 39.125 -4.062 1 36.81 85 LEU B C 1
ATOM 2882 O O . LEU B 1 85 ? 10.68 38.5 -3.629 1 36.81 85 LEU B O 1
ATOM 2886 N N . THR B 1 86 ? 12.641 38.75 -4.836 1 39.56 86 THR B N 1
ATOM 2887 C CA . THR B 1 86 ? 12.625 37.281 -5.012 1 39.56 86 THR B CA 1
ATOM 2888 C C . THR B 1 86 ? 12.609 36.594 -3.658 1 39.56 86 THR B C 1
ATOM 2890 O O . THR B 1 86 ? 11.891 35.594 -3.477 1 39.56 86 THR B O 1
ATOM 2893 N N . ASN B 1 87 ? 13.242 37.438 -2.68 1 40.97 87 ASN B N 1
ATOM 2894 C CA . ASN B 1 87 ? 13.266 36.875 -1.338 1 40.97 87 ASN B CA 1
ATOM 2895 C C . ASN B 1 87 ? 11.914 37.031 -0.637 1 40.97 87 ASN B C 1
ATOM 2897 O O . ASN B 1 87 ? 11.438 36.094 0.012 1 40.97 87 ASN B O 1
ATOM 2901 N N . VAL B 1 88 ? 11.305 38.312 -0.853 1 38.56 88 VAL B N 1
ATOM 2902 C CA . VAL B 1 88 ? 10.016 38.5 -0.191 1 38.56 88 VAL B CA 1
ATOM 2903 C C . VAL B 1 88 ? 8.953 37.656 -0.882 1 38.56 88 VAL B C 1
ATOM 2905 O O . VAL B 1 88 ? 8.117 37.031 -0.219 1 38.56 88 VAL B O 1
ATOM 2908 N N . GLU B 1 89 ? 8.938 37.781 -2.227 1 41.28 89 GLU B N 1
ATOM 2909 C CA . GLU B 1 89 ? 8.008 36.938 -2.959 1 41.28 89 GLU B CA 1
ATOM 2910 C C . GLU B 1 89 ? 8.195 35.469 -2.598 1 41.28 89 GLU B C 1
ATOM 2912 O O . GLU B 1 89 ? 7.223 34.719 -2.449 1 41.28 89 GLU B O 1
ATOM 2917 N N . ASP B 1 90 ? 9.438 35.156 -2.508 1 43.62 90 ASP B N 1
ATOM 2918 C CA . ASP B 1 90 ? 9.727 33.781 -2.119 1 43.62 90 ASP B CA 1
ATOM 2919 C C . ASP B 1 90 ? 9.258 33.5 -0.694 1 43.62 90 ASP B C 1
ATOM 2921 O O . ASP B 1 90 ? 8.727 32.438 -0.413 1 43.62 90 ASP B O 1
ATOM 2925 N N . LEU B 1 91 ? 9.375 34.562 0.052 1 42.56 91 LEU B N 1
ATOM 2926 C CA . LEU B 1 91 ? 8.938 34.406 1.438 1 42.56 91 LEU B CA 1
ATOM 2927 C C . LEU B 1 91 ? 7.422 34.312 1.522 1 42.56 91 LEU B C 1
ATOM 2929 O O . LEU B 1 91 ? 6.891 33.5 2.287 1 42.56 91 LEU B O 1
ATOM 2933 N N . ILE B 1 92 ? 6.801 35.156 0.768 1 43.78 92 ILE B N 1
ATOM 2934 C CA . ILE B 1 92 ? 5.344 35.125 0.745 1 43.78 92 ILE B CA 1
ATOM 2935 C C . ILE B 1 92 ? 4.855 33.812 0.174 1 43.78 92 ILE B C 1
ATOM 2937 O O . ILE B 1 92 ? 3.939 33.188 0.719 1 43.78 92 ILE B O 1
ATOM 2941 N N . THR B 1 93 ? 5.422 33.5 -0.876 1 46.09 93 THR B N 1
ATOM 2942 C CA . THR B 1 93 ? 5.055 32.219 -1.484 1 46.09 93 THR B CA 1
ATOM 2943 C C . THR B 1 93 ? 5.285 31.062 -0.508 1 46.09 93 THR B C 1
ATOM 2945 O O . THR B 1 93 ? 4.449 30.156 -0.392 1 46.09 93 THR B O 1
ATOM 2948 N N . MET B 1 94 ? 6.305 31.172 0.183 1 50.97 94 MET B N 1
ATOM 2949 C CA . MET B 1 94 ? 6.617 30.156 1.189 1 50.97 94 MET B CA 1
ATOM 2950 C C . MET B 1 94 ? 5.566 30.156 2.295 1 50.97 94 MET B C 1
ATOM 2952 O O . MET B 1 94 ? 5.141 29.094 2.744 1 50.97 94 MET B O 1
ATOM 2956 N N . HIS B 1 95 ? 5.184 31.344 2.654 1 49.03 95 HIS B N 1
ATOM 2957 C CA . HIS B 1 95 ? 4.18 31.453 3.709 1 49.03 95 HIS B CA 1
ATOM 2958 C C . HIS B 1 95 ? 2.832 30.906 3.246 1 49.03 95 HIS B C 1
ATOM 2960 O O . HIS B 1 95 ? 2.15 30.203 3.994 1 49.03 95 HIS B O 1
ATOM 2966 N N . ILE B 1 96 ? 2.549 31.203 2.023 1 50.97 96 ILE B N 1
ATOM 2967 C CA . ILE B 1 96 ? 1.288 30.719 1.467 1 50.97 96 ILE B CA 1
ATOM 2968 C C . ILE B 1 96 ? 1.297 29.188 1.409 1 50.97 96 ILE B C 1
ATOM 2970 O O . ILE B 1 96 ? 0.309 28.547 1.766 1 50.97 96 ILE B O 1
ATOM 2974 N N . HIS B 1 97 ? 2.416 28.672 1.003 1 57.88 97 HIS B N 1
ATOM 2975 C CA . HIS B 1 97 ? 2.51 27.219 0.913 1 57.88 97 HIS B CA 1
ATOM 2976 C C . HIS B 1 97 ? 2.447 26.578 2.295 1 57.88 97 HIS B C 1
ATOM 2978 O O . HIS B 1 97 ? 1.788 25.547 2.479 1 57.88 97 HIS B O 1
ATOM 2984 N N . LYS B 1 98 ? 3.107 27.203 3.09 1 62.19 98 LYS B N 1
ATOM 2985 C CA . LYS B 1 98 ? 3.086 26.688 4.457 1 62.19 98 LYS B CA 1
ATOM 2986 C C . LYS B 1 98 ? 1.673 26.703 5.031 1 62.19 98 LYS B C 1
ATOM 2988 O O . LYS B 1 98 ? 1.256 25.766 5.703 1 62.19 98 LYS B O 1
ATOM 2993 N N . LEU B 1 99 ? 1.055 27.781 4.684 1 61.81 99 LEU B N 1
ATOM 2994 C CA . LEU B 1 99 ? -0.317 27.906 5.164 1 61.81 99 LEU B CA 1
ATOM 2995 C C . LEU B 1 99 ? -1.214 26.859 4.512 1 61.81 99 LEU B C 1
ATOM 2997 O O . LEU B 1 99 ? -2.062 26.25 5.176 1 61.81 99 LEU B O 1
ATOM 3001 N N . LYS B 1 100 ? -0.979 26.703 3.232 1 72.75 100 LYS B N 1
ATOM 3002 C CA . LYS B 1 100 ? -1.752 25.672 2.527 1 72.75 100 LYS B CA 1
ATOM 3003 C C . LYS B 1 100 ? -1.489 24.297 3.105 1 72.75 100 LYS 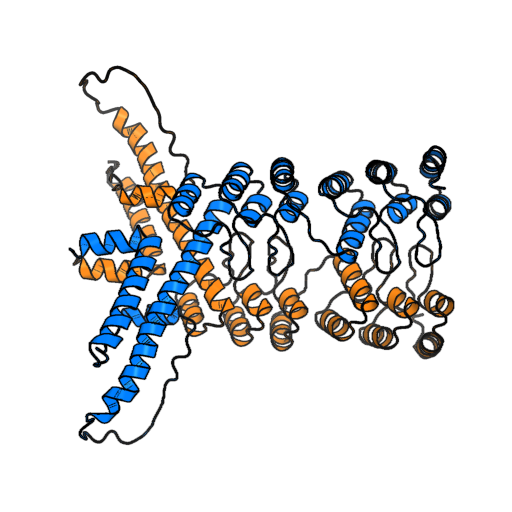B C 1
ATOM 3005 O O . LYS B 1 100 ? -2.42 23.5 3.291 1 72.75 100 LYS B O 1
ATOM 3010 N N . ASP B 1 101 ? -0.226 24.047 3.404 1 81.88 101 ASP B N 1
ATOM 3011 C CA . ASP B 1 101 ? 0.143 22.766 3.992 1 81.88 101 ASP B CA 1
ATOM 3012 C C . ASP B 1 101 ? -0.521 22.578 5.352 1 81.88 101 ASP B C 1
ATOM 3014 O O . ASP B 1 101 ? -1.064 21.5 5.637 1 81.88 101 ASP B O 1
ATOM 3018 N N . ASP B 1 102 ? -0.498 23.625 6.082 1 76.62 102 ASP B N 1
ATOM 3019 C CA . ASP B 1 102 ? -1.09 23.578 7.414 1 76.62 102 ASP B CA 1
ATOM 3020 C C . ASP B 1 102 ? -2.598 23.344 7.336 1 76.62 102 ASP B C 1
ATOM 3022 O O . ASP B 1 102 ? -3.148 22.531 8.086 1 76.62 102 ASP B O 1
ATOM 3026 N N . HIS B 1 103 ? -3.223 24.031 6.438 1 80.81 103 HIS B N 1
ATOM 3027 C CA . HIS B 1 103 ? -4.664 23.875 6.27 1 80.81 103 HIS B CA 1
ATOM 3028 C C . HIS B 1 103 ? -5.016 22.453 5.832 1 80.81 103 HIS B C 1
ATOM 3030 O O . HIS B 1 103 ? -5.969 21.859 6.344 1 80.81 103 HIS B O 1
ATOM 3036 N N . THR B 1 104 ? -4.215 22.031 4.984 1 90.69 104 THR B N 1
ATOM 3037 C CA . THR B 1 104 ? -4.457 20.688 4.461 1 90.69 104 THR B CA 1
ATOM 3038 C C . THR B 1 104 ? -4.336 19.641 5.566 1 90.69 104 THR B C 1
ATOM 3040 O O . THR B 1 104 ? -5.215 18.797 5.723 1 90.69 104 THR B O 1
ATOM 3043 N N . THR B 1 105 ? -3.295 19.766 6.336 1 91.69 105 THR B N 1
ATOM 3044 C CA . THR B 1 105 ? -3.072 18.75 7.355 1 91.69 105 THR B CA 1
ATOM 3045 C C . THR B 1 105 ? -4.094 18.891 8.484 1 91.69 105 THR B C 1
ATOM 3047 O O . THR B 1 105 ? -4.516 17.875 9.062 1 91.69 105 THR B O 1
ATOM 3050 N N . ARG B 1 106 ? -4.508 20.078 8.781 1 84 106 ARG B N 1
ATOM 3051 C CA . ARG B 1 106 ? -5.582 20.266 9.75 1 84 106 ARG B CA 1
ATOM 3052 C C . ARG B 1 106 ? -6.887 19.641 9.242 1 84 106 ARG B C 1
ATOM 3054 O O . ARG B 1 106 ? -7.621 19.016 10.016 1 84 106 ARG B O 1
ATOM 3061 N N . PHE B 1 107 ? -7.137 19.906 7.977 1 92.31 107 PHE B N 1
ATOM 3062 C CA . PHE B 1 107 ? -8.312 19.344 7.328 1 92.31 107 PHE B CA 1
ATOM 3063 C C . PHE B 1 107 ? -8.281 17.812 7.395 1 92.31 107 PHE B C 1
ATOM 3065 O O . PHE B 1 107 ? -9.289 17.188 7.711 1 92.31 107 PHE B O 1
ATOM 3072 N N . LEU B 1 108 ? -7.121 17.203 7.211 1 96.69 108 LEU B N 1
ATOM 3073 C CA . LEU B 1 108 ? -6.969 15.742 7.234 1 96.69 108 LEU B CA 1
ATOM 3074 C C . LEU B 1 108 ? -7.07 15.211 8.656 1 96.69 108 LEU B C 1
ATOM 3076 O O . LEU B 1 108 ? -7.688 14.172 8.891 1 96.69 108 LEU B O 1
ATOM 3080 N N . PHE B 1 109 ? -6.512 15.922 9.609 1 92 109 PHE B N 1
ATOM 3081 C CA . PHE B 1 109 ? -6.652 15.5 11 1 92 109 PHE B CA 1
ATOM 3082 C C . PHE B 1 109 ? -8.109 15.578 11.445 1 92 109 PHE B C 1
ATOM 3084 O O . PHE B 1 109 ? -8.586 14.703 12.172 1 92 109 PHE B O 1
ATOM 3091 N N . ALA B 1 110 ? -8.75 16.609 11.078 1 89.25 110 ALA B N 1
ATOM 3092 C CA . ALA B 1 110 ? -10.172 16.734 11.414 1 89.25 110 ALA B CA 1
ATOM 3093 C C . ALA B 1 110 ? -10.969 15.562 10.844 1 89.25 110 ALA B C 1
ATOM 3095 O O . ALA B 1 110 ? -11.859 15.031 11.508 1 89.25 110 ALA B O 1
ATOM 3096 N N . ALA B 1 111 ? -10.688 15.18 9.617 1 96.75 111 ALA B N 1
ATOM 3097 C CA . ALA B 1 111 ? -11.352 14.039 8.984 1 96.75 111 ALA B CA 1
ATOM 3098 C C . ALA B 1 111 ? -11.055 12.75 9.734 1 96.75 111 ALA B C 1
ATOM 3100 O O . ALA B 1 111 ? -11.938 11.906 9.914 1 96.75 111 ALA B O 1
ATOM 3101 N N . SER B 1 112 ? -9.805 12.625 10.156 1 96.06 112 SER B N 1
ATOM 3102 C CA . SER B 1 112 ? -9.383 11.43 10.883 1 96.06 112 SER B CA 1
ATOM 3103 C C . SER B 1 112 ? -10.141 11.281 12.195 1 96.06 112 SER B C 1
ATOM 3105 O O . SER B 1 112 ? -10.492 10.172 12.602 1 96.06 112 SER B O 1
ATOM 3107 N N . ARG B 1 113 ? -10.469 12.422 12.766 1 91.81 113 ARG B N 1
ATOM 3108 C CA . ARG B 1 113 ? -11.062 12.414 14.102 1 91.81 113 ARG B CA 1
ATOM 3109 C C . ARG B 1 113 ? -12.57 12.633 14.031 1 91.81 113 ARG B C 1
ATOM 3111 O O . ARG B 1 113 ? -13.219 12.844 15.055 1 91.81 113 ARG B O 1
ATOM 3118 N N . GLU B 1 114 ? -13.094 12.602 12.867 1 95.06 114 GLU B N 1
ATOM 3119 C CA . GLU B 1 114 ? -14.516 12.82 12.641 1 95.06 114 GLU B CA 1
ATOM 3120 C C . GLU B 1 114 ? -14.984 14.117 13.297 1 95.06 114 GLU B C 1
ATOM 3122 O O . GLU B 1 114 ? -16.031 14.148 13.938 1 95.06 114 GLU B O 1
ATOM 3127 N N . ASP B 1 115 ? -14.156 15.125 13.258 1 88.19 115 ASP B N 1
ATOM 3128 C CA . ASP B 1 115 ? -14.5 16.453 13.734 1 88.19 115 ASP B CA 1
ATOM 3129 C C . ASP B 1 115 ? -15.336 17.219 12.711 1 88.19 115 ASP B C 1
ATOM 3131 O O . ASP B 1 115 ? -14.836 18.109 12.031 1 88.19 115 ASP B O 1
ATOM 3135 N N . LEU B 1 116 ? -16.641 16.984 12.703 1 91.31 116 LEU B N 1
ATOM 3136 C CA . LEU B 1 116 ? -17.547 17.484 11.672 1 91.31 116 LEU B CA 1
ATOM 3137 C C . LEU B 1 116 ? -17.688 19 11.742 1 91.31 116 LEU B C 1
ATOM 3139 O O . LEU B 1 116 ? -17.656 19.672 10.711 1 91.31 116 LEU B O 1
ATOM 3143 N N . PRO B 1 117 ? -17.781 19.594 12.898 1 80.88 117 PRO B N 1
ATOM 3144 C CA . PRO B 1 117 ? -17.875 21.047 12.953 1 80.88 117 PRO B CA 1
ATOM 3145 C C . PRO B 1 117 ? -16.672 21.75 12.312 1 80.88 117 PRO B C 1
ATOM 3147 O O . PRO B 1 117 ? -16.844 22.672 11.523 1 80.88 117 PRO B O 1
ATOM 3150 N N . THR B 1 118 ? -15.484 21.234 12.594 1 81.81 118 THR B N 1
ATOM 3151 C CA . THR B 1 118 ? -14.273 21.812 12.008 1 81.81 118 THR B CA 1
ATOM 3152 C C . THR B 1 118 ? -14.266 21.625 10.492 1 81.81 118 THR B C 1
ATOM 3154 O O . THR B 1 118 ? -13.938 22.562 9.758 1 81.81 118 THR B O 1
ATOM 3157 N N . LEU B 1 119 ? -14.656 20.5 10.039 1 91.94 119 LEU B N 1
ATOM 3158 C CA . LEU B 1 119 ? -14.688 20.219 8.609 1 91.94 119 LEU B CA 1
ATOM 3159 C C . LEU B 1 119 ? -15.664 21.141 7.891 1 91.94 119 LEU B C 1
ATOM 3161 O O . LEU B 1 119 ? -15.328 21.719 6.859 1 91.94 119 LEU B O 1
ATOM 3165 N N . ARG B 1 120 ? -16.828 21.312 8.5 1 88.62 120 ARG B N 1
ATOM 3166 C CA . ARG B 1 120 ? -17.844 22.172 7.895 1 88.62 120 ARG B CA 1
ATOM 3167 C C . ARG B 1 120 ? -17.359 23.625 7.812 1 88.62 120 ARG B C 1
ATOM 3169 O O . ARG B 1 120 ? -17.562 24.297 6.801 1 88.62 120 ARG B O 1
ATOM 3176 N N . LEU B 1 121 ? -16.766 23.969 8.852 1 80 121 LEU B N 1
ATOM 3177 C CA . LEU B 1 121 ? -16.234 25.328 8.891 1 80 121 LEU B CA 1
ATOM 3178 C C . LEU B 1 121 ? -15.195 25.531 7.789 1 80 121 LEU B C 1
ATOM 3180 O O . LEU B 1 121 ? -15.258 26.516 7.051 1 80 121 LEU B O 1
ATOM 3184 N N . MET B 1 122 ? -14.266 24.625 7.621 1 84.81 122 MET B N 1
ATOM 3185 C CA . MET B 1 122 ? -13.195 24.75 6.637 1 84.81 122 MET B CA 1
ATOM 3186 C C . MET B 1 122 ? -13.75 24.672 5.219 1 84.81 122 MET B C 1
ATOM 3188 O O . MET B 1 122 ? -13.328 25.422 4.34 1 84.81 122 MET B O 1
ATOM 3192 N N . LEU B 1 123 ? -14.742 23.859 5.051 1 87.38 123 LEU B N 1
ATOM 3193 C CA . LEU B 1 123 ? -15.367 23.734 3.738 1 87.38 123 LEU B CA 1
ATOM 3194 C C . LEU B 1 123 ? -16.125 25 3.381 1 87.38 123 LEU B C 1
ATOM 3196 O O . LEU B 1 123 ? -16.047 25.5 2.252 1 87.38 123 LEU B O 1
ATOM 3200 N N . ASN B 1 124 ? -16.797 25.516 4.355 1 79.25 124 ASN B N 1
ATOM 3201 C CA . ASN B 1 124 ? -17.547 26.75 4.129 1 79.25 124 ASN B CA 1
ATOM 3202 C C . ASN B 1 124 ? -16.625 27.922 3.844 1 79.25 124 ASN B C 1
ATOM 3204 O O . ASN B 1 124 ? -17.016 28.875 3.152 1 79.25 124 ASN B O 1
ATOM 3208 N N . HIS B 1 125 ? -15.453 27.797 4.305 1 76.31 125 HIS B N 1
ATOM 3209 C CA . HIS B 1 125 ? -14.477 28.859 4.074 1 76.31 125 HIS B CA 1
ATOM 3210 C C . HIS B 1 125 ? -13.688 28.609 2.799 1 76.31 125 HIS B C 1
ATOM 3212 O O . HIS B 1 125 ? -12.711 29.297 2.521 1 76.31 125 HIS B O 1
ATOM 3218 N N . GLY B 1 126 ? -13.984 27.547 2.123 1 81.5 126 GLY B N 1
ATOM 3219 C CA . GLY B 1 126 ? -13.516 27.422 0.753 1 81.5 126 GLY B CA 1
ATOM 3220 C C . GLY B 1 126 ? -12.336 26.469 0.611 1 81.5 126 GLY B C 1
ATOM 3221 O O . GLY B 1 126 ? -11.664 26.469 -0.423 1 81.5 126 GLY B O 1
ATOM 3222 N N . ILE B 1 127 ? -12 25.703 1.604 1 85.44 127 ILE B N 1
ATOM 3223 C CA . ILE B 1 127 ? -10.93 24.719 1.417 1 85.44 127 ILE B CA 1
ATOM 3224 C C . ILE B 1 127 ? -11.305 23.75 0.295 1 85.44 127 ILE B C 1
ATOM 3226 O O . ILE B 1 127 ? -12.469 23.375 0.164 1 85.44 127 ILE B O 1
ATOM 3230 N N . ASP B 1 128 ? -10.359 23.453 -0.545 1 91.75 128 ASP B N 1
ATOM 3231 C CA . ASP B 1 128 ? -10.539 22.406 -1.55 1 91.75 128 ASP B CA 1
ATOM 3232 C C . ASP B 1 128 ? -10.688 21.031 -0.896 1 91.75 128 ASP B C 1
ATOM 3234 O O . ASP B 1 128 ? -9.773 20.562 -0.224 1 91.75 128 ASP B O 1
ATOM 3238 N N . PRO B 1 129 ? -11.844 20.422 -1.028 1 96.31 129 PRO B N 1
ATOM 3239 C CA . PRO B 1 129 ? -12.031 19.109 -0.393 1 96.31 129 PRO B CA 1
ATOM 3240 C C . PRO B 1 129 ? -11.016 18.078 -0.866 1 96.31 129 PRO B C 1
ATOM 3242 O O . PRO B 1 129 ? -10.805 17.062 -0.194 1 96.31 129 PRO B O 1
ATOM 3245 N N . ASP B 1 130 ? -10.359 18.359 -1.986 1 97.56 130 ASP B N 1
ATOM 3246 C CA . ASP B 1 130 ? -9.414 17.406 -2.561 1 97.56 130 ASP B CA 1
ATOM 3247 C C . ASP B 1 130 ? -7.977 17.781 -2.211 1 97.56 130 ASP B C 1
ATOM 3249 O O . ASP B 1 130 ? -7.031 17.188 -2.74 1 97.56 130 ASP B O 1
ATOM 3253 N N . SER B 1 131 ? -7.816 18.781 -1.343 1 94.5 131 SER B N 1
ATOM 3254 C CA . SER B 1 131 ? -6.465 19.109 -0.894 1 94.5 131 SER B CA 1
ATOM 3255 C C . SER B 1 131 ? -5.75 17.875 -0.359 1 94.5 131 SER B C 1
ATOM 3257 O O . SER B 1 131 ? -6.355 17.047 0.329 1 94.5 131 SER B O 1
ATOM 3259 N N . ALA B 1 132 ? -4.43 17.719 -0.742 1 96.19 132 ALA B N 1
ATOM 3260 C CA . ALA B 1 132 ? -3.699 16.484 -0.411 1 96.19 132 ALA B CA 1
ATOM 3261 C C . ALA B 1 132 ? -2.359 16.812 0.246 1 96.19 132 ALA B C 1
ATOM 3263 O O . ALA B 1 132 ? -1.783 17.875 0.002 1 96.19 132 ALA B O 1
ATOM 3264 N N . ASP B 1 133 ? -1.944 15.922 1.079 1 94.75 133 ASP B N 1
ATOM 3265 C CA . ASP B 1 133 ? -0.676 16.094 1.78 1 94.75 133 ASP B CA 1
ATOM 3266 C C . ASP B 1 133 ? 0.492 15.594 0.934 1 94.75 133 ASP B C 1
ATOM 3268 O O . ASP B 1 133 ? 0.38 15.492 -0.29 1 94.75 133 ASP B O 1
ATOM 3272 N N . TYR B 1 134 ? 1.66 15.391 1.562 1 92.69 134 TYR B N 1
ATOM 3273 C CA . TYR B 1 134 ? 2.914 15.031 0.906 1 92.69 134 TYR B CA 1
ATOM 3274 C C . TYR B 1 134 ? 2.838 13.633 0.312 1 92.69 134 TYR B C 1
ATOM 3276 O O . TYR B 1 134 ? 3.686 13.25 -0.498 1 92.69 134 TYR B O 1
ATOM 3284 N N . ASP B 1 135 ? 1.789 12.812 0.655 1 96.19 135 ASP B N 1
ATOM 3285 C CA . ASP B 1 135 ? 1.563 11.484 0.098 1 96.19 135 ASP B CA 1
ATOM 3286 C C . ASP B 1 135 ? 0.387 11.492 -0.875 1 96.19 135 ASP B C 1
ATOM 3288 O O . ASP B 1 135 ? -0.103 10.43 -1.27 1 96.19 135 ASP B O 1
ATOM 3292 N N . ARG B 1 136 ? -0.076 12.695 -1.167 1 96.31 136 ARG B N 1
ATOM 3293 C CA . ARG B 1 136 ? -1.286 12.844 -1.969 1 96.31 136 ARG B CA 1
ATOM 3294 C C . ARG B 1 136 ? -2.486 12.211 -1.273 1 96.31 136 ARG B C 1
ATOM 3296 O O . ARG B 1 136 ? -3.414 11.734 -1.934 1 96.31 136 ARG B O 1
ATOM 3303 N N . ARG B 1 137 ? -2.402 12.188 -0.027 1 97.5 137 ARG B N 1
ATOM 3304 C CA . ARG B 1 137 ? -3.512 11.742 0.81 1 97.5 137 ARG B CA 1
ATOM 3305 C C . ARG B 1 137 ? -4.535 12.859 1.005 1 97.5 137 ARG B C 1
ATOM 3307 O O . ARG B 1 137 ? -4.164 14.016 1.21 1 97.5 137 ARG B O 1
ATOM 3314 N N . ASN B 1 138 ? -5.785 12.516 0.864 1 97.56 138 ASN B N 1
ATOM 3315 C CA . ASN B 1 138 ? -6.805 13.531 1.109 1 97.56 138 ASN B CA 1
ATOM 3316 C C . ASN B 1 138 ? -7.766 13.102 2.213 1 97.56 138 ASN B C 1
ATOM 3318 O O . ASN B 1 138 ? -7.648 12.008 2.756 1 97.56 138 ASN B O 1
ATOM 3322 N N . ALA B 1 139 ? -8.633 14.031 2.566 1 98.31 139 ALA B N 1
ATOM 3323 C CA . ALA B 1 139 ? -9.508 13.852 3.717 1 98.31 139 ALA B CA 1
ATOM 3324 C C . ALA B 1 139 ? -10.461 12.68 3.494 1 98.31 139 ALA B C 1
ATOM 3326 O O . ALA B 1 139 ? -10.797 11.953 4.434 1 98.31 139 ALA B O 1
ATOM 3327 N N . LEU B 1 140 ? -10.914 12.484 2.297 1 98.81 140 LEU B N 1
ATOM 3328 C CA . LEU B 1 140 ? -11.844 11.406 1.994 1 98.81 140 LEU B CA 1
ATOM 3329 C C . LEU B 1 140 ? -11.211 10.047 2.268 1 98.81 140 LEU B C 1
ATOM 3331 O O . LEU B 1 140 ? -11.844 9.172 2.861 1 98.81 140 LEU B O 1
ATOM 3335 N N . MET B 1 141 ? -9.992 9.875 1.851 1 98.62 141 MET B N 1
ATOM 3336 C CA . MET B 1 141 ? -9.266 8.633 2.092 1 98.62 141 MET B CA 1
ATOM 3337 C C . MET B 1 141 ? -9.102 8.383 3.586 1 98.62 141 MET B C 1
ATOM 3339 O O . MET B 1 141 ? -9.352 7.273 4.066 1 98.62 141 MET B O 1
ATOM 3343 N N . VAL B 1 142 ? -8.695 9.406 4.266 1 98.44 142 VAL B N 1
ATOM 3344 C CA . VAL B 1 142 ? -8.438 9.273 5.695 1 98.44 142 VAL B CA 1
ATOM 3345 C C . VAL B 1 142 ? -9.734 8.93 6.422 1 98.44 142 VAL B C 1
ATOM 3347 O O . VAL B 1 142 ? -9.758 8.047 7.281 1 98.44 142 VAL B O 1
ATOM 3350 N N . ALA B 1 143 ? -10.797 9.609 6.148 1 98.62 143 ALA B N 1
ATOM 3351 C CA . ALA B 1 143 ? -12.094 9.336 6.762 1 98.62 143 ALA B CA 1
ATOM 3352 C C . ALA B 1 143 ? -12.547 7.91 6.477 1 98.62 143 ALA B C 1
ATOM 3354 O O . ALA B 1 143 ? -13.086 7.234 7.355 1 98.62 143 ALA B O 1
ATOM 3355 N N . SER B 1 144 ? -12.336 7.465 5.266 1 98.69 144 SER B N 1
ATOM 3356 C CA . SER B 1 144 ? -12.734 6.121 4.859 1 98.69 144 SER B CA 1
ATOM 3357 C C . SER B 1 144 ? -11.93 5.059 5.602 1 98.69 144 SER B C 1
ATOM 3359 O O . SER B 1 144 ? -12.469 4.035 6.016 1 98.69 144 SER B O 1
ATOM 3361 N N . MET B 1 145 ? -10.672 5.297 5.711 1 97.88 145 MET B N 1
ATOM 3362 C CA . MET B 1 145 ? -9.789 4.387 6.434 1 97.88 145 MET B CA 1
ATOM 3363 C C . MET B 1 145 ? -10.273 4.184 7.863 1 97.88 145 MET B C 1
ATOM 3365 O O . MET B 1 145 ? -10.195 3.076 8.398 1 97.88 145 MET B O 1
ATOM 3369 N N . ASN B 1 146 ? -10.812 5.25 8.445 1 97.62 146 ASN B N 1
ATOM 3370 C CA . ASN B 1 146 ? -11.227 5.207 9.844 1 97.62 146 ASN B CA 1
ATOM 3371 C C . ASN B 1 146 ? -12.703 4.848 9.984 1 97.62 146 ASN B C 1
ATOM 3373 O O . ASN B 1 146 ? -13.211 4.73 11.102 1 97.62 146 ASN B O 1
ATOM 3377 N N . GLY B 1 147 ? -13.352 4.711 8.938 1 98.12 147 GLY B N 1
ATOM 3378 C CA . GLY B 1 147 ? -14.758 4.355 8.977 1 98.12 147 GLY B CA 1
ATOM 3379 C C . GLY B 1 147 ? -15.656 5.496 9.43 1 98.12 147 GLY B C 1
ATOM 3380 O O . GLY B 1 147 ? -16.688 5.27 10.047 1 98.12 147 GLY B O 1
ATOM 3381 N N . ASN B 1 148 ? -15.219 6.711 9.234 1 98.19 148 ASN B N 1
ATOM 3382 C CA . ASN B 1 148 ? -16 7.887 9.609 1 98.19 148 ASN B CA 1
ATOM 3383 C C . ASN B 1 148 ? -17.062 8.203 8.562 1 98.19 148 ASN B C 1
ATOM 3385 O O . ASN B 1 148 ? -16.891 9.102 7.734 1 98.19 148 ASN B O 1
ATOM 3389 N N . THR B 1 149 ? -18.156 7.574 8.703 1 98.5 149 THR B N 1
ATOM 3390 C CA . THR B 1 149 ? -19.203 7.547 7.688 1 98.5 149 THR B CA 1
ATOM 3391 C C . THR B 1 149 ? -19.797 8.945 7.473 1 98.5 149 THR B C 1
ATOM 3393 O O . THR B 1 149 ? -20 9.367 6.336 1 98.5 149 THR B O 1
ATOM 3396 N N . ASP B 1 150 ? -20.031 9.672 8.531 1 98.38 150 ASP B N 1
ATOM 3397 C CA . ASP B 1 150 ? -20.594 11.008 8.406 1 98.38 150 ASP B CA 1
ATOM 3398 C C . ASP B 1 150 ? -19.609 11.953 7.715 1 98.38 150 ASP B C 1
ATOM 3400 O O . ASP B 1 150 ? -20.016 12.805 6.918 1 98.38 150 ASP B O 1
ATOM 3404 N N . THR B 1 151 ? -18.406 11.812 8.008 1 98.62 151 THR B N 1
ATOM 3405 C CA . THR B 1 151 ? -17.375 12.625 7.367 1 98.62 151 THR B CA 1
ATOM 3406 C C . THR B 1 151 ? -17.297 12.32 5.875 1 98.62 151 THR B C 1
ATOM 3408 O O . THR B 1 151 ? -17.203 13.227 5.051 1 98.62 151 THR B O 1
ATOM 3411 N N . VAL B 1 152 ? -17.328 11.062 5.52 1 98.88 152 VAL B N 1
ATOM 3412 C CA . VAL B 1 152 ? -17.312 10.633 4.121 1 98.88 152 VAL B CA 1
ATOM 3413 C C . VAL B 1 152 ? -18.484 11.266 3.371 1 98.88 152 VAL B C 1
ATOM 3415 O O . VAL B 1 152 ? -18.297 11.852 2.301 1 98.88 152 VAL B O 1
ATOM 3418 N N . ALA B 1 153 ? -19.594 11.203 3.975 1 98.62 153 ALA B N 1
ATOM 3419 C CA . ALA B 1 153 ? -20.797 11.781 3.357 1 98.62 153 ALA B CA 1
ATOM 3420 C C . ALA B 1 153 ? -20.641 13.289 3.18 1 98.62 153 ALA B C 1
ATOM 3422 O O . ALA B 1 153 ? -20.938 13.828 2.111 1 98.62 153 ALA B O 1
ATOM 3423 N N . LEU B 1 154 ? -20.203 13.93 4.18 1 98.25 154 LEU B N 1
ATOM 3424 C CA . LEU B 1 154 ? -20.031 15.383 4.156 1 98.25 154 LEU B CA 1
ATOM 3425 C C . LEU B 1 154 ? -19.094 15.797 3.029 1 98.25 154 LEU B C 1
ATOM 3427 O O . LEU B 1 154 ? -19.375 16.734 2.279 1 98.25 154 LEU B O 1
ATOM 3431 N N . LEU B 1 155 ? -17.953 15.117 2.902 1 98.75 155 LEU B N 1
ATOM 3432 C CA . LEU B 1 155 ? -16.953 15.461 1.91 1 98.75 155 LEU B CA 1
ATOM 3433 C C . LEU B 1 155 ? -17.484 15.266 0.496 1 98.75 155 LEU B C 1
ATOM 3435 O O . LEU B 1 155 ? -17.266 16.109 -0.378 1 98.75 155 LEU B O 1
ATOM 3439 N N . LEU B 1 156 ? -18.188 14.211 0.314 1 98.69 156 LEU B N 1
ATOM 3440 C CA . LEU B 1 156 ? -18.734 13.93 -1.01 1 98.69 156 LEU B CA 1
ATOM 3441 C C . LEU B 1 156 ? -19.844 14.914 -1.362 1 98.69 156 LEU B C 1
ATOM 3443 O O . LEU B 1 156 ? -20 15.289 -2.525 1 98.69 156 LEU B O 1
ATOM 3447 N N . GLU B 1 157 ? -20.578 15.312 -0.402 1 97.19 157 GLU B N 1
ATOM 3448 C CA . GLU B 1 157 ? -21.609 16.328 -0.624 1 97.19 157 GLU B CA 1
ATOM 3449 C C . GLU B 1 157 ? -21 17.656 -1.026 1 97.19 157 GLU B C 1
ATOM 3451 O O . GLU B 1 157 ? -21.625 18.469 -1.717 1 97.19 157 GLU B O 1
ATOM 3456 N N . HIS B 1 158 ? -19.828 17.875 -0.595 1 96.94 158 HIS B N 1
ATOM 3457 C CA . HIS B 1 158 ? -19.109 19.094 -0.959 1 96.94 158 HIS B CA 1
ATOM 3458 C C . HIS B 1 158 ? -18.203 18.844 -2.164 1 96.94 158 HIS B C 1
ATOM 3460 O O . HIS B 1 158 ? -17.172 19.516 -2.311 1 96.94 158 HIS B O 1
ATOM 3466 N N . HIS B 1 159 ? -18.422 17.781 -2.906 1 96.69 159 HIS B N 1
ATOM 3467 C CA . HIS B 1 159 ? -17.891 17.531 -4.246 1 96.69 159 HIS B CA 1
ATOM 3468 C C . HIS B 1 159 ? -16.453 17.047 -4.191 1 96.69 159 HIS B C 1
ATOM 3470 O O . HIS B 1 159 ? -15.664 17.328 -5.098 1 96.69 159 HIS B O 1
ATOM 3476 N N . ALA B 1 160 ? -16.062 16.453 -3.08 1 98.38 160 ALA B N 1
ATOM 3477 C CA . ALA B 1 160 ? -14.797 15.727 -3.113 1 98.38 160 ALA B CA 1
ATOM 3478 C C . ALA B 1 160 ? -14.797 14.672 -4.215 1 98.38 160 ALA B C 1
ATOM 3480 O O . ALA B 1 160 ? -15.805 13.992 -4.426 1 98.38 160 ALA B O 1
ATOM 3481 N N . SER B 1 161 ? -13.703 14.5 -4.953 1 98.19 161 SER B N 1
ATOM 3482 C CA . SER B 1 161 ? -13.586 13.477 -5.984 1 98.19 161 SER B CA 1
ATOM 3483 C C . SER B 1 161 ? -13.461 12.086 -5.371 1 98.19 161 SER B C 1
ATOM 3485 O O . SER B 1 161 ? -12.547 11.828 -4.59 1 98.19 161 SER B O 1
ATOM 3487 N N . PRO B 1 162 ? -14.305 11.203 -5.727 1 98.44 162 PRO B N 1
ATOM 3488 C CA . PRO B 1 162 ? -14.312 9.898 -5.062 1 98.44 162 PRO B CA 1
ATOM 3489 C C . PRO B 1 162 ? -13.148 9.008 -5.496 1 98.44 162 PRO B C 1
ATOM 3491 O O . PRO B 1 162 ? -12.852 8.008 -4.84 1 98.44 162 PRO B O 1
ATOM 3494 N N . ASN B 1 163 ? -12.445 9.344 -6.613 1 98.44 163 ASN B N 1
ATOM 3495 C CA . ASN B 1 163 ? -11.516 8.383 -7.199 1 98.44 163 ASN B CA 1
ATOM 3496 C C . ASN B 1 163 ? -10.102 8.961 -7.301 1 98.44 163 ASN B C 1
ATOM 3498 O O . ASN B 1 163 ? -9.367 8.641 -8.234 1 98.44 163 ASN B O 1
ATOM 3502 N N . MET B 1 164 ? -9.727 9.805 -6.406 1 97.88 164 MET B N 1
ATOM 3503 C CA . MET B 1 164 ? -8.328 10.203 -6.301 1 97.88 164 MET B CA 1
ATOM 3504 C C . MET B 1 164 ? -7.477 9.078 -5.734 1 97.88 164 MET B C 1
ATOM 3506 O O . MET B 1 164 ? -7.977 8.219 -5.008 1 97.88 164 MET B O 1
ATOM 3510 N N . THR B 1 165 ? -6.215 9 -6.102 1 97.06 165 THR B N 1
ATOM 3511 C CA . THR B 1 165 ? -5.293 8 -5.57 1 97.06 165 THR B CA 1
ATOM 3512 C C . THR B 1 165 ? -4.117 8.68 -4.867 1 97.06 165 THR B C 1
ATOM 3514 O O . THR B 1 165 ? -3.688 9.766 -5.262 1 97.06 165 THR B O 1
ATOM 3517 N N . ASP B 1 166 ? -3.676 8.094 -3.805 1 95.94 166 ASP B N 1
ATOM 3518 C CA . ASP B 1 166 ? -2.455 8.57 -3.162 1 95.94 166 ASP B CA 1
ATOM 3519 C C . ASP B 1 166 ? -1.216 8.023 -3.865 1 95.94 166 ASP B C 1
ATOM 3521 O O . ASP B 1 166 ? -1.312 7.469 -4.961 1 95.94 166 ASP B O 1
ATOM 3525 N N . VAL B 1 167 ? -0.036 8.234 -3.268 1 93.06 167 VAL B N 1
ATOM 3526 C CA . VAL B 1 167 ? 1.226 7.875 -3.906 1 93.06 167 VAL B CA 1
ATOM 3527 C C . VAL B 1 167 ? 1.356 6.355 -3.971 1 93.06 167 VAL B C 1
ATOM 3529 O O . VAL B 1 167 ? 2.191 5.828 -4.711 1 93.06 167 VAL B O 1
ATOM 3532 N N . HIS B 1 168 ? 0.549 5.625 -3.207 1 90.75 168 HIS B N 1
ATOM 3533 C CA . HIS B 1 168 ? 0.598 4.164 -3.199 1 90.75 168 HIS B CA 1
ATOM 3534 C C . HIS B 1 168 ? -0.496 3.572 -4.078 1 90.75 168 HIS B C 1
ATOM 3536 O O . HIS B 1 168 ? -0.646 2.35 -4.152 1 90.75 168 HIS B O 1
ATOM 3542 N N . GLY B 1 169 ? -1.293 4.43 -4.688 1 93 169 GLY B N 1
ATOM 3543 C CA . GLY B 1 169 ? -2.371 3.98 -5.551 1 93 169 GLY B CA 1
ATOM 3544 C C . GLY B 1 169 ? -3.635 3.623 -4.793 1 93 169 GLY B C 1
ATOM 3545 O O . GLY B 1 169 ? -4.539 2.99 -5.348 1 93 169 GLY B O 1
ATOM 3546 N N . THR B 1 170 ? -3.725 4.043 -3.643 1 95.69 170 THR B N 1
ATOM 3547 C CA . THR B 1 170 ? -4.855 3.699 -2.789 1 95.69 170 THR B CA 1
ATOM 3548 C C . THR B 1 170 ? -5.996 4.691 -2.975 1 95.69 170 THR B C 1
ATOM 3550 O O . THR B 1 170 ? -5.766 5.898 -3.09 1 95.69 170 THR B O 1
ATOM 3553 N N . THR B 1 171 ? -7.199 4.18 -3.008 1 98 171 THR B N 1
ATOM 3554 C CA . THR B 1 171 ? -8.398 5 -3.111 1 98 171 THR B CA 1
ATOM 3555 C C . THR B 1 171 ? -9.18 4.984 -1.801 1 98 171 THR B C 1
ATOM 3557 O O . THR B 1 171 ? -8.898 4.176 -0.913 1 98 171 THR B O 1
ATOM 3560 N N . ALA B 1 172 ? -10.148 5.895 -1.717 1 98.69 172 ALA B N 1
ATOM 3561 C CA . ALA B 1 172 ? -11.031 5.922 -0.548 1 98.69 172 ALA B CA 1
ATOM 3562 C C . ALA B 1 172 ? -11.805 4.617 -0.415 1 98.69 172 ALA B C 1
ATOM 3564 O O . ALA B 1 172 ? -11.938 4.074 0.685 1 98.69 172 ALA B O 1
ATOM 3565 N N . LEU B 1 173 ? -12.258 4.121 -1.51 1 98.75 173 LEU B N 1
ATOM 3566 C CA . LEU B 1 173 ? -13.023 2.881 -1.465 1 98.75 173 LEU B CA 1
ATOM 3567 C C . LEU B 1 173 ? -12.148 1.723 -0.986 1 98.75 173 LEU B C 1
ATOM 3569 O O . LEU B 1 173 ? -12.594 0.896 -0.188 1 98.75 173 LEU B O 1
ATOM 3573 N N . PHE B 1 174 ? -10.945 1.668 -1.505 1 98.19 174 PHE B N 1
ATOM 3574 C CA . PHE B 1 174 ? -10.055 0.6 -1.07 1 98.19 174 PHE B CA 1
ATOM 3575 C C . PHE B 1 174 ? -9.812 0.672 0.433 1 98.19 174 PHE B C 1
ATOM 3577 O O . PHE B 1 174 ? -9.773 -0.357 1.11 1 98.19 174 PHE B O 1
ATOM 3584 N N . GLU B 1 175 ? -9.656 1.874 0.97 1 97.88 175 GLU B N 1
ATOM 3585 C CA . GLU B 1 175 ? -9.5 2.045 2.41 1 97.88 175 GLU B CA 1
ATOM 3586 C C . GLU B 1 175 ? -10.703 1.495 3.168 1 97.88 175 GLU B C 1
ATOM 3588 O O . GLU B 1 175 ? -10.547 0.8 4.176 1 97.88 175 GLU B O 1
ATOM 3593 N N . ALA B 1 176 ? -11.836 1.803 2.74 1 98.44 176 ALA B N 1
ATOM 3594 C CA . ALA B 1 176 ? -13.055 1.345 3.393 1 98.44 176 ALA B CA 1
ATOM 3595 C C . ALA B 1 176 ? -13.148 -0.178 3.375 1 98.44 176 ALA B C 1
ATOM 3597 O O . ALA B 1 176 ? -13.562 -0.792 4.359 1 98.44 176 ALA B O 1
ATOM 3598 N N . VAL B 1 177 ? -12.734 -0.754 2.242 1 97.69 177 VAL B N 1
ATOM 3599 C CA . VAL B 1 177 ? -12.773 -2.205 2.09 1 97.69 177 VAL B CA 1
ATOM 3600 C C . VAL B 1 177 ? -11.797 -2.855 3.066 1 97.69 177 VAL B C 1
ATOM 3602 O O . VAL B 1 177 ? -12.156 -3.797 3.779 1 97.69 177 VAL B O 1
ATOM 3605 N N . LYS B 1 178 ? -10.648 -2.354 3.072 1 94.5 178 LYS B N 1
ATOM 3606 C CA . LYS B 1 178 ? -9.602 -2.898 3.934 1 94.5 178 LYS B CA 1
ATOM 3607 C C . LYS B 1 178 ? -10.008 -2.828 5.402 1 94.5 178 LYS B C 1
ATOM 3609 O O . LYS B 1 178 ? -9.727 -3.748 6.176 1 94.5 178 LYS B O 1
ATOM 3614 N N . GLY B 1 179 ? -10.688 -1.758 5.781 1 94.75 179 GLY B N 1
ATOM 3615 C CA . GLY B 1 179 ? -11.031 -1.512 7.172 1 94.75 179 GLY B CA 1
ATOM 3616 C C . GLY B 1 179 ? -12.367 -2.119 7.57 1 94.75 179 GLY B C 1
ATOM 3617 O O . GLY B 1 179 ? -12.797 -1.977 8.719 1 94.75 179 GLY B O 1
ATOM 3618 N N . ASN B 1 180 ? -13.016 -2.771 6.633 1 95.19 180 ASN B N 1
ATOM 3619 C CA . ASN B 1 180 ? -14.328 -3.371 6.879 1 95.19 180 ASN B CA 1
ATOM 3620 C C . ASN B 1 180 ? -15.375 -2.314 7.207 1 95.19 180 ASN B C 1
ATOM 3622 O O . ASN B 1 180 ? -16.172 -2.496 8.125 1 95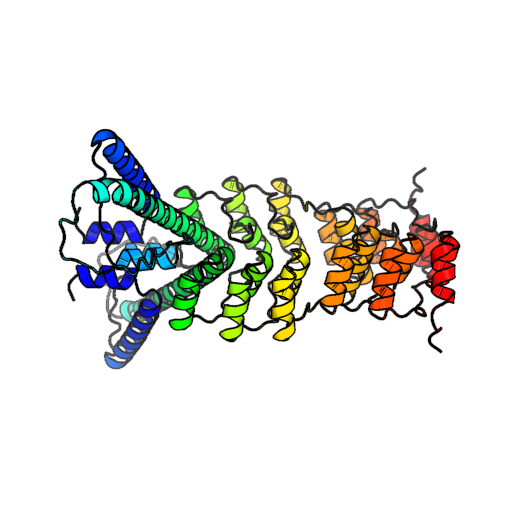.19 180 ASN B O 1
ATOM 3626 N N . HIS B 1 181 ? -15.352 -1.239 6.582 1 97.62 181 HIS B N 1
ATOM 3627 C CA . HIS B 1 181 ? -16.312 -0.159 6.785 1 97.62 181 HIS B CA 1
ATOM 3628 C C . HIS B 1 181 ? -17.406 -0.183 5.719 1 97.62 181 HIS B C 1
ATOM 3630 O O . HIS B 1 181 ? -17.375 0.622 4.785 1 97.62 181 HIS B O 1
ATOM 3636 N N . GLU B 1 182 ? -18.328 -0.961 5.941 1 97 182 GLU B N 1
ATOM 3637 C CA . GLU B 1 182 ? -19.359 -1.254 4.949 1 97 182 GLU B CA 1
ATOM 3638 C C . GLU B 1 182 ? -20.219 -0.024 4.668 1 97 182 GLU B C 1
ATOM 3640 O O . GLU B 1 182 ? -20.625 0.204 3.527 1 97 182 GLU B O 1
ATOM 3645 N N . ASP B 1 183 ? -20.5 0.748 5.703 1 98.19 183 ASP B N 1
ATOM 3646 C CA . ASP B 1 183 ? -21.312 1.947 5.496 1 98.19 183 ASP B CA 1
ATOM 3647 C C . ASP B 1 183 ? -20.562 2.961 4.621 1 98.19 183 ASP B C 1
ATOM 3649 O O . ASP B 1 183 ? -21.172 3.578 3.738 1 98.19 183 ASP B O 1
ATOM 3653 N N . CYS B 1 184 ? -19.312 3.133 4.863 1 98.62 184 CYS B N 1
ATOM 3654 C CA . CYS B 1 184 ? -18.5 3.996 4.008 1 98.62 184 CYS B CA 1
ATOM 3655 C C . CYS B 1 184 ? -18.5 3.486 2.57 1 98.62 184 CYS B C 1
ATOM 3657 O O . CYS B 1 184 ? -18.625 4.273 1.629 1 98.62 184 CYS B O 1
ATOM 3659 N N . MET B 1 185 ? -18.406 2.197 2.404 1 98.56 185 MET B N 1
ATOM 3660 C CA . MET B 1 185 ? -18.391 1.591 1.075 1 98.56 185 MET B CA 1
ATOM 3661 C C . MET B 1 185 ? -19.672 1.928 0.309 1 98.56 185 MET B C 1
ATOM 3663 O O . MET B 1 185 ? -19.609 2.324 -0.856 1 98.56 185 MET B O 1
ATOM 3667 N N . LYS B 1 186 ? -20.734 1.807 0.965 1 98.25 186 LYS B N 1
ATOM 3668 C CA . LYS B 1 186 ? -22.031 2.061 0.331 1 98.25 186 LYS B CA 1
ATOM 3669 C C . LYS B 1 186 ? -22.109 3.492 -0.195 1 98.25 186 LYS B C 1
ATOM 3671 O O . LYS B 1 186 ? -22.531 3.717 -1.335 1 98.25 186 LYS B O 1
ATOM 3676 N N . ILE B 1 187 ? -21.719 4.406 0.626 1 98.75 187 ILE B N 1
ATOM 3677 C CA . ILE B 1 187 ? -21.781 5.812 0.243 1 98.75 187 ILE B CA 1
ATOM 3678 C C . ILE B 1 187 ? -20.828 6.074 -0.915 1 98.75 187 ILE B C 1
ATOM 3680 O O . ILE B 1 187 ? -21.188 6.727 -1.895 1 98.75 187 ILE B O 1
ATOM 3684 N N . LEU B 1 188 ? -19.594 5.59 -0.794 1 98.88 188 LEU B N 1
ATOM 3685 C CA . LEU B 1 188 ? -18.594 5.805 -1.833 1 98.88 188 LEU B CA 1
ATOM 3686 C C . LEU B 1 188 ? -19.062 5.238 -3.168 1 98.88 188 LEU B C 1
ATOM 3688 O O . LEU B 1 188 ? -18.922 5.883 -4.207 1 98.88 188 LEU B O 1
ATOM 3692 N N . LEU B 1 189 ? -19.625 4.074 -3.168 1 98.56 189 LEU B N 1
ATOM 3693 C CA . LEU B 1 189 ? -20.125 3.438 -4.387 1 98.56 189 LEU B CA 1
ATOM 3694 C C . LEU B 1 189 ? -21.25 4.246 -5.004 1 98.56 189 LEU B C 1
ATOM 3696 O O . LEU B 1 189 ? -21.328 4.387 -6.227 1 98.56 189 LEU B O 1
ATOM 3700 N N . LYS B 1 190 ? -22.094 4.742 -4.148 1 98.12 190 LYS B N 1
ATOM 3701 C CA . LYS B 1 190 ? -23.203 5.574 -4.617 1 98.12 190 LYS B CA 1
ATOM 3702 C C . LYS B 1 190 ? -22.688 6.801 -5.371 1 98.12 190 LYS B C 1
ATOM 3704 O O . LYS B 1 190 ? -23.297 7.246 -6.336 1 98.12 190 LYS B O 1
ATOM 3709 N N . PHE B 1 191 ? -21.594 7.309 -4.949 1 98.31 191 PHE B N 1
ATOM 3710 C CA . PHE B 1 191 ? -21.031 8.516 -5.555 1 98.31 191 PHE B CA 1
ATOM 3711 C C . PHE B 1 191 ? -20.016 8.156 -6.641 1 98.31 191 PHE B C 1
ATOM 3713 O O . PHE B 1 191 ? -19.25 9.008 -7.086 1 98.31 191 PHE B O 1
ATOM 3720 N N . GLY B 1 192 ? -19.938 6.852 -7.016 1 98 192 GLY B N 1
ATOM 3721 C CA . GLY B 1 192 ? -19.125 6.449 -8.148 1 98 192 GLY B CA 1
ATOM 3722 C C . GLY B 1 192 ? -17.703 6.047 -7.75 1 98 192 GLY B C 1
ATOM 3723 O O . GLY B 1 192 ? -16.812 6.012 -8.594 1 98 192 GLY B O 1
ATOM 3724 N N . GLY B 1 193 ? -17.516 5.797 -6.492 1 98.5 193 GLY B N 1
ATOM 3725 C CA . GLY B 1 193 ? -16.219 5.312 -6.051 1 98.5 193 GLY B CA 1
ATOM 3726 C C . GLY B 1 193 ? -15.812 4 -6.695 1 98.5 193 GLY B C 1
ATOM 3727 O O . GLY B 1 193 ? -16.656 3.146 -6.957 1 98.5 193 GLY B O 1
ATOM 3728 N N . SER B 1 194 ? -14.453 3.852 -6.914 1 98.19 194 SER B N 1
ATOM 3729 C CA . SER B 1 194 ? -13.883 2.646 -7.508 1 98.19 194 SER B CA 1
ATOM 3730 C C . SER B 1 194 ? -12.57 2.26 -6.828 1 98.19 194 SER B C 1
ATOM 3732 O O . SER B 1 194 ? -11.914 3.102 -6.215 1 98.19 194 SER B O 1
ATOM 3734 N N . LEU B 1 195 ? -12.273 1.009 -6.953 1 97.5 195 LEU B N 1
ATOM 3735 C CA . LEU B 1 195 ? -11.039 0.528 -6.336 1 97.5 195 LEU B CA 1
ATOM 3736 C C . LEU B 1 195 ? -9.82 0.978 -7.137 1 97.5 195 LEU B C 1
ATOM 3738 O O . LEU B 1 195 ? -8.742 1.17 -6.574 1 97.5 195 LEU B O 1
ATOM 3742 N N . CYS B 1 196 ? -9.922 1.078 -8.398 1 94.81 196 CYS B N 1
ATOM 3743 C CA . CYS B 1 196 ? -8.867 1.478 -9.328 1 94.81 196 CYS B CA 1
ATOM 3744 C C . CYS B 1 196 ? -7.648 0.576 -9.188 1 94.81 196 CYS B C 1
ATOM 3746 O O . CYS B 1 196 ? -6.512 1.052 -9.227 1 94.81 196 CYS B O 1
ATOM 3748 N N . LEU B 1 197 ? -7.824 -0.688 -8.945 1 94.62 197 LEU B N 1
ATOM 3749 C CA . LEU B 1 197 ? -6.734 -1.647 -8.828 1 94.62 197 LEU B CA 1
ATOM 3750 C C . LEU B 1 197 ? -6.363 -2.217 -10.195 1 94.62 197 LEU B C 1
ATOM 3752 O O . LEU B 1 197 ? -7.242 -2.512 -11.008 1 94.62 197 LEU B O 1
ATOM 3756 N N . ALA B 1 198 ? -5.078 -2.295 -10.398 1 93.69 198 ALA B N 1
ATOM 3757 C CA . ALA B 1 198 ? -4.617 -2.988 -11.602 1 93.69 198 ALA B CA 1
ATOM 3758 C C . ALA B 1 198 ? -4.996 -4.469 -11.555 1 93.69 198 ALA B C 1
ATOM 3760 O O . ALA B 1 198 ? -5.227 -5.023 -10.484 1 93.69 198 ALA B O 1
ATOM 3761 N N . GLU B 1 199 ? -5.051 -5.062 -12.68 1 94.88 199 GLU B N 1
ATOM 3762 C CA . GLU B 1 199 ? -5.496 -6.449 -12.789 1 94.88 199 GLU B CA 1
ATOM 3763 C C . GLU B 1 199 ? -4.586 -7.383 -12 1 94.88 199 GLU B C 1
ATOM 3765 O O . GLU B 1 199 ? -5.062 -8.289 -11.312 1 94.88 199 GLU B O 1
ATOM 3770 N N . ASP B 1 200 ? -3.332 -7.188 -12.086 1 94.75 200 ASP B N 1
ATOM 3771 C CA . ASP B 1 200 ? -2.387 -8.055 -11.391 1 94.75 200 ASP B CA 1
ATOM 3772 C C . ASP B 1 200 ? -2.529 -7.914 -9.875 1 94.75 200 ASP B C 1
ATOM 3774 O O . ASP B 1 200 ? -2.469 -8.906 -9.148 1 94.75 200 ASP B O 1
ATOM 3778 N N . ALA B 1 201 ? -2.721 -6.672 -9.461 1 94.94 201 ALA B N 1
ATOM 3779 C CA . ALA B 1 201 ? -2.928 -6.434 -8.031 1 94.94 201 ALA B CA 1
ATOM 3780 C C . ALA B 1 201 ? -4.242 -7.051 -7.559 1 94.94 201 ALA B C 1
ATOM 3782 O O . ALA B 1 201 ? -4.309 -7.617 -6.465 1 94.94 201 ALA B O 1
ATOM 3783 N N . ALA B 1 202 ? -5.254 -6.934 -8.352 1 97.38 202 ALA B N 1
ATOM 3784 C CA . ALA B 1 202 ? -6.547 -7.531 -8.031 1 97.38 202 ALA B CA 1
ATOM 3785 C C . ALA B 1 202 ? -6.438 -9.047 -7.906 1 97.38 202 ALA B C 1
ATOM 3787 O O . ALA B 1 202 ? -6.957 -9.641 -6.957 1 97.38 202 ALA B O 1
ATOM 3788 N N . ALA B 1 203 ? -5.688 -9.617 -8.797 1 97.94 203 ALA B N 1
ATOM 3789 C CA . ALA B 1 203 ? -5.551 -11.07 -8.836 1 97.94 203 ALA B CA 1
ATOM 3790 C C . ALA B 1 203 ? -4.852 -11.594 -7.586 1 97.94 203 ALA B C 1
ATOM 3792 O O . ALA B 1 203 ? -5.344 -12.516 -6.934 1 97.94 203 ALA B O 1
ATOM 3793 N N . THR B 1 204 ? -3.762 -11 -7.289 1 97.25 204 THR B N 1
ATOM 3794 C CA . THR B 1 204 ? -2.996 -11.477 -6.141 1 97.25 204 THR B CA 1
ATOM 3795 C C . THR B 1 204 ? -3.764 -11.242 -4.844 1 97.25 204 THR B C 1
ATOM 3797 O O . THR B 1 204 ? -3.703 -12.07 -3.926 1 97.25 204 THR B O 1
ATOM 3800 N N . LYS B 1 205 ? -4.445 -10.133 -4.77 1 96.88 205 LYS B N 1
ATOM 3801 C CA . LYS B 1 205 ? -5.238 -9.844 -3.58 1 96.88 205 LYS B CA 1
ATOM 3802 C C . LYS B 1 205 ? -6.359 -10.867 -3.406 1 96.88 205 LYS B C 1
ATOM 3804 O O . LYS B 1 205 ? -6.543 -11.414 -2.314 1 96.88 205 LYS B O 1
ATOM 3809 N N . LEU B 1 206 ? -7.07 -11.133 -4.422 1 98.44 206 LEU B N 1
ATOM 3810 C CA . LEU B 1 206 ? -8.18 -12.078 -4.363 1 98.44 206 LEU B CA 1
ATOM 3811 C C . LEU B 1 206 ? -7.676 -13.492 -4.09 1 98.44 206 LEU B C 1
ATOM 3813 O O . LEU B 1 206 ? -8.234 -14.203 -3.254 1 98.44 206 LEU B O 1
ATOM 3817 N N . CYS B 1 207 ? -6.621 -13.875 -4.797 1 98.62 207 CYS B N 1
ATOM 3818 C CA . CYS B 1 207 ? -6.078 -15.219 -4.613 1 98.62 207 CYS B CA 1
ATOM 3819 C C . CYS B 1 207 ? -5.586 -15.414 -3.186 1 98.62 207 CYS B C 1
ATOM 3821 O O . CYS B 1 207 ? -5.859 -16.438 -2.566 1 98.62 207 CYS B O 1
ATOM 3823 N N . GLN B 1 208 ? -4.91 -14.398 -2.701 1 97.94 208 GLN B N 1
ATOM 3824 C CA . GLN B 1 208 ? -4.426 -14.492 -1.327 1 97.94 208 GLN B CA 1
ATOM 3825 C C . GLN B 1 208 ? -5.586 -14.539 -0.337 1 97.94 208 GLN B C 1
ATOM 3827 O O . GLN B 1 208 ? -5.551 -15.297 0.633 1 97.94 208 GLN B O 1
ATOM 3832 N N . CYS B 1 209 ? -6.535 -13.742 -0.569 1 97.56 209 CYS B N 1
ATOM 3833 C CA . CYS B 1 209 ? -7.723 -13.711 0.277 1 97.56 209 CYS B CA 1
ATOM 3834 C C . CYS B 1 209 ? -8.375 -15.086 0.346 1 97.56 209 CYS B C 1
ATOM 3836 O O . CYS B 1 209 ? -8.734 -15.555 1.429 1 97.56 209 CYS B O 1
ATOM 3838 N N . VAL B 1 210 ? -8.531 -15.703 -0.741 1 98.44 210 VAL B N 1
ATOM 3839 C CA . VAL B 1 210 ? -9.133 -17.031 -0.832 1 98.44 210 VAL B CA 1
ATOM 3840 C C . VAL B 1 210 ? -8.266 -18.047 -0.102 1 98.44 210 VAL B C 1
ATOM 3842 O O . VAL B 1 210 ? -8.766 -18.859 0.684 1 98.44 210 VAL B O 1
ATOM 3845 N N . PHE B 1 211 ? -7.004 -17.953 -0.336 1 98.31 211 PHE B N 1
ATOM 3846 C CA . PHE B 1 211 ? -6.055 -18.859 0.288 1 98.31 211 PHE B CA 1
ATOM 3847 C C . PHE B 1 211 ? -6.109 -18.75 1.807 1 98.31 211 PHE B C 1
ATOM 3849 O O . PHE B 1 211 ? -6.043 -19.75 2.514 1 98.31 211 PHE B O 1
ATOM 3856 N N . ASP B 1 212 ? -6.266 -17.531 2.234 1 97.31 212 ASP B N 1
ATOM 3857 C CA . ASP B 1 212 ? -6.305 -17.281 3.67 1 97.31 212 ASP B CA 1
ATOM 3858 C C . ASP B 1 212 ? -7.641 -17.703 4.27 1 97.31 212 ASP B C 1
ATOM 3860 O O . ASP B 1 212 ? -7.793 -17.766 5.492 1 97.31 212 ASP B O 1
ATOM 3864 N N . GLY B 1 213 ? -8.586 -17.922 3.426 1 97.38 213 GLY B N 1
ATOM 3865 C CA . GLY B 1 213 ? -9.898 -18.328 3.889 1 97.38 213 GLY B CA 1
ATOM 3866 C C . GLY B 1 213 ? -10.742 -17.172 4.395 1 97.38 213 GLY B C 1
ATOM 3867 O O . GLY B 1 213 ? -11.703 -17.391 5.137 1 97.38 213 GLY B O 1
ATOM 3868 N N . ASP B 1 214 ? -10.398 -16 4.051 1 96.81 214 ASP B N 1
ATOM 3869 C CA . ASP B 1 214 ? -11.125 -14.82 4.488 1 96.81 214 ASP B CA 1
ATOM 3870 C C . ASP B 1 214 ? -12.281 -14.508 3.549 1 96.81 214 ASP B C 1
ATOM 3872 O O . ASP B 1 214 ? -12.219 -13.547 2.773 1 96.81 214 ASP B O 1
ATOM 3876 N N . THR B 1 215 ? -13.359 -15.156 3.744 1 96.31 215 THR B N 1
ATOM 3877 C CA . THR B 1 215 ? -14.516 -15.047 2.857 1 96.31 215 THR B CA 1
ATOM 3878 C C . THR B 1 215 ? -15.219 -13.711 3.057 1 96.31 215 THR B C 1
ATOM 3880 O O . THR B 1 215 ? -15.883 -13.211 2.145 1 96.31 215 THR B O 1
ATOM 3883 N N . VAL B 1 216 ? -15.094 -13.141 4.227 1 96.12 216 VAL B N 1
ATOM 3884 C CA . VAL B 1 216 ? -15.703 -11.844 4.508 1 96.12 216 VAL B CA 1
ATOM 3885 C C . VAL B 1 216 ? -15.031 -10.766 3.664 1 96.12 216 VAL B C 1
ATOM 3887 O O . VAL B 1 216 ? -15.703 -9.992 2.982 1 96.12 216 VAL B O 1
ATOM 3890 N N . LEU B 1 217 ? -13.742 -10.781 3.727 1 97 217 LEU B N 1
ATOM 3891 C CA . LEU B 1 217 ? -13.008 -9.844 2.889 1 97 217 LEU B CA 1
ATOM 3892 C C . LEU B 1 217 ? -13.273 -10.109 1.41 1 97 217 LEU B C 1
ATOM 3894 O O . LEU B 1 217 ? -13.422 -9.172 0.625 1 97 217 LEU B O 1
ATOM 3898 N N . LEU B 1 218 ? -13.297 -11.352 1.026 1 98.06 218 LEU B N 1
ATOM 3899 C CA . LEU B 1 218 ? -13.586 -11.719 -0.355 1 98.06 218 LEU B CA 1
ATOM 3900 C C . LEU B 1 218 ? -14.906 -11.109 -0.816 1 98.06 218 LEU B C 1
ATOM 3902 O O . LEU B 1 218 ? -14.969 -10.492 -1.883 1 98.06 218 LEU B O 1
ATOM 3906 N N . SER B 1 219 ? -15.875 -11.219 -0.013 1 97.56 219 SER B N 1
ATOM 3907 C CA . SER B 1 219 ? -17.203 -10.688 -0.338 1 97.56 219 SER B CA 1
ATOM 3908 C C . SER B 1 219 ? -17.172 -9.172 -0.456 1 97.56 219 SER B C 1
ATOM 3910 O O . SER B 1 219 ? -17.766 -8.602 -1.366 1 97.56 219 SER B O 1
ATOM 3912 N N . ARG B 1 220 ? -16.469 -8.523 0.426 1 97.19 220 ARG B N 1
ATOM 3913 C CA . ARG B 1 220 ? -16.375 -7.07 0.406 1 97.19 220 ARG B CA 1
ATOM 3914 C C . ARG B 1 220 ? -15.688 -6.586 -0.862 1 97.19 220 ARG B C 1
ATOM 3916 O O . ARG B 1 220 ? -16.109 -5.594 -1.465 1 97.19 220 ARG B O 1
ATOM 3923 N N . LEU B 1 221 ? -14.633 -7.25 -1.21 1 98.25 221 LEU B N 1
ATOM 3924 C CA . LEU B 1 221 ? -13.906 -6.898 -2.426 1 98.25 221 LEU B CA 1
ATOM 3925 C C . LEU B 1 221 ? -14.797 -7.051 -3.654 1 98.25 221 LEU B C 1
ATOM 3927 O O . LEU B 1 221 ? -14.82 -6.176 -4.523 1 98.25 221 LEU B O 1
ATOM 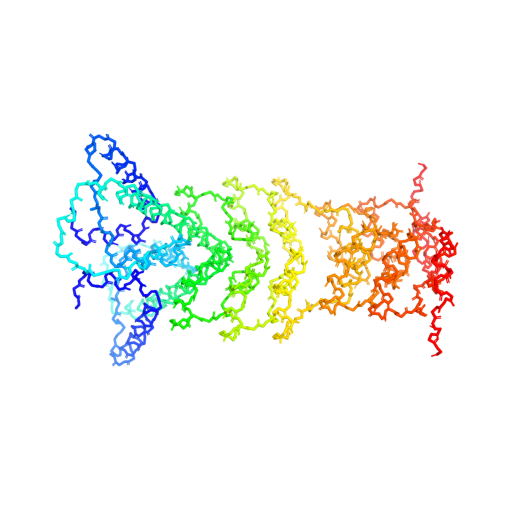3931 N N . CYS B 1 222 ? -15.539 -8.078 -3.686 1 98.12 222 CYS B N 1
ATOM 3932 C CA . CYS B 1 222 ? -16.453 -8.32 -4.801 1 98.12 222 CYS B CA 1
ATOM 3933 C C . CYS B 1 222 ? -17.547 -7.27 -4.848 1 98.12 222 CYS B C 1
ATOM 3935 O O . CYS B 1 222 ? -17.859 -6.742 -5.914 1 98.12 222 CYS B O 1
ATOM 3937 N N . LYS B 1 223 ? -18.094 -6.941 -3.703 1 97.44 223 LYS B N 1
ATOM 3938 C CA . LYS B 1 223 ? -19.125 -5.91 -3.617 1 97.44 223 LYS B CA 1
ATOM 3939 C C . LYS B 1 223 ? -18.594 -4.555 -4.066 1 97.44 223 LYS B C 1
ATOM 3941 O O . LYS B 1 223 ? -19.328 -3.734 -4.609 1 97.44 223 LYS B O 1
ATOM 3946 N N . ALA B 1 224 ? -17.297 -4.398 -3.863 1 97.94 224 ALA B N 1
ATOM 3947 C CA . ALA B 1 224 ? -16.656 -3.141 -4.227 1 97.94 224 ALA B CA 1
ATOM 3948 C C . ALA B 1 224 ? -16.359 -3.088 -5.723 1 97.94 224 ALA B C 1
ATOM 3950 O O . ALA B 1 224 ? -15.875 -2.072 -6.23 1 97.94 224 ALA B O 1
ATOM 3951 N N . GLY B 1 225 ? -16.547 -4.168 -6.395 1 97.38 225 GLY B N 1
ATOM 3952 C CA . GLY B 1 225 ? -16.453 -4.152 -7.848 1 97.38 225 GLY B CA 1
ATOM 3953 C C . GLY B 1 225 ? -15.117 -4.652 -8.367 1 97.38 225 GLY B C 1
ATOM 3954 O O . GLY B 1 225 ? -14.734 -4.363 -9.5 1 97.38 225 GLY B O 1
ATOM 3955 N N . ILE B 1 226 ? -14.398 -5.344 -7.566 1 98.06 226 ILE B N 1
ATOM 3956 C CA . ILE B 1 226 ? -13.125 -5.895 -8.023 1 98.06 226 ILE B CA 1
ATOM 3957 C C . ILE B 1 226 ? -13.367 -6.902 -9.141 1 98.06 226 ILE B C 1
ATOM 3959 O O . ILE B 1 226 ? -14.406 -7.57 -9.172 1 98.06 226 ILE B O 1
ATOM 3963 N N . ASN B 1 227 ? -12.5 -7.008 -10.141 1 97.69 227 ASN B N 1
ATOM 3964 C CA . ASN B 1 227 ? -12.617 -8.008 -11.195 1 97.69 227 ASN B CA 1
ATOM 3965 C C . ASN B 1 227 ? -12.367 -9.414 -10.656 1 97.69 227 ASN B C 1
ATOM 3967 O O . ASN B 1 227 ? -11.219 -9.82 -10.469 1 97.69 227 ASN B O 1
ATOM 3971 N N . VAL B 1 228 ? -13.391 -10.188 -10.484 1 97.69 228 VAL B N 1
ATOM 3972 C CA . VAL B 1 228 ? -13.328 -11.492 -9.836 1 97.69 228 VAL B CA 1
ATOM 3973 C C . VAL B 1 228 ? -12.57 -12.477 -10.727 1 97.69 228 VAL B C 1
ATOM 3975 O O . VAL B 1 228 ? -12.141 -13.539 -10.266 1 97.69 228 VAL B O 1
ATOM 3978 N N . ASP B 1 229 ? -12.391 -12.141 -12.016 1 97.75 229 ASP B N 1
ATOM 3979 C CA . ASP B 1 229 ? -11.734 -13.039 -12.961 1 97.75 229 ASP B CA 1
ATOM 3980 C C . ASP B 1 229 ? -10.289 -12.617 -13.211 1 97.75 229 ASP B C 1
ATOM 3982 O O . ASP B 1 229 ? -9.656 -13.086 -14.156 1 97.75 229 ASP B O 1
ATOM 3986 N N . ALA B 1 230 ? -9.805 -11.672 -12.414 1 97.88 230 ALA B N 1
ATOM 3987 C CA . ALA B 1 230 ? -8.414 -11.25 -12.57 1 97.88 230 ALA B CA 1
ATOM 3988 C C . ALA B 1 230 ? -7.465 -12.43 -12.391 1 97.88 230 ALA B C 1
ATOM 3990 O O . ALA B 1 230 ? -7.656 -13.266 -11.508 1 97.88 230 ALA B O 1
ATOM 3991 N N . GLY B 1 231 ? -6.43 -12.477 -13.266 1 98 231 GLY B N 1
ATOM 3992 C CA . GLY B 1 231 ? -5.438 -13.539 -13.203 1 98 231 GLY B CA 1
ATOM 3993 C C . GLY B 1 231 ? -4.051 -13.039 -12.844 1 98 231 GLY B C 1
ATOM 3994 O O . GLY B 1 231 ? -3.65 -11.945 -13.258 1 98 231 GLY B O 1
ATOM 3995 N N . ASP B 1 232 ? -3.4 -13.867 -12.086 1 97.94 232 ASP B N 1
ATOM 3996 C CA . ASP B 1 232 ? -2.047 -13.492 -11.68 1 97.94 232 ASP B CA 1
ATOM 3997 C C . ASP B 1 232 ? -1.028 -13.875 -12.75 1 97.94 232 ASP B C 1
ATOM 3999 O O . ASP B 1 232 ? -1.391 -14.086 -13.914 1 97.94 232 ASP B O 1
ATOM 4003 N N . TYR B 1 233 ? 0.242 -13.867 -12.461 1 97.69 233 TYR B N 1
ATOM 4004 C CA . TYR B 1 233 ? 1.354 -14.078 -13.383 1 97.69 233 TYR B CA 1
ATOM 4005 C C . TYR B 1 233 ? 1.344 -15.5 -13.93 1 97.69 233 TYR B C 1
ATOM 4007 O O . TYR B 1 233 ? 2.047 -15.805 -14.891 1 97.69 233 TYR B O 1
ATOM 4015 N N . ASP B 1 234 ? 0.528 -16.375 -13.422 1 97.88 234 ASP B N 1
ATOM 4016 C CA . ASP B 1 234 ? 0.336 -17.719 -13.945 1 97.88 234 ASP B CA 1
ATOM 4017 C C . ASP B 1 234 ? -1.085 -17.906 -14.469 1 97.88 234 ASP B C 1
ATOM 4019 O O . ASP B 1 234 ? -1.529 -19.031 -14.68 1 97.88 234 ASP B O 1
ATOM 4023 N N . ARG B 1 235 ? -1.818 -16.812 -14.531 1 97.5 235 ARG B N 1
ATOM 4024 C CA . ARG B 1 235 ? -3.215 -16.797 -14.953 1 97.5 235 ARG B CA 1
ATOM 4025 C C . ARG B 1 235 ? -4.094 -17.578 -13.969 1 97.5 235 ARG B C 1
ATOM 4027 O O . ARG B 1 235 ? -5.094 -18.172 -14.367 1 97.5 235 ARG B O 1
ATOM 4034 N N . ARG B 1 236 ? -3.574 -17.641 -12.781 1 98 236 ARG B N 1
ATOM 4035 C CA . ARG B 1 236 ? -4.395 -18.172 -11.703 1 98 236 ARG B CA 1
ATOM 4036 C C . ARG B 1 236 ? -5.469 -17.188 -11.281 1 98 236 ARG B C 1
ATOM 4038 O O . ARG B 1 236 ? -5.18 -16 -11.055 1 98 236 ARG B O 1
ATOM 4045 N N . ARG B 1 237 ? -6.648 -17.703 -11.258 1 98.25 237 ARG B N 1
ATOM 4046 C CA . ARG B 1 237 ? -7.762 -16.906 -10.773 1 98.25 237 ARG B CA 1
ATOM 4047 C C . ARG B 1 237 ? -8.211 -17.375 -9.391 1 98.25 237 ARG B C 1
ATOM 4049 O O . ARG B 1 237 ? -7.891 -18.484 -8.969 1 98.25 237 ARG B O 1
ATOM 4056 N N . PRO B 1 238 ? -8.906 -16.453 -8.641 1 98.56 238 PRO B N 1
ATOM 4057 C CA . PRO B 1 238 ? -9.336 -16.828 -7.289 1 98.56 238 PRO B CA 1
ATOM 4058 C C . PRO B 1 238 ? -10.125 -18.125 -7.27 1 98.56 238 PRO B C 1
ATOM 4060 O O . PRO B 1 238 ? -10.016 -18.906 -6.32 1 98.56 238 PRO B O 1
ATOM 4063 N N . LEU B 1 239 ? -10.82 -18.375 -8.305 1 98.19 239 LEU B N 1
ATOM 4064 C CA . LEU B 1 239 ? -11.625 -19.594 -8.352 1 98.19 239 LEU B CA 1
ATOM 4065 C C . LEU B 1 239 ? -10.734 -20.828 -8.445 1 98.19 239 LEU B C 1
ATOM 4067 O O . LEU B 1 239 ? -11.062 -21.875 -7.883 1 98.19 239 LEU B O 1
ATOM 4071 N N . HIS B 1 240 ? -9.648 -20.766 -9.227 1 98.31 240 HIS B N 1
ATOM 4072 C CA . HIS B 1 240 ? -8.68 -21.859 -9.242 1 98.31 240 HIS B CA 1
ATOM 4073 C C . HIS B 1 240 ? -8.172 -22.172 -7.84 1 98.31 240 HIS B C 1
ATOM 4075 O O . HIS B 1 240 ? -8.102 -23.328 -7.445 1 98.31 240 HIS B O 1
ATOM 4081 N N . ILE B 1 241 ? -7.82 -21.078 -7.145 1 98.5 241 ILE B N 1
ATOM 4082 C CA . ILE B 1 241 ? -7.273 -21.234 -5.801 1 98.5 241 ILE B CA 1
ATOM 4083 C C . ILE B 1 241 ? -8.328 -21.828 -4.879 1 98.5 241 ILE B C 1
ATOM 4085 O O . ILE B 1 241 ? -8.039 -22.734 -4.086 1 98.5 241 ILE B O 1
ATOM 4089 N N . ALA B 1 242 ? -9.539 -21.359 -4.934 1 98.44 242 ALA B N 1
ATOM 4090 C CA . ALA B 1 242 ? -10.625 -21.859 -4.098 1 98.44 242 ALA B CA 1
ATOM 4091 C C . ALA B 1 242 ? -10.836 -23.359 -4.301 1 98.44 242 ALA B C 1
ATOM 4093 O O . ALA B 1 242 ? -10.992 -24.094 -3.336 1 98.44 242 ALA B O 1
ATOM 4094 N N . ALA B 1 243 ? -10.82 -23.766 -5.508 1 97.69 243 ALA B N 1
ATOM 4095 C CA . ALA B 1 243 ? -10.984 -25.188 -5.844 1 97.69 243 ALA B CA 1
ATOM 4096 C C . ALA B 1 243 ? -9.82 -26.016 -5.312 1 97.69 243 ALA B C 1
ATOM 4098 O O . ALA B 1 243 ? -10.016 -27.078 -4.73 1 97.69 243 ALA B O 1
ATOM 4099 N N . SER B 1 244 ? -8.617 -25.5 -5.527 1 97.25 244 SER B N 1
ATOM 4100 C CA . SER B 1 244 ? -7.41 -26.203 -5.078 1 97.25 244 SER B CA 1
ATOM 4101 C C . SER B 1 244 ? -7.406 -26.375 -3.561 1 97.25 244 SER B C 1
ATOM 4103 O O . SER B 1 244 ? -6.891 -27.375 -3.049 1 97.25 244 SER B O 1
ATOM 4105 N N . GLU B 1 245 ? -7.992 -25.375 -2.85 1 97.31 245 GLU B N 1
ATOM 4106 C CA . GLU B 1 245 ? -7.996 -25.375 -1.39 1 97.31 245 GLU B CA 1
ATOM 4107 C C . GLU B 1 245 ? -9.227 -26.094 -0.848 1 97.31 245 GLU B C 1
ATOM 4109 O O . GLU B 1 245 ? -9.359 -26.297 0.363 1 97.31 245 GLU B O 1
ATOM 4114 N N . GLY B 1 246 ? -10.094 -26.469 -1.735 1 97.38 246 GLY B N 1
ATOM 4115 C CA . GLY B 1 246 ? -11.352 -27.047 -1.296 1 97.38 246 GLY B CA 1
ATOM 4116 C C . GLY B 1 246 ? -12.219 -26.094 -0.503 1 97.38 246 GLY B C 1
ATOM 4117 O O . GLY B 1 246 ? -12.922 -26.5 0.419 1 97.38 246 GLY B O 1
ATOM 4118 N N . ASN B 1 247 ? -12.102 -24.859 -0.703 1 97.75 247 ASN B N 1
ATOM 4119 C CA . ASN B 1 247 ? -12.844 -23.828 0.026 1 97.75 247 ASN B CA 1
ATOM 4120 C C . ASN B 1 247 ? -14.203 -23.562 -0.608 1 97.75 247 ASN B C 1
ATOM 4122 O O . ASN B 1 247 ? -14.359 -22.625 -1.383 1 97.75 247 ASN B O 1
ATOM 4126 N N . MET B 1 248 ? -15.133 -24.312 -0.141 1 97.69 248 MET B N 1
ATOM 4127 C CA . MET B 1 248 ? -16.469 -24.266 -0.72 1 97.69 248 MET B CA 1
ATOM 4128 C C . MET B 1 248 ? -17.094 -22.875 -0.543 1 97.69 248 MET B C 1
ATOM 4130 O O . MET B 1 248 ? -17.766 -22.375 -1.449 1 97.69 248 MET B O 1
ATOM 4134 N N . ALA B 1 249 ? -16.922 -22.281 0.579 1 98.19 249 ALA B N 1
ATOM 4135 C CA . ALA B 1 249 ? -17.484 -20.953 0.85 1 98.19 249 ALA B CA 1
ATOM 4136 C C . ALA B 1 249 ? -16.969 -19.922 -0.156 1 98.19 249 ALA B C 1
ATOM 4138 O O . ALA B 1 249 ? -17.75 -19.125 -0.679 1 98.19 249 ALA B O 1
ATOM 4139 N N . ALA B 1 250 ? -15.711 -19.984 -0.423 1 98.5 250 ALA B N 1
ATOM 4140 C CA . ALA B 1 250 ? -15.117 -19.062 -1.387 1 98.5 250 ALA B CA 1
ATOM 4141 C C . ALA B 1 250 ? -15.656 -19.312 -2.791 1 98.5 250 ALA B C 1
ATOM 4143 O O . ALA B 1 250 ? -15.938 -18.375 -3.537 1 98.5 250 ALA B O 1
ATOM 4144 N N . VAL B 1 251 ? -15.781 -20.562 -3.168 1 98.19 251 VAL B N 1
ATOM 4145 C CA . VAL B 1 251 ? -16.328 -20.922 -4.477 1 98.19 251 VAL B CA 1
ATOM 4146 C C . VAL B 1 251 ? -17.719 -20.312 -4.637 1 98.19 251 VAL B C 1
ATOM 4148 O O . VAL B 1 251 ? -18.016 -19.703 -5.66 1 98.19 251 VAL B O 1
ATOM 4151 N N . ARG B 1 252 ? -18.484 -20.422 -3.654 1 97.81 252 ARG B N 1
ATOM 4152 C CA . ARG B 1 252 ? -19.859 -19.922 -3.715 1 97.81 252 ARG B CA 1
ATOM 4153 C C . ARG B 1 252 ? -19.891 -18.406 -3.885 1 97.81 252 ARG B C 1
ATOM 4155 O O . ARG B 1 252 ? -20.656 -17.891 -4.691 1 97.81 252 ARG B O 1
ATOM 4162 N N . VAL B 1 253 ? -19.094 -17.703 -3.131 1 98.12 253 VAL B N 1
ATOM 4163 C CA . VAL B 1 253 ? -19.031 -16.25 -3.23 1 98.12 253 VAL B CA 1
ATOM 4164 C C . VAL B 1 253 ? -18.625 -15.844 -4.645 1 98.12 253 VAL B C 1
ATOM 4166 O O . VAL B 1 253 ? -19.266 -14.984 -5.258 1 98.12 253 VAL B O 1
ATOM 4169 N N . LEU B 1 254 ? -17.594 -16.469 -5.16 1 98.38 254 LEU B N 1
ATOM 4170 C CA . LEU B 1 254 ? -17.062 -16.109 -6.473 1 98.38 254 LEU B CA 1
ATOM 4171 C C . LEU B 1 254 ? -18.078 -16.406 -7.57 1 98.38 254 LEU B C 1
ATOM 4173 O O . LEU B 1 254 ? -18.266 -15.602 -8.484 1 98.38 254 LEU B O 1
ATOM 4177 N N . VAL B 1 255 ? -18.734 -17.5 -7.453 1 97.31 255 VAL B N 1
ATOM 4178 C CA . VAL B 1 255 ? -19.766 -17.859 -8.422 1 97.31 255 VAL B CA 1
ATOM 4179 C C . VAL B 1 255 ? -20.922 -16.859 -8.344 1 97.31 255 VAL B C 1
ATOM 4181 O O . VAL B 1 255 ? -21.438 -16.422 -9.375 1 97.31 255 VAL B O 1
ATOM 4184 N N . GLU B 1 256 ? -21.312 -16.516 -7.164 1 96.88 256 GLU B N 1
ATOM 4185 C CA . GLU B 1 256 ? -22.375 -15.547 -6.957 1 96.88 256 GLU B CA 1
ATOM 4186 C C . GLU B 1 256 ? -22.062 -14.219 -7.645 1 96.88 256 GLU B C 1
ATOM 4188 O O . GLU B 1 256 ? -22.969 -13.547 -8.148 1 96.88 256 GLU B O 1
ATOM 4193 N N . PHE B 1 257 ? -20.828 -13.859 -7.676 1 97.69 257 PHE B N 1
ATOM 4194 C CA . PHE B 1 257 ? -20.438 -12.57 -8.242 1 97.69 257 PHE B CA 1
ATOM 4195 C C . PHE B 1 257 ? -20.031 -12.719 -9.703 1 97.69 257 PHE B C 1
ATOM 4197 O O . PHE B 1 257 ? -19.453 -11.797 -10.289 1 97.69 257 PHE B O 1
ATOM 4204 N N . GLY B 1 258 ? -20.156 -13.945 -10.266 1 96.44 258 GLY B N 1
ATOM 4205 C CA . GLY B 1 258 ? -20.094 -14.109 -11.711 1 96.44 258 GLY B CA 1
ATOM 4206 C C . GLY B 1 258 ? -18.75 -14.602 -12.203 1 96.44 258 GLY B C 1
ATOM 4207 O O . GLY B 1 258 ? -18.375 -14.367 -13.352 1 96.44 258 GLY B O 1
ATOM 4208 N N . ALA B 1 259 ? -18.031 -15.258 -11.422 1 97.12 259 ALA B N 1
ATOM 4209 C CA . ALA B 1 259 ? -16.75 -15.805 -11.859 1 97.12 259 ALA B CA 1
ATOM 4210 C C . ALA B 1 259 ? -16.938 -16.734 -13.047 1 97.12 259 ALA B C 1
ATOM 4212 O O . ALA B 1 259 ? -17.875 -17.531 -13.086 1 97.12 259 ALA B O 1
ATOM 4213 N N . ASN B 1 260 ? -16.031 -16.609 -14.016 1 95.25 260 ASN B N 1
ATOM 4214 C CA . ASN B 1 260 ? -16.031 -17.469 -15.195 1 95.25 260 ASN B CA 1
ATOM 4215 C C . ASN B 1 260 ? -15.453 -18.844 -14.898 1 95.25 260 ASN B C 1
ATOM 4217 O O . ASN B 1 260 ? -14.281 -18.969 -14.539 1 95.25 260 ASN B O 1
ATOM 4221 N N . LEU B 1 261 ? -16.172 -19.859 -15.141 1 93.06 261 LEU B N 1
ATOM 4222 C CA . LEU B 1 261 ? -15.836 -21.219 -14.758 1 93.06 261 LEU B CA 1
ATOM 4223 C C . LEU B 1 261 ? -14.977 -21.891 -15.828 1 93.06 261 LEU B C 1
ATOM 4225 O O . LEU B 1 261 ? -14.375 -22.938 -15.586 1 93.06 261 LEU B O 1
ATOM 4229 N N . SER B 1 262 ? -14.82 -21.328 -16.953 1 91.12 262 SER B N 1
ATOM 4230 C CA . SER B 1 262 ? -14.211 -21.984 -18.109 1 91.12 262 SER B CA 1
ATOM 4231 C C . SER B 1 262 ? -12.773 -21.516 -18.328 1 91.12 262 SER B C 1
ATOM 4233 O O . SER B 1 262 ? -12.086 -22.016 -19.219 1 91.12 262 SER B O 1
ATOM 4235 N N . VAL B 1 263 ? -12.328 -20.656 -17.578 1 92 263 VAL B N 1
ATOM 4236 C CA . VAL B 1 263 ? -11 -20.078 -17.781 1 92 263 VAL B CA 1
ATOM 4237 C C . VAL B 1 263 ? -9.938 -21.062 -17.312 1 92 263 VAL B C 1
ATOM 4239 O O . VAL B 1 263 ? -10.148 -21.797 -16.344 1 92 263 VAL B O 1
ATOM 4242 N N . THR B 1 264 ? -8.836 -21.094 -18.031 1 96.44 264 THR B N 1
ATOM 4243 C CA . THR B 1 264 ? -7.723 -21.969 -17.688 1 96.44 264 THR B CA 1
ATOM 4244 C C . THR B 1 264 ? -6.516 -21.156 -17.219 1 96.44 264 THR B C 1
ATOM 4246 O O . THR B 1 264 ? -6.422 -19.953 -17.5 1 96.44 264 THR B O 1
ATOM 4249 N N . ASP B 1 265 ? -5.711 -21.844 -16.484 1 96.44 265 ASP B N 1
ATOM 4250 C CA . ASP B 1 265 ? -4.461 -21.219 -16.062 1 96.44 265 ASP B CA 1
ATOM 4251 C C . ASP B 1 265 ? -3.365 -21.406 -17.109 1 96.44 265 ASP B C 1
ATOM 4253 O O . ASP B 1 265 ? -3.65 -21.734 -18.266 1 96.44 265 ASP B O 1
ATOM 4257 N N . ARG B 1 266 ? -2.121 -21.109 -16.734 1 95.19 266 ARG B N 1
ATOM 4258 C CA . ARG B 1 266 ? -1.014 -21.125 -17.688 1 95.19 266 ARG B CA 1
ATOM 4259 C C . ARG B 1 266 ? -0.761 -22.531 -18.219 1 95.19 266 ARG B C 1
ATOM 4261 O O . ARG B 1 266 ? -0.18 -22.703 -19.297 1 95.19 266 ARG B O 1
ATOM 4268 N N . TRP B 1 267 ? -1.148 -23.531 -17.469 1 94.31 267 TRP B N 1
ATOM 4269 C CA . TRP B 1 267 ? -0.92 -24.922 -17.859 1 94.31 267 TRP B CA 1
ATOM 4270 C C . TRP B 1 267 ? -2.178 -25.531 -18.469 1 94.31 267 TRP B C 1
ATOM 4272 O O . TRP B 1 267 ? -2.297 -26.75 -18.562 1 94.31 267 TRP B O 1
ATOM 4282 N N . ASN B 1 268 ? -3.17 -24.688 -18.734 1 95.88 268 ASN B N 1
ATOM 4283 C CA . ASN B 1 268 ? -4.434 -25.094 -19.344 1 95.88 268 ASN B CA 1
ATOM 4284 C C . ASN B 1 268 ? -5.285 -25.922 -18.391 1 95.88 268 ASN B C 1
ATOM 4286 O O . ASN B 1 268 ? -5.988 -26.844 -18.812 1 95.88 268 ASN B O 1
ATOM 4290 N N . LYS B 1 269 ? -5.137 -25.734 -17.172 1 95.94 269 LYS B N 1
ATOM 4291 C CA . LYS B 1 269 ? -5.957 -26.406 -16.172 1 95.94 269 LYS B CA 1
ATOM 4292 C C . LYS B 1 269 ? -7.227 -25.625 -15.867 1 95.94 269 LYS B C 1
ATOM 4294 O O . LYS B 1 269 ? -7.18 -24.406 -15.711 1 95.94 269 LYS B O 1
ATOM 4299 N N . THR B 1 270 ? -8.312 -26.406 -15.797 1 96.06 270 THR B N 1
ATOM 4300 C CA . THR B 1 270 ? -9.602 -25.812 -15.453 1 96.06 270 THR B CA 1
ATOM 4301 C C . THR B 1 270 ? -9.812 -25.844 -13.938 1 96.06 270 THR B C 1
ATOM 4303 O O . THR B 1 270 ? -9.039 -26.453 -13.211 1 96.06 270 THR B O 1
ATOM 4306 N N . VAL B 1 271 ? -10.844 -25.109 -13.508 1 96.56 271 VAL B N 1
ATOM 4307 C CA . VAL B 1 271 ? -11.234 -25.125 -12.102 1 96.56 271 VAL B CA 1
ATOM 4308 C C . VAL B 1 271 ? -11.609 -26.547 -11.68 1 96.56 271 VAL B C 1
ATOM 4310 O O . VAL B 1 271 ? -11.281 -26.984 -10.57 1 96.56 271 VAL B O 1
ATOM 4313 N N . GLU B 1 272 ? -12.234 -27.297 -12.586 1 95.62 272 GLU B N 1
ATOM 4314 C CA . GLU B 1 272 ? -12.609 -28.688 -12.312 1 95.62 272 GLU B CA 1
ATOM 4315 C C . GLU B 1 272 ? -11.375 -29.562 -12.133 1 95.62 272 GLU B C 1
ATOM 4317 O O . GLU B 1 272 ? -11.352 -30.438 -11.266 1 95.62 272 GLU B O 1
ATOM 4322 N N . ASP B 1 273 ? -10.422 -29.328 -13.047 1 96.12 273 ASP B N 1
ATOM 4323 C CA . ASP B 1 273 ? -9.164 -30.062 -12.914 1 96.12 273 ASP B CA 1
ATOM 4324 C C . ASP B 1 273 ? -8.547 -29.859 -11.531 1 96.12 273 ASP B C 1
ATOM 4326 O O . ASP B 1 273 ? -8.086 -30.812 -10.906 1 96.12 273 ASP B O 1
ATOM 4330 N N . GLU B 1 274 ? -8.586 -28.625 -11.047 1 96.12 274 GLU B N 1
ATOM 4331 C CA . GLU B 1 274 ? -8.016 -28.297 -9.742 1 96.12 274 GLU B CA 1
ATOM 4332 C C . GLU B 1 274 ? -8.781 -28.969 -8.617 1 96.12 274 GLU B C 1
ATOM 4334 O O . GLU B 1 274 ? -8.18 -29.5 -7.676 1 96.12 274 GLU B O 1
ATOM 4339 N N . ALA B 1 275 ? -10.047 -28.922 -8.68 1 96.69 275 ALA B N 1
ATOM 4340 C CA . ALA B 1 275 ? -10.883 -29.562 -7.676 1 96.69 275 ALA B CA 1
ATOM 4341 C C . ALA B 1 275 ? -10.633 -31.078 -7.637 1 96.69 275 ALA B C 1
ATOM 4343 O O . ALA B 1 275 ? -10.562 -31.672 -6.559 1 96.69 275 ALA B O 1
ATOM 4344 N N . ARG B 1 276 ? -10.492 -31.656 -8.781 1 96.69 276 ARG B N 1
ATOM 4345 C CA . ARG B 1 276 ? -10.203 -33.094 -8.875 1 96.69 276 ARG B CA 1
ATOM 4346 C C . ARG B 1 276 ? -8.859 -33.438 -8.242 1 96.69 276 ARG B C 1
ATOM 4348 O O . ARG B 1 276 ? -8.758 -34.375 -7.449 1 96.69 276 ARG B O 1
ATOM 4355 N N . ASN B 1 277 ? -7.883 -32.656 -8.648 1 95.25 277 ASN B N 1
ATOM 4356 C CA . ASN B 1 277 ? -6.539 -32.875 -8.117 1 95.25 277 ASN B CA 1
ATOM 4357 C C . ASN B 1 277 ? -6.508 -32.75 -6.598 1 95.25 277 ASN B C 1
ATOM 4359 O O . ASN B 1 277 ? -5.734 -33.438 -5.93 1 95.25 277 ASN B O 1
ATOM 4363 N N . ALA B 1 278 ? -7.355 -31.859 -6.07 1 95.5 278 ALA B N 1
ATOM 4364 C CA . ALA B 1 278 ? -7.383 -31.609 -4.633 1 95.5 278 ALA B CA 1
ATOM 4365 C C . ALA B 1 278 ? -8.305 -32.594 -3.918 1 95.5 278 ALA B C 1
ATOM 4367 O O . ALA B 1 278 ? -8.367 -32.594 -2.686 1 95.5 278 ALA B O 1
ATOM 4368 N N . GLY B 1 279 ? -9.023 -33.344 -4.617 1 96.5 279 GLY B N 1
ATOM 4369 C CA . GLY B 1 279 ? -9.992 -34.25 -4.027 1 96.5 279 GLY B CA 1
ATOM 4370 C C . GLY B 1 279 ? -11.203 -33.562 -3.445 1 96.5 279 GLY B C 1
ATOM 4371 O O . GLY B 1 279 ? -11.805 -34.031 -2.488 1 96.5 279 GLY B O 1
ATOM 4372 N N . ALA B 1 280 ? -11.438 -32.438 -3.961 1 97 280 ALA B N 1
ATOM 4373 C CA . ALA B 1 280 ? -12.555 -31.641 -3.453 1 97 280 ALA B CA 1
ATOM 4374 C C . ALA B 1 280 ? -13.867 -32.094 -4.094 1 97 280 ALA B C 1
ATOM 4376 O O . ALA B 1 280 ? -14.445 -31.344 -4.898 1 97 280 ALA B O 1
ATOM 4377 N N . THR B 1 281 ? -14.422 -33.094 -3.617 1 96.75 281 THR B N 1
ATOM 4378 C CA . THR B 1 281 ? -15.586 -33.75 -4.219 1 96.75 281 THR B CA 1
ATOM 4379 C C . THR B 1 281 ? -16.812 -32.844 -4.133 1 96.75 281 THR B C 1
ATOM 4381 O O . THR B 1 281 ? -17.609 -32.781 -5.074 1 96.75 281 THR B O 1
ATOM 4384 N N . LYS B 1 282 ? -16.938 -32.188 -3.051 1 97.19 282 LYS B N 1
ATOM 4385 C CA . LYS B 1 282 ? -18.094 -31.328 -2.863 1 97.19 282 LYS B CA 1
ATOM 4386 C C . LYS B 1 282 ? -18.094 -30.188 -3.873 1 97.19 282 LYS B C 1
ATOM 4388 O O . LYS B 1 282 ? -19.156 -29.781 -4.359 1 97.19 282 LYS B O 1
ATOM 4393 N N . ILE B 1 283 ? -16.922 -29.719 -4.141 1 97.5 283 ILE B N 1
ATOM 4394 C CA . ILE B 1 283 ? -16.797 -28.625 -5.105 1 97.5 283 ILE B CA 1
ATOM 4395 C C . ILE B 1 283 ? -17.109 -29.156 -6.508 1 97.5 283 ILE B C 1
ATOM 4397 O O . ILE B 1 283 ? -17.812 -28.5 -7.281 1 97.5 283 ILE B O 1
A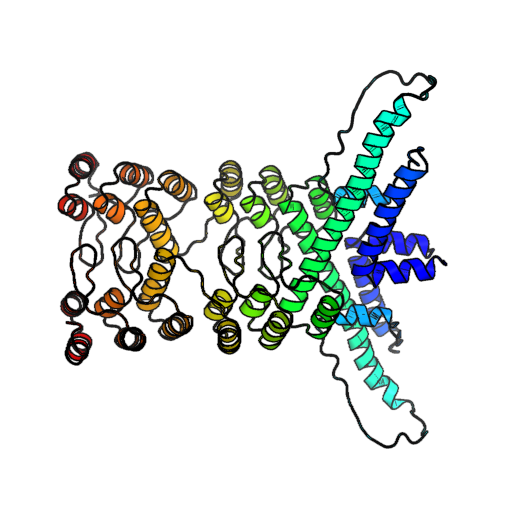TOM 4401 N N . LEU B 1 284 ? -16.672 -30.328 -6.812 1 96.44 284 LEU B N 1
ATOM 4402 C CA . LEU B 1 284 ? -16.938 -30.938 -8.109 1 96.44 284 LEU B CA 1
ATOM 4403 C C . LEU B 1 284 ? -18.438 -31.125 -8.328 1 96.44 284 LEU B C 1
ATOM 4405 O O . LEU B 1 284 ? -18.969 -30.797 -9.398 1 96.44 284 LEU B O 1
ATOM 4409 N N . GLU B 1 285 ? -19.031 -31.578 -7.332 1 96.62 285 GLU B N 1
ATOM 4410 C CA . GLU B 1 285 ? -20.484 -31.766 -7.398 1 96.62 285 GLU B CA 1
ATOM 4411 C C . GLU B 1 285 ? -21.203 -30.453 -7.602 1 96.62 285 GLU B C 1
ATOM 4413 O O . GLU B 1 285 ? -22.141 -30.359 -8.406 1 96.62 285 GLU B O 1
ATOM 4418 N N . TYR B 1 286 ? -20.797 -29.5 -6.871 1 96.62 286 TYR B N 1
ATOM 4419 C CA . TYR B 1 286 ? -21.422 -28.172 -6.965 1 96.62 286 TYR B CA 1
ATOM 4420 C C . TYR B 1 286 ? -21.234 -27.578 -8.359 1 96.62 286 TYR B C 1
ATOM 4422 O O . TYR B 1 286 ? -22.172 -27.031 -8.938 1 96.62 286 TYR B O 1
ATOM 4430 N N . LEU B 1 287 ? -20 -27.703 -8.922 1 94.31 287 LEU B N 1
ATOM 4431 C CA . LEU B 1 287 ? -19.703 -27.141 -10.234 1 94.31 287 LEU B CA 1
ATOM 4432 C C . LEU B 1 287 ? -20.547 -27.812 -11.32 1 94.31 287 LEU B C 1
ATOM 4434 O O . LEU B 1 287 ? -20.906 -27.172 -12.305 1 94.31 287 LEU B O 1
ATOM 4438 N N . GLN B 1 288 ? -20.859 -29.016 -11.117 1 92.25 288 GLN B N 1
ATOM 4439 C CA . GLN B 1 288 ? -21.641 -29.766 -12.086 1 92.25 288 GLN B CA 1
ATOM 4440 C C . GLN B 1 288 ? -23.094 -29.297 -12.094 1 92.25 288 GLN B C 1
ATOM 4442 O O . GLN B 1 288 ? -23.828 -29.531 -13.062 1 92.25 288 GLN B O 1
ATOM 4447 N N . THR B 1 289 ? -23.516 -28.688 -11.016 1 93.25 289 THR B N 1
ATOM 4448 C CA . THR B 1 289 ? -24.875 -28.203 -10.922 1 93.25 289 THR B CA 1
ATOM 4449 C C . THR B 1 289 ? -25.031 -26.875 -11.648 1 93.25 289 THR B C 1
ATOM 4451 O O . THR B 1 289 ? -26.141 -26.438 -11.93 1 93.25 289 THR B O 1
ATOM 4454 N N . LEU B 1 290 ? -23.969 -26.219 -11.875 1 91.88 290 LEU B N 1
ATOM 4455 C CA . LEU B 1 290 ? -24 -24.891 -12.484 1 91.88 290 LEU B CA 1
ATOM 4456 C C . LEU B 1 290 ? -24.094 -25 -14 1 91.88 290 LEU B C 1
ATOM 4458 O O . LEU B 1 290 ? -23.609 -25.953 -14.594 1 91.88 290 LEU B O 1
ATOM 4462 N N . PRO B 1 291 ? -24.781 -24.031 -14.617 1 78.75 291 PRO B N 1
ATOM 4463 C CA . PRO B 1 291 ? -24.859 -24.031 -16.078 1 78.75 291 PRO B CA 1
ATOM 4464 C C . PRO B 1 291 ? -23.484 -23.844 -16.734 1 78.75 291 PRO B C 1
ATOM 4466 O O . PRO B 1 291 ? -22.641 -23.109 -16.234 1 78.75 291 PRO B O 1
ATOM 4469 N N . GLN B 1 292 ? -23.031 -24.672 -17.547 1 65 292 GLN B N 1
ATOM 4470 C CA . GLN B 1 292 ? -21.75 -24.609 -18.25 1 65 292 GLN B CA 1
ATOM 4471 C C . GLN B 1 292 ? -21.766 -23.516 -19.312 1 65 292 GLN B C 1
ATOM 4473 O O . GLN B 1 292 ? -22.797 -23.25 -19.906 1 65 292 GLN B O 1
ATOM 4478 N N . SER B 1 293 ? -21.078 -22.328 -19.062 1 52.78 293 SER B N 1
ATOM 4479 C CA . SER B 1 293 ? -21.016 -21.344 -20.156 1 52.78 293 SER B CA 1
ATOM 4480 C C . SER B 1 293 ? -20.656 -22 -21.469 1 52.78 293 SER B C 1
ATOM 4482 O O . SER B 1 293 ? -19.703 -22.781 -21.547 1 52.78 293 SER B O 1
ATOM 4484 N N . LYS B 1 294 ? -21.531 -22.25 -22.391 1 42.12 294 LYS B N 1
ATOM 4485 C CA . LYS B 1 294 ? -21.359 -22.547 -23.812 1 42.12 294 LYS B CA 1
ATOM 4486 C C . LYS B 1 294 ? -20.562 -21.453 -24.516 1 42.12 294 LYS B C 1
ATOM 4488 O O . LYS B 1 294 ? -20.797 -20.266 -24.281 1 42.12 294 LYS B O 1
#

Solvent-accessible surface area (backbone atoms only — not comparable to full-atom values): 31723 Å² total; per-residue (Å²): 130,57,69,68,59,50,57,52,43,55,72,72,33,60,65,51,41,43,50,48,48,46,46,46,45,50,44,48,48,42,44,40,61,69,54,73,52,72,82,74,76,79,70,54,74,70,47,48,58,56,41,34,67,27,65,75,83,80,81,77,82,80,77,80,74,84,79,68,89,62,83,83,58,79,72,60,52,58,64,47,33,54,53,40,44,52,45,48,54,46,45,49,52,36,48,46,48,50,47,49,51,50,50,36,52,51,50,33,49,27,28,57,61,56,18,55,66,27,48,51,51,43,47,73,67,60,53,60,57,67,45,49,54,98,50,44,44,32,27,53,33,42,7,19,45,66,45,29,45,68,48,38,51,52,42,48,74,65,65,30,67,48,68,53,52,27,80,84,53,50,17,24,38,41,29,6,55,76,58,68,21,61,70,36,36,53,54,36,47,73,69,66,28,39,46,79,65,52,55,54,59,41,10,50,50,45,31,46,31,46,68,71,63,39,53,67,59,48,50,48,44,51,74,56,61,52,64,66,68,23,36,31,92,53,37,44,27,27,57,39,48,16,25,46,67,52,35,57,70,45,42,50,54,43,50,74,75,61,44,71,73,81,57,48,30,76,83,65,44,38,35,61,54,31,11,58,76,52,63,20,59,70,51,49,55,53,56,69,71,46,83,74,88,126,130,58,70,70,60,53,59,52,47,61,73,72,33,64,68,50,43,47,51,48,48,47,46,46,45,48,44,48,48,42,42,40,60,69,54,73,52,76,81,80,74,76,71,53,73,71,47,47,59,58,40,37,68,29,68,75,83,78,82,78,80,78,78,81,73,82,82,65,89,63,80,84,58,78,72,58,51,58,64,46,38,54,52,40,43,53,44,46,53,46,45,49,52,37,49,49,47,49,48,51,50,49,50,37,50,50,50,34,51,24,29,57,56,53,18,58,67,28,48,51,52,44,46,73,69,60,52,60,58,67,44,50,54,99,52,43,44,31,27,53,34,42,7,20,45,66,47,28,43,68,48,38,52,53,42,47,75,65,65,30,69,47,67,55,53,27,79,86,54,49,16,24,37,41,29,6,54,76,57,68,19,62,68,36,37,52,55,36,47,74,68,65,28,39,45,79,64,53,54,53,59,41,10,49,51,44,30,46,32,46,70,71,62,39,54,67,59,48,49,45,44,50,75,56,63,52,66,66,68,21,38,31,94,52,38,46,28,29,56,39,48,15,26,48,69,53,35,58,70,46,41,50,53,42,51,74,75,62,42,70,73,80,55,48,30,75,84,67,44,39,34,63,55,30,10,59,76,52,64,20,58,70,53,48,55,53,58,68,70,46,82,74,88,124

Secondary structure (DSSP, 8-state):
--HHHHHHHHHH-HHHHHHHHHHHHHHHHHHHHHSSS-------HHHHHHHHTS-------------------THHHHHHHHHHHHHHHHHHHHHHHHHHHHHHHHHHHHHHTT-HHHHHHHHHTT--TT-B-TT--BHHHHHHHHT-HHHHHHHHHTT--TT---TT---HHHHHHHTT-HHHHHHHHHTT------HHHHHHHHHHHHHHT-HHHHHHHHHTT--TT---TT---HHHHHHHHT-HHHHHHHHHTT--TT---TT---HHHHHHHHT-HHHHHHHHHS----/--HHHHHHHHHH-HHHHHHHHHHHHHHHHHHHHHSSS-------HHHHHHHHTS-------------------THHHHHHHHHHHHHHHHHHHHHHHHHHHHHHHHHHHHHHTT-HHHHHHHHHTT--TT-B-TT--BHHHHHHHHT-HHHHHHHHHTT--TT---TT---HHHHHHHTT-HHHHHHHHHTT------HHHHHHHHHHHHHHT-HHHHHHHHHTT--TT---TT---HHHHHHHHT-HHHHHHHHHTT--TT---TT---HHHHHHHHT-HHHHHHHHHS----

Radius of gyration: 30.65 Å; Cα contacts (8 Å, |Δi|>4): 836; chains: 2; bounding box: 78×88×70 Å

Foldseek 3Di:
DDPVVVVVCVVPPLVVVLVVLVVVVVVLVVCVVPVVDLPQPPDPPVLVVLVVVFPDDPPPPPDPDDPPPDDPDDVVRVVVSVVRCCVVVSSSVRVSVVSLQVLQVVLQVCLLVVVPVVNVVSVVSPNDQQRAHPQSDGSLLNNLLNLVLVSNLVSVVSPHDQEDATNVRAGSLNSNLVNVNVSSNVNSVVSPHAGRDDLQRLFVVLLVCLLVVPLVSNLSCLVRPRDQLRAHPFSDGNLLSNLLVLPPSNNVSSVVSPHQQCDATNVRDGSLNNNVVNVNVVVNVVVVVDDHDD/DDPVVVVVCVVPPLVVVLVVLVVVVVVLVVCVVPVVDLPQPPDPPVLVVLCVVFPDDPPPPPDPDDPPPDPPDDVCRVVVSVVRCCVVVSSSVSVSVVSLQVLQVVLQVCLLVVVPVVNVVSVVSPNDQQRAHPQSDGSLLNNLLNLVLVSNLVSVVSPHDQEDATNVRAGSLNSNLVNVNVSSNVNSVVSPHAGRDDLQRLFVVLLVCLLVVPLVSNLSCLVRPRDQQRAHPFSDGNLLSNLLNLPPSNNVSSVVSPHQQCDATNVRDGSLNNNVVNVNVVVNVVVVVDDHDD